Protein AF-0000000087147097 (afdb_homodimer)

Organism: NCBI:txid1816183

Solvent-accessible surface area (backbone atoms only — not comparable to full-atom values): 21836 Å² total; per-residue (Å²): 71,36,41,37,40,19,32,50,41,79,48,87,82,59,69,100,55,90,41,47,27,14,27,18,27,37,39,24,48,35,30,20,38,45,71,52,20,51,30,46,36,72,47,27,11,33,38,43,42,72,55,86,50,83,51,53,46,58,52,28,51,51,34,28,68,72,65,41,53,45,58,62,28,46,46,72,65,47,72,85,14,45,41,25,31,39,35,17,27,28,91,82,42,52,35,72,46,73,21,70,66,41,48,85,31,38,54,73,48,80,48,81,50,33,23,36,40,33,33,58,41,87,41,72,56,17,56,54,32,19,52,47,23,40,72,70,34,61,77,85,46,60,66,69,57,21,43,52,44,8,51,48,34,16,45,69,58,42,49,74,72,46,86,76,41,53,26,11,5,10,24,37,34,52,20,53,63,94,59,85,69,60,52,61,34,38,46,47,25,27,41,28,82,48,17,60,64,50,35,53,50,34,42,57,46,13,44,51,31,44,53,51,47,48,56,69,66,34,66,73,53,70,74,99,71,36,42,37,39,20,32,49,41,79,48,86,81,60,70,102,55,91,39,48,26,13,27,18,28,36,38,25,49,35,29,20,38,46,72,52,21,51,30,47,35,71,45,25,12,33,38,42,42,74,56,88,50,85,51,52,45,57,52,28,49,51,34,27,68,73,64,43,54,45,58,62,28,47,45,71,65,48,71,86,15,47,41,26,31,39,35,17,26,29,93,82,42,52,34,73,45,73,20,70,66,41,48,85,31,38,53,72,50,79,47,81,50,32,22,35,41,33,33,58,40,85,41,71,57,16,56,55,32,19,52,48,24,39,71,68,34,61,75,85,48,60,66,69,57,21,42,52,44,8,51,47,34,15,46,69,58,42,48,74,71,46,87,76,43,54,27,11,5,11,24,38,32,51,20,52,62,96,59,84,70,60,51,61,33,38,43,48,26,28,41,27,82,49,16,59,63,52,36,52,50,33,42,57,45,14,45,52,30,43,55,52,47,48,56,68,66,35,65,73,54,70,73,102

Structure (mmCIF, N/CA/C/O backbone):
data_AF-0000000087147097-model_v1
#
loop_
_entity.id
_entity.type
_entity.pdbx_description
1 polymer 'DUF1028 domain-containing protein'
#
loop_
_atom_site.group_PDB
_atom_site.id
_atom_site.type_symbol
_atom_site.label_atom_id
_atom_site.label_alt_id
_atom_site.label_comp_id
_atom_site.label_asym_id
_atom_site.label_entity_id
_atom_site.label_seq_id
_atom_site.pdbx_PDB_ins_code
_atom_site.Cartn_x
_atom_site.Cartn_y
_atom_site.Cartn_z
_atom_site.occupancy
_atom_site.B_iso_or_equiv
_atom_site.auth_seq_id
_atom_site.auth_comp_id
_atom_site.auth_asym_id
_atom_site.auth_atom_id
_atom_site.pdbx_PDB_model_num
ATO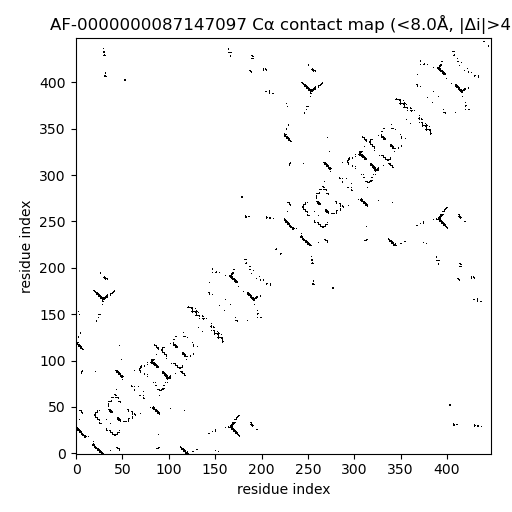M 1 N N . MET A 1 1 ? 8.469 17.984 -0.286 1 86.94 1 MET A N 1
ATOM 2 C CA . MET A 1 1 ? 7.305 18.344 0.524 1 86.94 1 MET A CA 1
ATOM 3 C C . MET A 1 1 ? 6.395 17.141 0.735 1 86.94 1 MET A C 1
ATOM 5 O O . MET A 1 1 ? 6.074 16.422 -0.217 1 86.94 1 MET A O 1
ATOM 9 N N . THR A 1 2 ? 5.953 16.891 1.975 1 93.12 2 THR A N 1
ATOM 10 C CA . THR A 1 2 ? 4.988 15.852 2.346 1 93.12 2 THR A CA 1
ATOM 11 C C . THR A 1 2 ? 3.893 16.422 3.236 1 93.12 2 THR A C 1
ATOM 13 O O . THR A 1 2 ? 4.18 17.156 4.191 1 93.12 2 THR A O 1
ATOM 16 N N . TYR A 1 3 ? 2.676 16.203 2.832 1 96.5 3 TYR A N 1
ATOM 17 C CA . TYR A 1 3 ? 1.58 16.625 3.699 1 96.5 3 TYR A CA 1
ATOM 18 C C . TYR A 1 3 ? 0.51 15.547 3.783 1 96.5 3 TYR A C 1
ATOM 20 O O . TYR A 1 3 ? 0.323 14.773 2.84 1 96.5 3 TYR A O 1
ATOM 28 N N . SER A 1 4 ? -0.209 15.484 4.965 1 98.31 4 SER A N 1
ATOM 29 C CA . SER A 1 4 ? -1.146 14.398 5.238 1 98.31 4 SER A CA 1
ATOM 30 C C . SER A 1 4 ? -2.223 14.828 6.227 1 98.31 4 SER A C 1
ATOM 32 O O . SER A 1 4 ? -2.047 15.805 6.953 1 98.31 4 SER A O 1
ATOM 34 N N . ILE A 1 5 ? -3.332 14.078 6.207 1 98.88 5 ILE A N 1
ATOM 35 C CA . ILE A 1 5 ? -4.449 14.312 7.113 1 98.88 5 ILE A CA 1
ATOM 36 C C . ILE A 1 5 ? -5.004 12.977 7.609 1 98.88 5 ILE A C 1
ATOM 38 O O . ILE A 1 5 ? -5.117 12.023 6.836 1 98.88 5 ILE A O 1
ATOM 42 N N . CYS A 1 6 ? -5.254 12.859 8.898 1 98.88 6 CYS A N 1
ATOM 43 C CA . CYS A 1 6 ? -5.941 11.742 9.539 1 98.88 6 CYS A CA 1
ATOM 44 C C . CYS A 1 6 ? -7.297 12.172 10.078 1 98.88 6 CYS A C 1
ATOM 46 O O . CYS A 1 6 ? -7.414 13.242 10.68 1 98.88 6 CYS A O 1
ATOM 48 N N . VAL A 1 7 ? -8.258 11.281 9.898 1 98.5 7 VAL A N 1
ATOM 49 C CA . VAL A 1 7 ? -9.594 11.68 10.328 1 98.5 7 VAL A CA 1
ATOM 50 C C . VAL A 1 7 ? -10.32 10.484 10.945 1 98.5 7 VAL A C 1
ATOM 52 O O . VAL A 1 7 ? -10.039 9.336 10.609 1 98.5 7 VAL A O 1
ATOM 55 N N . ARG A 1 8 ? -11.234 10.75 11.828 1 97.25 8 ARG A N 1
ATOM 56 C CA . ARG A 1 8 ? -12.219 9.812 12.352 1 97.25 8 ARG A CA 1
ATOM 57 C C . ARG A 1 8 ? -13.641 10.289 12.062 1 97.25 8 ARG A C 1
ATOM 59 O O . ARG A 1 8 ? -13.93 11.484 12.164 1 97.25 8 ARG A O 1
ATOM 66 N N . GLU A 1 9 ? -14.469 9.383 11.688 1 93.88 9 GLU A N 1
ATOM 67 C CA . GLU A 1 9 ? -15.891 9.672 11.5 1 93.88 9 GLU A CA 1
ATOM 68 C C . GLU A 1 9 ? -16.766 8.625 12.18 1 93.88 9 GLU A C 1
ATOM 70 O O . GLU A 1 9 ? -16.484 7.426 12.078 1 93.88 9 GLU A O 1
ATOM 75 N N . ARG A 1 10 ? -17.781 9.141 12.773 1 91.56 10 ARG A N 1
ATOM 76 C CA . ARG A 1 10 ? -18.734 8.227 13.375 1 91.56 10 ARG A CA 1
ATOM 77 C C . ARG A 1 10 ? -19.594 7.547 12.312 1 91.56 10 ARG A C 1
ATOM 79 O O . ARG A 1 10 ? -20.047 8.195 11.367 1 91.56 10 ARG A O 1
ATOM 86 N N . VAL A 1 11 ? -19.703 6.242 12.438 1 86.06 11 VAL A N 1
ATOM 87 C CA . VAL A 1 11 ? -20.547 5.484 11.523 1 86.06 11 VAL A CA 1
ATOM 88 C C . VAL A 1 11 ? -21.906 5.207 12.18 1 86.06 11 VAL A C 1
ATOM 90 O O . VAL A 1 11 ? -21.953 4.879 13.367 1 86.06 11 VAL A O 1
ATOM 93 N N . GLU A 1 12 ? -23.031 5.492 11.398 1 74.25 12 GLU A N 1
ATOM 94 C CA . GLU A 1 12 ? -24.375 5.273 11.906 1 74.25 12 GLU A CA 1
ATOM 95 C C . GLU A 1 12 ? -24.734 3.787 11.914 1 74.25 12 GLU A C 1
ATOM 97 O O . GLU A 1 12 ? -24.203 3.014 11.109 1 74.25 12 GLU A O 1
ATOM 102 N N . GLY A 1 13 ? -25.641 3.258 12.742 1 64.56 13 GLY A N 1
ATOM 103 C CA . GLY A 1 13 ? -26.312 1.963 12.742 1 64.56 13 GLY A CA 1
ATOM 104 C C . GLY A 1 13 ? -25.891 1.075 13.898 1 64.56 13 GLY A C 1
ATOM 105 O O . GLY A 1 13 ? -26.406 -0.035 14.047 1 64.56 13 GLY A O 1
ATOM 106 N N . GLY A 1 14 ? -24.656 1.186 14.156 1 54.94 14 GLY A N 1
ATOM 107 C CA . GLY A 1 14 ? -24.359 0.16 15.148 1 54.94 14 GLY A CA 1
ATOM 108 C C . GLY A 1 14 ? -25.141 0.328 16.438 1 54.94 14 GLY A C 1
ATOM 109 O O . GLY A 1 14 ? -25.703 1.398 16.688 1 54.94 14 GLY A O 1
ATOM 110 N N . ARG A 1 15 ? -25.422 -0.905 17.109 1 56.03 15 ARG A N 1
ATOM 111 C CA . ARG A 1 15 ? -26.078 -0.949 18.406 1 56.03 15 ARG A CA 1
ATOM 112 C C . ARG A 1 15 ? -25.5 0.106 19.344 1 56.03 15 ARG A C 1
ATOM 114 O O . ARG A 1 15 ? -24.656 0.906 18.938 1 56.03 15 ARG A O 1
ATOM 121 N N . ASP A 1 16 ? -25.516 -0.03 20.656 1 64.75 16 ASP A N 1
ATOM 122 C CA . ASP A 1 16 ? -25.328 0.7 21.906 1 64.75 16 ASP A CA 1
ATOM 123 C C . ASP A 1 16 ? -23.938 1.337 21.953 1 64.75 16 ASP A C 1
ATOM 125 O O . ASP A 1 16 ? -23.688 2.246 22.734 1 64.75 16 ASP A O 1
ATOM 129 N N . THR A 1 17 ? -22.984 0.909 20.938 1 73.31 17 THR A N 1
ATOM 130 C CA . THR A 1 17 ? -21.656 1.473 21.078 1 73.31 17 THR A CA 1
ATOM 131 C C . THR A 1 17 ? -21.25 2.211 19.812 1 73.31 17 THR A C 1
ATOM 133 O O . THR A 1 17 ? -21.438 1.7 18.703 1 73.31 17 THR A O 1
ATOM 136 N N . PRO A 1 18 ? -20.797 3.426 19.984 1 81.94 18 PRO A N 1
ATOM 137 C CA . PRO A 1 18 ? -20.344 4.199 18.828 1 81.94 18 PRO A CA 1
ATOM 138 C C . PRO A 1 18 ? -19.281 3.471 18 1 81.94 18 PRO A C 1
ATOM 140 O O . PRO A 1 18 ? -18.391 2.838 18.562 1 81.94 18 PRO A O 1
ATOM 143 N N . ARG A 1 19 ? -19.469 3.473 16.688 1 88.81 19 ARG A N 1
ATOM 144 C CA . ARG A 1 19 ? -18.5 2.928 15.742 1 88.81 19 ARG A CA 1
ATOM 145 C C . ARG A 1 19 ? -17.891 4.031 14.883 1 88.81 19 ARG A C 1
ATOM 147 O O . ARG A 1 19 ? -18.562 5.02 14.57 1 88.81 19 ARG A O 1
ATOM 154 N N . TYR A 1 20 ? -16.594 3.783 14.633 1 93.75 20 TYR A N 1
ATOM 155 C CA . TYR A 1 20 ? -15.898 4.824 13.875 1 93.75 20 TYR A CA 1
ATOM 156 C C . TYR A 1 20 ? -15.219 4.246 12.641 1 93.75 20 TYR A C 1
ATOM 158 O O . TYR A 1 20 ? -14.766 3.102 12.656 1 93.75 20 TYR A O 1
ATOM 166 N N . ARG A 1 21 ? -15.273 5.066 11.617 1 94.69 21 ARG A N 1
ATOM 167 C CA . ARG A 1 21 ? -14.375 4.844 10.484 1 94.69 21 ARG A CA 1
ATOM 168 C C . ARG A 1 21 ? -13.188 5.801 10.523 1 94.69 21 ARG A C 1
ATOM 170 O O . ARG A 1 21 ? -13.297 6.906 11.062 1 94.69 21 ARG A O 1
ATOM 177 N N . PHE A 1 22 ? -12.07 5.348 10.016 1 97.25 22 PHE A N 1
ATOM 178 C CA . PHE A 1 22 ? -10.836 6.133 10.031 1 97.25 22 PHE A CA 1
ATOM 179 C C . PHE A 1 22 ? -10.273 6.281 8.625 1 97.25 22 PHE A C 1
ATOM 181 O O . PHE A 1 22 ? -10.391 5.371 7.801 1 97.25 22 PHE A O 1
ATOM 188 N N . GLY A 1 23 ? -9.711 7.453 8.32 1 98 23 GLY A N 1
ATOM 189 C CA . GLY A 1 23 ? -9.133 7.723 7.02 1 98 23 GLY A CA 1
ATOM 190 C C . GLY A 1 23 ? -7.836 8.508 7.09 1 98 23 GLY A C 1
ATOM 191 O O . GLY A 1 23 ? -7.637 9.297 8.016 1 98 23 GLY A O 1
ATOM 192 N N . VAL A 1 24 ? -6.957 8.266 6.125 1 98.75 24 VAL A N 1
ATOM 193 C CA . VAL A 1 24 ? -5.711 9.016 5.965 1 98.75 24 VAL A CA 1
ATOM 194 C C . VAL A 1 24 ? -5.461 9.289 4.484 1 98.75 24 VAL A C 1
ATOM 196 O O . VAL A 1 24 ? -5.684 8.414 3.639 1 98.75 24 VAL A O 1
ATOM 199 N N . ALA A 1 25 ? -5.086 10.461 4.191 1 98.81 25 ALA A N 1
ATOM 200 C CA . ALA A 1 25 ? -4.598 10.828 2.865 1 98.81 25 ALA A CA 1
ATOM 201 C C . ALA A 1 25 ? -3.254 11.547 2.951 1 98.81 25 ALA A C 1
ATOM 203 O O . ALA A 1 25 ? -2.992 12.273 3.912 1 98.81 25 ALA A O 1
ATOM 204 N N . ALA A 1 26 ? -2.393 11.32 1.951 1 98.44 26 ALA A N 1
ATOM 205 C CA . ALA A 1 26 ? -1.053 11.906 1.947 1 98.44 26 ALA A CA 1
ATOM 206 C C . ALA A 1 26 ? -0.578 12.18 0.523 1 98.44 26 ALA A C 1
ATOM 208 O O . ALA A 1 26 ? -0.944 11.461 -0.409 1 98.44 26 ALA A O 1
ATOM 209 N N . ALA A 1 27 ? 0.192 13.156 0.355 1 96.88 27 ALA A N 1
ATOM 210 C CA . ALA A 1 27 ? 0.89 13.477 -0.888 1 96.88 27 ALA A CA 1
ATOM 211 C C . ALA A 1 27 ? 2.314 13.945 -0.612 1 96.88 27 ALA A C 1
ATOM 213 O O . ALA A 1 27 ? 2.592 14.523 0.444 1 96.88 27 ALA A O 1
ATOM 214 N N . ALA A 1 28 ? 3.211 13.633 -1.562 1 94.31 28 ALA A N 1
ATOM 215 C CA . ALA A 1 28 ? 4.617 14 -1.394 1 94.31 28 ALA A CA 1
ATOM 216 C C . ALA A 1 28 ? 5.281 14.25 -2.744 1 94.31 28 ALA A C 1
ATOM 218 O O . ALA A 1 28 ? 4.863 13.695 -3.764 1 94.31 28 ALA A O 1
ATOM 219 N N . ARG A 1 29 ? 6.324 15.016 -2.721 1 91.44 29 ARG A N 1
ATOM 220 C CA . ARG A 1 29 ? 7.215 15.156 -3.867 1 91.44 29 ARG A CA 1
ATOM 221 C C . ARG A 1 29 ? 8.344 14.141 -3.811 1 91.44 29 ARG A C 1
ATOM 223 O O . ARG A 1 29 ? 9.516 14.492 -3.941 1 91.44 29 ARG A O 1
ATOM 230 N N . LEU A 1 30 ? 8.055 12.961 -3.506 1 92.69 30 LEU A N 1
ATOM 231 C CA . LEU A 1 30 ? 8.812 11.719 -3.531 1 92.69 30 LEU A CA 1
ATOM 232 C C . LEU A 1 30 ? 7.938 10.555 -3.992 1 92.69 30 LEU A C 1
ATOM 234 O O . LEU A 1 30 ? 6.715 10.609 -3.867 1 92.69 30 LEU A O 1
ATOM 238 N N . PRO A 1 31 ? 8.57 9.57 -4.57 1 95.88 31 PRO A N 1
ATOM 239 C CA . PRO A 1 31 ? 7.75 8.43 -4.988 1 95.88 31 PRO A CA 1
ATOM 240 C C . PRO A 1 31 ? 7.238 7.613 -3.805 1 95.88 31 PRO A C 1
ATOM 242 O O . PRO 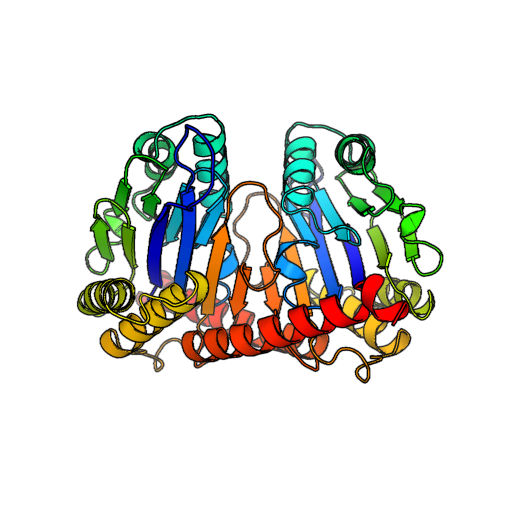A 1 31 ? 7.848 7.621 -2.732 1 95.88 31 PRO A O 1
ATOM 245 N N . ALA A 1 32 ? 6.125 6.988 -3.969 1 97.12 32 ALA A N 1
ATOM 246 C CA . ALA A 1 32 ? 5.609 5.875 -3.178 1 97.12 32 ALA A CA 1
ATOM 247 C C . ALA A 1 32 ? 5.383 6.289 -1.728 1 97.12 32 ALA A C 1
ATOM 249 O O . ALA A 1 32 ? 5.703 5.543 -0.802 1 97.12 32 ALA A O 1
ATOM 250 N N . VAL A 1 33 ? 4.848 7.492 -1.511 1 96.19 33 VAL A N 1
ATOM 251 C CA . VAL A 1 33 ? 4.531 7.945 -0.161 1 96.19 33 VAL A CA 1
ATOM 252 C C . VAL A 1 33 ? 3.516 7 0.476 1 96.19 33 VAL A C 1
ATOM 254 O O . VAL A 1 33 ? 3.494 6.832 1.697 1 96.19 33 VAL A O 1
ATOM 257 N N . GLY A 1 34 ? 2.717 6.344 -0.342 1 97.31 34 GLY A N 1
ATOM 258 C CA . GLY A 1 34 ? 1.674 5.445 0.127 1 97.31 34 GLY A CA 1
ATOM 259 C C . GLY A 1 34 ? 2.215 4.238 0.87 1 97.31 34 GLY A C 1
ATOM 260 O O . GLY A 1 34 ? 1.486 3.586 1.62 1 97.31 34 GLY A O 1
ATOM 261 N N . SER A 1 35 ? 3.457 3.896 0.657 1 95.5 35 SER A N 1
ATOM 262 C CA . SER A 1 35 ? 4.031 2.699 1.267 1 95.5 35 SER A CA 1
ATOM 263 C C . SER A 1 35 ? 4.492 2.975 2.695 1 95.5 35 SER A C 1
ATOM 265 O O . SER A 1 35 ? 4.738 2.041 3.463 1 95.5 35 SER A O 1
ATOM 267 N N . VAL A 1 36 ? 4.531 4.305 3.098 1 94.19 36 VAL A N 1
ATOM 268 C CA . VAL A 1 36 ? 5.195 4.543 4.375 1 94.19 36 VAL A CA 1
ATOM 269 C C . VAL A 1 36 ? 4.367 5.512 5.219 1 94.19 36 VAL A C 1
ATOM 271 O O . VAL A 1 36 ? 4.43 5.484 6.449 1 94.19 36 VAL A O 1
ATOM 274 N N . CYS A 1 37 ? 3.584 6.305 4.652 1 96.44 37 CYS A N 1
ATOM 275 C CA . CYS A 1 37 ? 3.051 7.465 5.355 1 96.44 37 CYS A CA 1
ATOM 276 C C . CYS A 1 37 ? 1.666 7.176 5.922 1 96.44 37 CYS A C 1
ATOM 278 O O . CYS A 1 37 ? 1.442 7.305 7.125 1 96.44 37 CYS A O 1
ATOM 280 N N . PRO A 1 38 ? 0.692 6.809 5.102 1 98.12 38 PRO A N 1
ATOM 281 C CA . PRO A 1 38 ? -0.688 6.695 5.578 1 98.12 38 PRO A CA 1
ATOM 282 C C . PRO A 1 38 ? -1.022 5.297 6.09 1 98.12 38 PRO A C 1
ATOM 284 O O . PRO A 1 38 ? -0.785 4.305 5.391 1 98.12 38 PRO A O 1
ATOM 287 N N . HIS A 1 39 ? -1.619 5.195 7.277 1 96.88 39 HIS A N 1
ATOM 288 C CA . HIS A 1 39 ? -2.049 3.943 7.895 1 96.88 39 HIS A CA 1
ATOM 289 C C . HIS A 1 39 ? -3.406 4.102 8.57 1 96.88 39 HIS A C 1
ATOM 291 O O . HIS A 1 39 ? -3.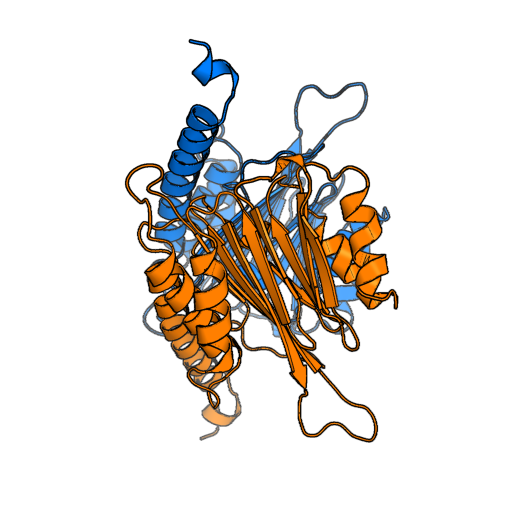6 5.012 9.383 1 96.88 39 HIS A O 1
ATOM 297 N N . ALA A 1 40 ? -4.309 3.217 8.266 1 96.56 40 ALA A N 1
ATOM 298 C CA . ALA A 1 40 ? -5.621 3.219 8.906 1 96.56 40 ALA A CA 1
ATOM 299 C C . ALA A 1 40 ? -6.07 1.799 9.234 1 96.56 40 ALA A C 1
ATOM 301 O O . ALA A 1 40 ? -5.848 0.87 8.461 1 96.56 40 ALA A O 1
ATOM 302 N N . GLY A 1 41 ? -6.605 1.61 10.391 1 93.69 41 GLY A N 1
ATOM 303 C CA . GLY A 1 41 ? -7.211 0.366 10.844 1 93.69 41 GLY A CA 1
ATOM 304 C C . GLY A 1 41 ? -8.508 0.574 11.602 1 93.69 41 GLY A C 1
ATOM 305 O O . GLY A 1 41 ? -9.07 1.671 11.594 1 93.69 41 GLY A O 1
ATOM 306 N N . ASP A 1 42 ? -8.953 -0.434 12.227 1 91.88 42 ASP A N 1
ATOM 307 C CA . ASP A 1 42 ? -10.266 -0.426 12.867 1 91.88 42 ASP A CA 1
ATOM 308 C C . ASP A 1 42 ? -10.266 0.468 14.109 1 91.88 42 ASP A C 1
ATOM 310 O O . ASP A 1 42 ? -11.328 0.867 14.594 1 91.88 42 ASP A O 1
ATOM 314 N N . HIS A 1 43 ? -9.062 0.81 14.555 1 94.88 43 HIS A N 1
ATOM 315 C CA . HIS A 1 43 ? -9.023 1.471 15.859 1 94.88 43 HIS A CA 1
ATOM 316 C C . HIS A 1 43 ? -8.375 2.852 15.75 1 94.88 43 HIS A C 1
ATOM 318 O O . HIS A 1 43 ? -8.156 3.516 16.766 1 94.88 43 HIS A O 1
ATOM 324 N N . GLY A 1 44 ? -8.016 3.219 14.516 1 97.12 44 GLY A N 1
ATOM 325 C CA . GLY A 1 44 ? -7.434 4.543 14.367 1 97.12 44 GLY A CA 1
ATOM 326 C C . GLY A 1 44 ? -6.727 4.734 13.039 1 97.12 44 GLY A C 1
ATOM 327 O O . GLY A 1 44 ? -6.754 3.85 12.18 1 97.12 44 GLY A O 1
ATOM 328 N N . ALA A 1 45 ? -6.207 5.926 12.883 1 98.31 45 ALA A N 1
ATOM 329 C CA . ALA A 1 45 ? -5.422 6.312 11.711 1 98.31 45 ALA A CA 1
ATOM 330 C C . ALA A 1 45 ? -4.156 7.059 12.125 1 98.31 45 ALA A C 1
ATOM 332 O O . ALA A 1 45 ? -4.176 7.852 13.07 1 98.31 45 ALA A O 1
ATOM 333 N N . VAL A 1 46 ? -3.084 6.777 11.414 1 98.19 46 VAL A N 1
ATOM 334 C CA . VAL A 1 46 ? -1.783 7.375 11.703 1 98.19 46 VAL A CA 1
ATOM 335 C C . VAL A 1 46 ? -1.086 7.746 10.398 1 98.19 46 VAL A C 1
ATOM 337 O O . VAL A 1 46 ? -1.13 6.992 9.422 1 98.19 46 VAL A O 1
ATOM 340 N N . ALA A 1 47 ? -0.448 8.898 10.406 1 97.69 47 ALA A N 1
ATOM 341 C CA . ALA A 1 47 ? 0.416 9.312 9.305 1 97.69 47 ALA A CA 1
ATOM 342 C C . ALA A 1 47 ? 1.822 9.633 9.805 1 97.69 47 ALA A C 1
ATOM 344 O O . ALA A 1 47 ? 1.989 10.312 10.82 1 97.69 47 ALA A O 1
ATOM 345 N N . THR A 1 48 ? 2.805 9.117 9.102 1 95.06 48 THR A N 1
ATOM 346 C CA . THR A 1 48 ? 4.195 9.352 9.477 1 95.06 48 THR A CA 1
ATOM 347 C C . THR A 1 48 ? 4.969 9.969 8.312 1 95.06 48 THR A C 1
ATOM 349 O O . THR A 1 48 ? 4.707 9.664 7.152 1 95.06 48 THR A O 1
ATOM 352 N N . ALA A 1 49 ? 5.887 10.891 8.547 1 92.62 49 ALA A N 1
ATOM 353 C CA . ALA A 1 49 ? 6.73 11.555 7.559 1 92.62 49 ALA A CA 1
ATOM 354 C C . ALA A 1 49 ? 8.078 11.945 8.164 1 92.62 49 ALA A C 1
ATOM 356 O O . ALA A 1 49 ? 8.289 11.797 9.367 1 92.62 49 ALA A O 1
ATOM 357 N N . GLY A 1 50 ? 8.977 12.469 7.328 1 87.69 50 GLY A N 1
ATOM 358 C CA . GLY A 1 50 ? 10.336 12.758 7.75 1 87.69 50 GLY A CA 1
ATOM 359 C C . GLY A 1 50 ? 11.273 11.586 7.582 1 87.69 50 GLY A C 1
ATOM 360 O O . GLY A 1 50 ? 11.469 11.094 6.465 1 87.69 50 GLY A O 1
ATOM 361 N N . LEU A 1 51 ? 11.68 11.016 8.742 1 76.81 51 LEU A N 1
ATOM 362 C CA . LEU A 1 51 ? 12.477 9.789 8.695 1 76.81 51 LEU A CA 1
ATOM 363 C C . LEU A 1 51 ? 11.617 8.602 8.273 1 76.81 51 LEU A C 1
ATOM 365 O O . LEU A 1 51 ? 10.594 8.32 8.891 1 76.81 51 LEU A O 1
ATOM 369 N N . THR A 1 52 ? 12.102 8.102 7.125 1 69.94 52 THR A N 1
ATOM 370 C CA . THR A 1 52 ? 11.352 6.961 6.605 1 69.94 52 THR A CA 1
ATOM 371 C C . THR A 1 52 ? 11.68 5.699 7.395 1 69.94 52 THR A C 1
ATOM 373 O O . THR A 1 52 ? 12.852 5.316 7.508 1 69.94 52 THR A O 1
ATOM 376 N N . ASP A 1 53 ? 10.828 5.184 8.164 1 74.62 53 ASP A N 1
ATOM 377 C CA . ASP A 1 53 ? 10.891 3.893 8.836 1 74.62 53 ASP A CA 1
ATOM 378 C C . ASP A 1 53 ? 9.664 3.041 8.508 1 74.62 53 ASP A C 1
ATOM 380 O O . ASP A 1 53 ? 8.586 3.246 9.078 1 74.62 53 ASP A O 1
ATOM 384 N N . PRO A 1 54 ? 10.195 2.051 7.707 1 74.06 54 PRO A N 1
ATOM 385 C CA . PRO A 1 54 ? 9.055 1.212 7.348 1 74.06 54 PRO A CA 1
ATOM 386 C C . PRO A 1 54 ? 8.469 0.462 8.547 1 74.06 54 PRO A C 1
ATOM 388 O O . PRO A 1 54 ? 9.203 0.117 9.477 1 74.06 54 PRO A O 1
ATOM 391 N N . GLY A 1 55 ? 7.418 0.583 8.992 1 81.69 55 GLY A N 1
ATOM 392 C CA . GLY A 1 55 ? 6.766 -0.248 9.992 1 81.69 55 GLY A CA 1
ATOM 393 C C . GLY A 1 55 ? 6.16 0.553 11.125 1 81.69 55 GLY A C 1
ATOM 394 O O . GLY A 1 55 ? 5.348 0.033 11.898 1 81.69 55 GLY A O 1
ATOM 395 N N . VAL A 1 56 ? 6.781 1.801 11.25 1 89.19 56 VAL A N 1
ATOM 396 C CA . VAL A 1 56 ? 6.332 2.611 12.375 1 89.19 56 VAL A CA 1
ATOM 397 C C . VAL A 1 56 ? 4.809 2.738 12.352 1 89.19 56 VAL A C 1
ATOM 399 O O . VAL A 1 56 ? 4.148 2.59 13.383 1 89.19 56 VAL A O 1
ATOM 402 N N . GLY A 1 57 ? 4.25 2.98 11.195 1 92.56 57 GLY A N 1
ATOM 403 C CA . GLY A 1 57 ? 2.807 3.096 11.078 1 92.56 57 GLY A CA 1
ATOM 404 C C . GLY A 1 57 ? 2.068 1.837 11.492 1 92.56 57 GLY A C 1
ATOM 405 O O . GLY A 1 57 ? 1.079 1.904 12.219 1 92.56 57 GLY A O 1
ATOM 406 N N . GLU A 1 58 ? 2.594 0.718 11.086 1 90.44 58 GLU A N 1
ATOM 407 C CA . GLU A 1 58 ? 1.981 -0.565 11.414 1 90.44 58 GLU A CA 1
ATOM 408 C C . GLU A 1 58 ? 2.088 -0.86 12.906 1 90.44 58 GLU A C 1
ATOM 410 O O . GLU A 1 58 ? 1.164 -1.419 13.5 1 90.44 58 GLU A O 1
ATOM 415 N N . ARG A 1 59 ? 3.209 -0.514 13.461 1 91.44 59 ARG A N 1
ATOM 416 C CA . ARG A 1 59 ? 3.383 -0.715 14.898 1 91.44 59 ARG A CA 1
ATOM 417 C C . ARG A 1 59 ? 2.402 0.14 15.688 1 91.44 59 ARG A C 1
ATOM 419 O O . ARG A 1 59 ? 1.854 -0.311 16.703 1 91.44 59 ARG A O 1
ATOM 426 N N . CYS A 1 60 ? 2.195 1.329 15.234 1 95.56 60 CYS A N 1
ATOM 427 C CA . CYS A 1 60 ? 1.24 2.207 15.898 1 95.56 60 CYS A CA 1
ATOM 428 C C . CYS A 1 60 ? -0.172 1.643 15.812 1 95.56 60 CYS A C 1
ATOM 430 O O . CYS A 1 60 ? -0.911 1.649 16.797 1 95.56 60 CYS A O 1
ATOM 432 N N . LEU A 1 61 ? -0.519 1.115 14.656 1 94.81 61 LEU A N 1
ATOM 433 C CA . LEU A 1 61 ? -1.845 0.528 14.5 1 94.81 61 LEU A CA 1
ATOM 434 C C . LEU A 1 61 ? -2.012 -0.687 15.406 1 94.81 61 LEU A C 1
ATOM 436 O O . LEU A 1 61 ? -3.092 -0.91 15.961 1 94.81 61 LEU A O 1
ATOM 440 N N . ALA A 1 62 ? -0.967 -1.441 15.484 1 92.5 62 ALA A N 1
ATOM 441 C CA . ALA A 1 62 ? -1.011 -2.613 16.359 1 92.5 62 ALA A CA 1
ATOM 442 C C . ALA A 1 62 ? -1.216 -2.209 17.812 1 92.5 62 ALA A C 1
ATOM 444 O O . ALA A 1 62 ? -1.968 -2.857 18.547 1 92.5 62 ALA A O 1
ATOM 445 N N . ALA A 1 63 ? -0.536 -1.141 18.25 1 95.69 63 ALA A N 1
ATOM 446 C CA . ALA A 1 63 ? -0.698 -0.631 19.609 1 95.69 63 ALA A CA 1
ATOM 447 C C . ALA A 1 63 ? -2.133 -0.171 19.844 1 95.69 63 ALA A C 1
ATOM 449 O O . ALA A 1 63 ? -2.705 -0.44 20.906 1 95.69 63 ALA A O 1
ATOM 450 N N . LEU A 1 64 ? -2.736 0.458 18.906 1 96.62 64 LEU A N 1
ATOM 451 C CA . LEU A 1 64 ? -4.125 0.89 19 1 96.62 64 LEU A CA 1
ATOM 452 C C . LEU A 1 64 ? -5.062 -0.309 19.125 1 96.62 64 LEU A C 1
ATOM 454 O O . LEU A 1 64 ? -5.996 -0.298 19.922 1 96.62 64 LEU A O 1
ATOM 458 N N . ALA A 1 65 ? -4.793 -1.291 18.312 1 92.56 65 ALA A N 1
ATOM 459 C CA . ALA A 1 65 ? -5.613 -2.5 18.344 1 92.56 65 ALA A CA 1
ATOM 460 C C . ALA A 1 65 ? -5.52 -3.203 19.688 1 92.56 65 ALA A C 1
ATOM 462 O O . ALA A 1 65 ? -6.48 -3.838 20.125 1 92.56 65 ALA A O 1
ATOM 463 N N . ALA A 1 66 ? -4.367 -3.053 20.297 1 94.06 66 ALA A N 1
ATOM 464 C CA . ALA A 1 66 ? -4.145 -3.652 21.609 1 94.06 66 ALA A CA 1
ATOM 465 C C . ALA A 1 66 ? -4.797 -2.824 22.719 1 94.06 66 ALA A C 1
ATOM 467 O O . ALA A 1 66 ? -4.77 -3.205 23.891 1 94.06 66 ALA A O 1
ATOM 468 N N . GLY A 1 67 ? -5.266 -1.673 22.391 1 95.69 67 GLY A N 1
ATOM 469 C CA . GLY A 1 67 ? -6.047 -0.898 23.344 1 95.69 67 GLY A CA 1
ATOM 470 C C . GLY A 1 67 ? -5.336 0.359 23.812 1 95.69 67 GLY A C 1
ATOM 471 O O . GLY A 1 67 ? -5.863 1.104 24.641 1 95.69 67 GLY A O 1
ATOM 472 N N . ASP A 1 68 ? -4.141 0.652 23.328 1 97 68 ASP A N 1
ATOM 473 C CA . ASP A 1 68 ? -3.436 1.876 23.703 1 97 68 ASP A CA 1
ATOM 474 C C . ASP A 1 68 ? -4.121 3.104 23.109 1 97 68 ASP A C 1
ATOM 476 O O . ASP A 1 68 ? -4.586 3.072 21.969 1 97 68 ASP A O 1
ATOM 480 N N . PRO A 1 69 ? -4.18 4.172 23.953 1 97.5 69 PRO A N 1
ATOM 481 C CA . PRO A 1 69 ? -4.621 5.422 23.328 1 97.5 69 PRO A CA 1
ATOM 482 C C . PRO A 1 69 ? -3.609 5.969 22.328 1 97.5 69 PRO A C 1
ATOM 484 O O . PRO A 1 69 ? -2.443 5.566 22.344 1 97.5 69 PRO A O 1
ATOM 487 N N . ILE A 1 70 ? -4.09 6.887 21.469 1 98 70 ILE A N 1
ATOM 488 C CA . ILE A 1 70 ? -3.305 7.34 20.328 1 98 70 ILE A CA 1
ATOM 489 C C . ILE A 1 70 ? -2.02 8.008 20.812 1 98 70 ILE A C 1
ATOM 491 O O . ILE A 1 70 ? -0.962 7.852 20.203 1 98 70 ILE A O 1
ATOM 495 N N . ASP A 1 71 ? -1.988 8.734 21.891 1 96.38 71 ASP A N 1
ATOM 496 C CA . ASP A 1 71 ? -0.785 9.391 22.406 1 96.38 71 ASP A CA 1
ATOM 497 C C . ASP A 1 71 ? 0.26 8.359 22.828 1 96.38 71 ASP A C 1
ATOM 499 O O . ASP A 1 71 ? 1.449 8.516 22.547 1 96.38 71 ASP A O 1
ATOM 503 N N . ALA A 1 72 ? -0.188 7.312 23.438 1 96.12 72 ALA A N 1
ATOM 504 C CA . ALA A 1 72 ? 0.708 6.234 23.844 1 96.12 72 ALA A CA 1
ATOM 505 C C . ALA A 1 72 ? 1.219 5.457 22.641 1 96.12 72 ALA A C 1
ATOM 507 O O . ALA A 1 72 ? 2.385 5.055 22.594 1 96.12 72 ALA A O 1
ATOM 508 N N . ALA A 1 73 ? 0.329 5.23 21.672 1 96.19 73 ALA A N 1
ATOM 509 C CA . ALA A 1 73 ? 0.698 4.488 20.469 1 96.19 73 ALA A CA 1
ATOM 510 C C . ALA A 1 73 ? 1.792 5.211 19.688 1 96.19 73 ALA A C 1
ATOM 512 O O . ALA A 1 73 ? 2.643 4.574 19.062 1 96.19 73 ALA A O 1
ATOM 513 N N . LEU A 1 74 ? 1.815 6.543 19.766 1 95.12 74 LEU A N 1
ATOM 514 C CA . LEU A 1 74 ? 2.789 7.328 19.016 1 95.12 74 LEU A CA 1
ATOM 515 C C . LEU A 1 74 ? 4.078 7.496 19.812 1 95.12 74 LEU A C 1
ATOM 517 O O . LEU A 1 74 ? 5.113 7.875 19.25 1 95.12 74 LEU A O 1
ATOM 521 N N . ALA A 1 75 ? 4.07 7.254 21.094 1 89.06 75 ALA A N 1
ATOM 522 C CA . ALA A 1 75 ? 5.188 7.562 21.984 1 89.06 75 ALA A CA 1
ATOM 523 C C . ALA A 1 75 ? 6.434 6.773 21.578 1 89.06 75 ALA A C 1
ATOM 525 O O . ALA A 1 75 ? 7.535 7.328 21.531 1 89.06 75 ALA A O 1
ATOM 526 N N . ASP A 1 76 ? 6.188 5.516 21.328 1 79.12 76 ASP A N 1
ATOM 527 C CA . ASP A 1 76 ? 7.336 4.695 20.953 1 79.12 76 ASP A CA 1
ATOM 528 C C . ASP A 1 76 ? 7.949 5.168 19.641 1 79.12 76 ASP A C 1
ATOM 530 O O . ASP A 1 76 ? 9.156 5.047 19.438 1 79.12 76 ASP A O 1
ATOM 534 N N . ALA A 1 77 ? 7.164 5.645 18.797 1 77.69 77 ALA A N 1
ATOM 535 C CA . ALA A 1 77 ? 7.633 6.082 17.484 1 77.69 77 ALA A CA 1
ATOM 536 C C . ALA A 1 77 ? 8.398 7.398 17.578 1 77.69 77 ALA A C 1
ATOM 538 O O . ALA A 1 77 ? 9.141 7.766 16.672 1 77.69 77 ALA A O 1
ATOM 539 N N . THR A 1 78 ? 8.32 8.07 18.656 1 75.38 78 THR A N 1
ATOM 540 C CA . THR A 1 78 ? 8.922 9.391 18.828 1 75.38 78 THR A CA 1
ATOM 541 C C . THR A 1 78 ? 10.273 9.289 19.531 1 75.38 78 THR A C 1
ATOM 543 O O . THR A 1 78 ? 11.062 10.234 19.516 1 75.38 78 THR A O 1
ATOM 546 N N . ALA A 1 79 ? 10.562 8.234 20.172 1 66.56 79 ALA A N 1
ATOM 547 C CA . ALA A 1 79 ? 11.758 8.125 21.016 1 66.56 79 ALA A CA 1
ATOM 548 C C . ALA A 1 79 ? 13.023 8.328 20.188 1 66.56 79 ALA A C 1
ATOM 550 O O . ALA A 1 79 ? 13.961 9 20.641 1 66.56 79 ALA A O 1
ATOM 551 N N . ASP A 1 80 ? 13.125 7.77 19.172 1 61.06 80 ASP A N 1
ATOM 552 C CA . ASP A 1 80 ? 14.281 7.988 18.312 1 61.06 80 ASP A CA 1
ATOM 553 C C . ASP A 1 80 ? 13.977 9.039 17.25 1 61.06 80 ASP A C 1
ATOM 555 O O . ASP A 1 80 ? 14.633 9.086 16.203 1 61.06 80 ASP A O 1
ATOM 559 N N . GLY A 1 81 ? 13.125 10.016 17.5 1 62.5 81 GLY A N 1
ATOM 560 C CA . GLY A 1 81 ? 12.203 10.625 16.547 1 62.5 81 GLY A CA 1
ATOM 561 C C . GLY A 1 81 ? 12.539 12.062 16.234 1 62.5 81 GLY A C 1
ATOM 562 O O . GLY A 1 81 ? 11.727 12.789 15.648 1 62.5 81 GLY A O 1
ATOM 563 N N . ALA A 1 82 ? 13.797 12.461 16.453 1 78.5 82 ALA A N 1
ATOM 564 C CA . ALA A 1 82 ? 14.016 13.867 16.125 1 78.5 82 ALA A CA 1
ATOM 565 C C . ALA A 1 82 ? 13.742 14.148 14.656 1 78.5 82 ALA A C 1
ATOM 567 O O . ALA A 1 82 ? 13.344 15.258 14.289 1 78.5 82 ALA A O 1
ATOM 568 N N . GLY A 1 83 ? 13.828 13.211 13.898 1 86.88 83 GLY A N 1
ATOM 569 C CA . GLY A 1 83 ? 13.641 13.414 12.469 1 86.88 83 GLY A CA 1
ATOM 570 C C . GLY A 1 83 ? 12.297 12.922 11.961 1 86.88 83 GLY A C 1
ATOM 571 O O . GLY A 1 83 ? 12.086 12.812 10.75 1 86.88 83 GLY A O 1
ATOM 572 N N . ARG A 1 84 ? 11.367 12.719 12.961 1 91.44 84 ARG A N 1
ATOM 573 C CA . ARG A 1 84 ? 10.109 12.109 12.562 1 91.44 84 ARG A CA 1
ATOM 574 C C . ARG A 1 84 ? 8.938 13.047 12.844 1 91.44 84 ARG A C 1
ATOM 576 O O . ARG A 1 84 ? 8.906 13.711 13.875 1 91.44 84 ARG A O 1
ATOM 583 N N . GLN A 1 85 ? 8.125 13.172 11.93 1 94.62 85 GLN A N 1
ATOM 584 C CA . GLN A 1 85 ? 6.777 13.672 12.18 1 94.62 85 GLN A CA 1
ATOM 585 C C . GLN A 1 85 ? 5.754 12.539 12.164 1 94.62 85 GLN A C 1
ATOM 587 O O . GLN A 1 85 ? 5.812 11.656 11.297 1 94.62 85 GLN A O 1
ATOM 592 N N . ILE A 1 86 ? 4.871 12.484 13.195 1 96.38 86 ILE A N 1
ATOM 593 C CA . ILE A 1 86 ? 3.814 11.484 13.25 1 96.38 86 ILE A CA 1
ATOM 594 C C . ILE A 1 86 ? 2.57 12.078 13.898 1 96.38 86 ILE A C 1
ATOM 596 O O . ILE A 1 86 ? 2.676 12.867 14.852 1 96.38 86 ILE A O 1
ATOM 600 N N . HIS A 1 87 ? 1.464 11.789 13.367 1 97.75 87 HIS A N 1
ATOM 601 C CA . HIS A 1 87 ? 0.2 12.273 13.906 1 97.75 87 HIS A CA 1
ATOM 602 C C . HIS A 1 87 ? -0.934 11.297 13.617 1 97.75 87 HIS A C 1
ATOM 604 O O . HIS A 1 87 ? -0.825 10.461 12.719 1 97.75 87 HIS A O 1
ATOM 610 N N . GLY A 1 88 ? -2.043 11.375 14.461 1 98.5 88 GLY A N 1
ATOM 611 C CA . GLY A 1 88 ? -3.119 10.422 14.234 1 98.5 88 GLY A CA 1
ATOM 612 C C . GLY A 1 88 ? -4.305 10.625 15.156 1 98.5 88 GLY A C 1
ATOM 613 O O . GLY A 1 88 ? -4.34 11.586 15.93 1 98.5 88 GLY A O 1
ATOM 614 N N . VAL A 1 89 ? -5.293 9.812 14.93 1 98.75 89 VAL A N 1
ATOM 615 C CA . VAL A 1 89 ? -6.555 9.828 15.656 1 98.75 89 VAL A CA 1
ATOM 616 C C . VAL A 1 89 ? -6.922 8.406 16.094 1 98.75 89 VAL A C 1
ATOM 618 O O . VAL A 1 89 ? -6.598 7.438 15.391 1 98.75 89 VAL A O 1
ATOM 621 N N . ASP A 1 90 ? -7.488 8.242 17.25 1 98.06 90 ASP A N 1
ATOM 622 C CA . ASP A 1 90 ? -8.227 7.035 17.625 1 98.06 90 ASP A CA 1
ATOM 623 C C . ASP A 1 90 ? -9.703 7.344 17.859 1 98.06 90 ASP A C 1
ATOM 625 O O . ASP A 1 90 ? -10.219 8.344 17.359 1 98.06 90 ASP A O 1
ATOM 629 N N . ALA A 1 91 ? -10.375 6.453 18.5 1 96.06 91 ALA A N 1
ATOM 630 C CA . ALA A 1 91 ? -11.82 6.625 18.656 1 96.06 91 ALA A CA 1
ATOM 631 C C . ALA A 1 91 ? -12.125 7.781 19.609 1 96.06 91 ALA A C 1
ATOM 633 O O . ALA A 1 91 ? -13.219 8.359 19.562 1 96.06 91 ALA A O 1
ATOM 634 N N . ALA A 1 92 ? -11.133 8.188 20.375 1 96.44 92 ALA A N 1
ATOM 635 C CA . ALA A 1 92 ? -11.453 9.102 21.469 1 96.44 92 ALA A CA 1
ATOM 636 C C . ALA A 1 92 ? -10.617 10.375 21.391 1 96.44 92 ALA A C 1
ATOM 638 O O . ALA A 1 92 ? -11.031 11.43 21.875 1 96.44 92 ALA A O 1
ATOM 639 N N . SER A 1 93 ? -9.43 10.273 20.859 1 97.75 93 SER A N 1
ATOM 640 C CA . SER A 1 93 ? -8.5 11.398 20.969 1 97.75 93 SER A CA 1
ATOM 641 C C . SER A 1 93 ? -7.598 11.508 19.75 1 97.75 93 SER A C 1
ATOM 643 O O . SER A 1 93 ? -7.688 10.688 18.828 1 97.75 93 SER A O 1
ATOM 645 N N . THR A 1 94 ? -6.828 12.602 19.703 1 98.5 94 THR A N 1
ATOM 646 C CA . THR A 1 94 ? -5.844 12.883 18.672 1 98.5 94 THR A CA 1
ATOM 647 C C . THR A 1 94 ? -4.469 13.133 19.281 1 98.5 94 THR A C 1
ATOM 649 O O . THR A 1 94 ? -4.367 13.461 20.469 1 98.5 94 THR A O 1
ATOM 652 N N . ALA A 1 95 ? -3.441 12.938 18.5 1 98.06 95 ALA A N 1
ATOM 653 C CA . ALA A 1 95 ? -2.072 13.227 18.922 1 98.06 95 ALA A CA 1
ATOM 654 C C . ALA A 1 95 ? -1.187 13.547 17.734 1 98.06 95 ALA A C 1
ATOM 656 O O . ALA A 1 95 ? -1.437 13.07 16.625 1 98.06 95 ALA A O 1
ATOM 657 N N . ALA A 1 96 ? -0.193 14.367 17.984 1 96.88 96 ALA A N 1
ATOM 658 C CA . ALA A 1 96 ? 0.762 14.711 16.938 1 96.88 96 ALA A CA 1
ATOM 659 C C . ALA A 1 96 ? 2.139 15.016 17.516 1 96.88 96 ALA A C 1
ATOM 661 O O . ALA A 1 96 ? 2.246 15.484 18.656 1 96.88 96 ALA A O 1
ATOM 662 N N . HIS A 1 97 ? 3.111 14.688 16.734 1 95.25 97 HIS A N 1
ATOM 663 C CA . HIS A 1 97 ? 4.504 14.992 17.047 1 95.25 97 HIS A CA 1
ATOM 664 C C . HIS A 1 97 ? 5.266 15.398 15.789 1 95.25 97 HIS A C 1
ATOM 666 O O . HIS A 1 97 ? 5.184 14.727 14.758 1 95.25 97 HIS A O 1
ATOM 672 N N . THR A 1 98 ? 5.945 16.516 15.891 1 93.88 98 THR A N 1
ATOM 673 C CA . THR A 1 98 ? 6.891 16.938 14.867 1 93.88 98 THR A CA 1
ATOM 674 C C . THR A 1 98 ? 8.289 17.109 15.461 1 93.88 98 THR A C 1
ATOM 676 O O . THR A 1 98 ? 8.523 18.031 16.25 1 93.88 98 THR A O 1
ATOM 679 N N . GLY A 1 99 ? 9.141 16.266 15.008 1 91.44 99 GLY A N 1
ATOM 680 C CA . GLY A 1 99 ? 10.5 16.297 15.531 1 91.44 99 GLY A CA 1
ATOM 681 C C . GLY A 1 99 ? 11.227 17.594 15.242 1 91.44 99 GLY A C 1
ATOM 682 O O . GLY A 1 99 ? 10.977 18.234 14.219 1 91.44 99 GLY A O 1
ATOM 683 N N . ALA A 1 100 ? 12.266 17.875 16.031 1 88.25 100 ALA A N 1
ATOM 684 C CA . ALA A 1 100 ? 12.984 19.141 15.938 1 88.25 100 ALA A CA 1
ATOM 685 C C . ALA A 1 100 ? 13.773 19.234 14.633 1 88.25 100 ALA A C 1
ATOM 687 O O . ALA A 1 100 ? 13.938 20.312 14.07 1 88.25 100 ALA A O 1
ATOM 688 N N . ASP A 1 101 ? 14.156 18.109 14.109 1 87.38 101 ASP A N 1
ATOM 689 C CA . ASP A 1 101 ? 14.961 18.094 12.898 1 87.38 101 ASP A CA 1
ATOM 690 C C . ASP A 1 101 ? 14.102 18.328 11.656 1 87.38 101 ASP A C 1
ATOM 692 O O . ASP A 1 101 ? 14.617 18.609 10.578 1 87.38 101 ASP A O 1
ATOM 696 N N . CYS A 1 102 ? 12.898 18.172 11.812 1 84.5 102 CYS A N 1
ATOM 697 C CA . CYS A 1 102 ? 11.984 18.438 10.703 1 84.5 102 CYS A CA 1
ATOM 698 C C . CYS A 1 102 ? 11.711 19.938 10.562 1 84.5 102 CYS A C 1
ATOM 700 O O . CYS A 1 102 ? 11.266 20.391 9.508 1 84.5 102 CYS A O 1
ATOM 702 N N . ARG A 1 103 ? 12.07 20.625 11.586 1 74.75 103 ARG A N 1
ATOM 703 C CA . ARG A 1 103 ? 11.781 22.047 11.625 1 74.75 103 ARG A CA 1
ATOM 704 C C . ARG A 1 103 ? 12.914 22.859 10.992 1 74.75 103 ARG A C 1
ATOM 706 O O . ARG A 1 103 ? 14.055 22.391 10.945 1 74.75 103 ARG A O 1
ATOM 713 N N . PRO A 1 104 ? 12.547 24.031 10.375 1 74.88 104 PRO A N 1
ATOM 714 C CA . PRO A 1 104 ? 11.32 24.828 10.547 1 74.88 104 PRO A CA 1
ATOM 715 C C . PRO A 1 104 ? 10.297 24.562 9.445 1 74.88 104 PRO A C 1
ATOM 717 O O . PRO A 1 104 ? 9.188 25.109 9.484 1 74.88 104 PRO A O 1
ATOM 720 N N . VAL A 1 105 ? 10.602 23.734 8.586 1 79.94 105 VAL A N 1
ATOM 721 C CA . VAL A 1 105 ? 9.75 23.625 7.41 1 79.94 105 VAL A CA 1
ATOM 722 C C . VAL A 1 105 ? 8.711 22.516 7.625 1 79.94 105 VAL A C 1
ATOM 724 O O . VAL A 1 105 ? 8.336 21.828 6.684 1 79.94 105 VAL A O 1
ATOM 727 N N . ALA A 1 106 ? 8.367 22.328 8.938 1 91.38 106 ALA A N 1
ATOM 728 C CA . ALA A 1 106 ? 7.391 21.297 9.289 1 91.38 106 ALA A CA 1
ATOM 729 C C . ALA A 1 106 ? 6.391 21.812 10.32 1 91.38 106 ALA A C 1
ATOM 731 O O . ALA A 1 106 ? 6.746 22.625 11.18 1 91.38 106 ALA A O 1
ATOM 732 N N . ALA A 1 107 ? 5.215 21.391 10.234 1 95.56 107 ALA A N 1
ATOM 733 C CA . ALA A 1 107 ? 4.164 21.766 11.18 1 95.56 107 ALA A CA 1
ATOM 734 C C . ALA A 1 107 ? 3.066 20.719 11.227 1 95.56 107 ALA A C 1
ATOM 736 O O . ALA A 1 107 ? 2.961 19.875 10.32 1 95.56 107 ALA A O 1
ATOM 737 N N . HIS A 1 108 ? 2.297 20.719 12.352 1 97.38 108 HIS A N 1
ATOM 738 C CA . HIS A 1 108 ? 1.102 19.891 12.438 1 97.38 108 HIS A CA 1
ATOM 739 C C . HIS A 1 108 ? -0.062 20.656 13.055 1 97.38 108 HIS A C 1
ATOM 741 O O . HIS A 1 108 ? 0.137 21.719 13.648 1 97.38 108 HIS A O 1
ATOM 747 N N . ARG A 1 109 ? -1.243 20.203 12.789 1 97.69 109 ARG A N 1
ATOM 748 C CA . ARG A 1 109 ? -2.49 20.672 13.375 1 97.69 109 ARG A CA 1
ATOM 749 C C . ARG A 1 109 ? -3.283 19.516 13.984 1 97.69 109 ARG A C 1
ATOM 751 O O . ARG A 1 109 ? -3.326 18.422 13.422 1 97.69 109 ARG A O 1
ATOM 758 N N . THR A 1 110 ? -3.871 19.812 15.156 1 97.88 110 THR A N 1
ATOM 759 C CA . THR A 1 110 ? -4.746 18.828 15.781 1 97.88 110 THR A CA 1
ATOM 760 C C . THR A 1 110 ? -6.121 19.422 16.062 1 97.88 110 THR A C 1
ATOM 762 O O . THR A 1 110 ? -6.23 20.609 16.406 1 97.88 110 THR A O 1
ATOM 765 N N . ALA A 1 111 ? -7.09 18.688 15.891 1 97.81 111 ALA A N 1
ATOM 766 C CA . ALA A 1 111 ? -8.469 18.969 16.281 1 97.81 111 ALA A CA 1
ATOM 767 C C . ALA A 1 111 ? -9.117 17.734 16.922 1 97.81 111 ALA A C 1
ATOM 769 O O . ALA A 1 111 ? -8.43 16.734 17.188 1 97.81 111 ALA A O 1
ATOM 770 N N . ASP A 1 112 ? -10.398 17.797 17.188 1 96.06 112 ASP A N 1
ATOM 771 C CA . ASP A 1 112 ? -11.078 16.719 17.891 1 96.06 112 ASP A CA 1
ATOM 772 C C . ASP A 1 112 ? -11.148 15.461 17.031 1 96.06 112 ASP A C 1
ATOM 774 O O . ASP A 1 112 ? -10.992 14.352 17.531 1 96.06 112 ASP A O 1
ATOM 778 N N . ALA A 1 113 ? -11.352 15.672 15.727 1 96.94 113 ALA A N 1
ATOM 779 C CA . ALA A 1 113 ? -11.656 14.5 14.914 1 96.94 113 ALA A CA 1
ATOM 780 C C . ALA A 1 113 ? -10.648 14.344 13.773 1 96.94 113 ALA A C 1
ATOM 782 O O . ALA A 1 113 ? -10.828 13.5 12.891 1 96.94 113 ALA A O 1
ATOM 783 N N . TYR A 1 114 ? -9.641 15.227 13.773 1 98.44 114 TYR A N 1
ATOM 784 C CA . TYR A 1 114 ? -8.664 15.094 12.703 1 98.44 114 TYR A CA 1
ATOM 785 C C . TYR A 1 114 ? -7.312 15.656 13.117 1 98.44 114 TYR A C 1
ATOM 787 O O . TYR A 1 114 ? -7.227 16.438 14.07 1 98.44 114 TYR A O 1
ATOM 795 N N . THR A 1 115 ? -6.277 15.219 12.508 1 98.81 115 THR A N 1
ATOM 796 C CA . THR A 1 115 ? -4.934 15.781 12.562 1 98.81 115 THR A CA 1
ATOM 797 C C . THR A 1 115 ? -4.379 16 11.156 1 98.81 115 THR A C 1
ATOM 799 O O . THR A 1 115 ? -4.793 15.328 10.211 1 98.81 115 THR A O 1
ATOM 802 N N . ALA A 1 116 ? -3.535 16.984 11.008 1 98.56 116 ALA A N 1
ATOM 803 C CA . ALA A 1 116 ? -2.828 17.266 9.758 1 98.56 116 ALA A CA 1
ATOM 804 C C . ALA A 1 116 ? -1.341 17.5 10.008 1 98.56 116 ALA A C 1
ATOM 806 O O . ALA A 1 116 ? -0.961 18.078 11.031 1 98.56 116 ALA A O 1
ATOM 807 N N . GLY A 1 117 ? -0.524 16.984 9.141 1 97.44 117 GLY A N 1
ATOM 808 C CA . GLY A 1 117 ? 0.914 17.172 9.242 1 97.44 117 GLY A CA 1
ATOM 809 C C . GLY A 1 117 ? 1.568 17.469 7.902 1 97.44 117 GLY A C 1
ATOM 810 O O . GLY A 1 117 ? 1.021 17.141 6.852 1 97.44 117 GLY A O 1
ATOM 811 N N . GLY A 1 118 ? 2.738 18.125 7.984 1 95.69 118 GLY A N 1
ATOM 812 C CA . GLY A 1 118 ? 3.545 18.422 6.809 1 95.69 118 GLY A CA 1
ATOM 813 C C . GLY A 1 118 ? 5.02 18.594 7.125 1 95.69 118 GLY A C 1
ATOM 814 O O . GLY A 1 118 ? 5.375 19.125 8.18 1 95.69 118 GLY A O 1
ATOM 815 N N . THR A 1 119 ? 5.805 18.078 6.223 1 92.62 119 THR A N 1
ATOM 816 C CA . THR A 1 119 ? 7.246 18.281 6.27 1 92.62 119 THR A CA 1
ATOM 817 C C . THR A 1 119 ? 7.746 18.875 4.957 1 92.62 119 THR A C 1
ATOM 819 O O . THR A 1 119 ? 7.129 18.688 3.906 1 92.62 119 THR A O 1
ATOM 822 N N . SER A 1 120 ? 8.852 19.672 5.066 1 89 120 SER A N 1
ATOM 823 C CA . SER A 1 120 ? 9.422 20.359 3.918 1 89 120 SER A CA 1
ATOM 824 C C . SER A 1 120 ? 8.391 21.234 3.225 1 89 120 SER A C 1
ATOM 826 O O . SER A 1 120 ? 8.297 21.25 1.995 1 89 120 SER A O 1
ATOM 828 N N . LEU A 1 121 ? 7.633 21.875 4.074 1 87.56 121 LEU A N 1
ATOM 829 C CA . LEU A 1 121 ? 6.574 22.75 3.57 1 87.56 121 LEU A CA 1
ATOM 830 C C . LEU A 1 121 ? 7.141 24.062 3.059 1 87.56 121 LEU A C 1
ATOM 832 O O . LEU A 1 121 ? 8.055 24.625 3.668 1 87.56 121 LEU A O 1
ATOM 836 N N . THR A 1 122 ? 6.625 24.516 1.968 1 80.25 122 THR A N 1
ATOM 837 C CA . THR A 1 122 ? 6.965 25.875 1.537 1 80.25 122 THR A CA 1
ATOM 838 C C . THR A 1 122 ? 6.246 26.906 2.398 1 80.25 122 THR A C 1
ATOM 840 O O . THR A 1 122 ? 6.781 28 2.65 1 80.25 122 THR A O 1
ATOM 843 N N . ASP A 1 123 ? 5.148 26.484 2.752 1 86.62 123 ASP A N 1
ATOM 844 C CA . ASP A 1 123 ? 4.262 27.344 3.535 1 86.62 123 ASP A CA 1
ATOM 845 C C . ASP A 1 123 ? 3.252 26.516 4.324 1 86.62 123 ASP A C 1
ATOM 847 O O . ASP A 1 123 ? 2.754 25.5 3.832 1 86.62 123 ASP A O 1
ATOM 851 N N . GLU A 1 124 ? 2.92 27.016 5.469 1 91.56 124 GLU A N 1
ATOM 852 C CA . GLU A 1 124 ? 1.946 26.297 6.293 1 91.56 124 GLU A CA 1
ATOM 853 C C . GLU A 1 124 ? 0.538 26.438 5.723 1 91.56 124 GLU A C 1
ATOM 855 O O . GLU A 1 124 ? -0.374 25.703 6.133 1 91.56 124 GLU A O 1
ATOM 860 N N . ALA A 1 125 ? 0.426 27.344 4.852 1 92.88 125 ALA A N 1
ATOM 861 C CA . ALA A 1 125 ? -0.863 27.531 4.191 1 92.88 125 ALA A CA 1
ATOM 862 C C . ALA A 1 125 ? -1.336 26.234 3.529 1 92.88 125 ALA A C 1
ATOM 864 O O . ALA A 1 125 ? -2.539 26.016 3.395 1 92.88 125 ALA A O 1
ATOM 865 N N . THR A 1 126 ? -0.403 25.359 3.188 1 94.06 126 THR A N 1
ATOM 866 C CA . THR A 1 126 ? -0.738 24.062 2.617 1 94.06 126 THR A CA 1
ATOM 867 C C . THR A 1 126 ? -1.61 23.25 3.578 1 94.06 126 THR A C 1
ATOM 869 O O . THR A 1 126 ? -2.635 22.703 3.176 1 94.06 126 THR A O 1
ATOM 872 N N . LEU A 1 127 ? -1.307 23.266 4.82 1 96.25 127 LEU A N 1
ATOM 873 C CA . LEU A 1 127 ? -2.043 22.5 5.816 1 96.25 127 LEU A CA 1
ATOM 874 C C . LEU A 1 127 ? -3.418 23.109 6.066 1 96.25 127 LEU A C 1
ATOM 876 O O . LEU A 1 127 ? -4.41 22.391 6.188 1 96.25 127 LEU A O 1
ATOM 880 N N . GLU A 1 128 ? -3.379 24.422 6.16 1 96.25 128 GLU A N 1
ATOM 881 C CA . GLU A 1 128 ? -4.645 25.109 6.398 1 96.25 128 GLU A CA 1
ATOM 882 C C . GLU A 1 128 ? -5.633 24.844 5.266 1 96.25 128 GLU A C 1
ATOM 884 O O . GLU A 1 128 ? -6.812 24.594 5.512 1 96.25 128 GLU A O 1
ATOM 889 N N . ALA A 1 129 ? -5.133 24.906 4.074 1 96.69 129 ALA A N 1
ATOM 890 C CA . ALA A 1 129 ? -5.973 24.672 2.906 1 96.69 129 ALA A CA 1
ATOM 891 C C . ALA A 1 129 ? -6.469 23.219 2.869 1 96.69 129 ALA A C 1
ATOM 893 O O . ALA A 1 129 ? -7.625 22.969 2.529 1 96.69 129 ALA A O 1
ATOM 894 N N . MET A 1 130 ? -5.648 22.312 3.203 1 97 130 MET A N 1
ATOM 895 C CA . MET A 1 130 ? -6.016 20.891 3.23 1 97 130 MET A CA 1
ATOM 896 C C . MET A 1 130 ? -7.125 20.641 4.246 1 97 130 MET A C 1
ATOM 898 O O . MET A 1 130 ? -8.141 20.016 3.918 1 97 130 MET A O 1
ATOM 902 N N . VAL A 1 131 ? -6.941 21.219 5.398 1 97.31 131 VAL A N 1
ATOM 903 C CA . VAL A 1 131 ? -7.93 21.047 6.461 1 97.31 131 VAL A CA 1
ATOM 904 C C . VAL A 1 131 ? -9.25 21.688 6.047 1 97.31 131 VAL A C 1
ATOM 906 O O . VAL A 1 131 ? -10.32 21.109 6.23 1 97.31 131 VAL A O 1
ATOM 909 N N . ARG A 1 132 ? -9.156 22.844 5.508 1 96.5 132 ARG A N 1
ATOM 910 C CA . ARG A 1 132 ? -10.359 23.516 5.039 1 96.5 132 ARG A CA 1
ATOM 911 C C . ARG A 1 132 ? -11.055 22.719 3.951 1 96.5 132 ARG A C 1
ATOM 913 O O . ARG A 1 132 ? -12.281 22.609 3.945 1 96.5 132 ARG A O 1
ATOM 920 N N . GLY A 1 133 ? -10.305 22.188 3.057 1 95.94 133 GLY A N 1
ATOM 921 C CA . GLY A 1 133 ? -10.859 21.344 2.01 1 95.94 133 GLY A CA 1
ATOM 922 C C . GLY A 1 133 ? -11.602 20.141 2.547 1 95.94 133 GLY A C 1
ATOM 923 O O . GLY A 1 133 ? -12.68 19.797 2.049 1 95.94 133 GLY A O 1
ATOM 924 N N . TYR A 1 134 ? -11.125 19.594 3.561 1 96.25 134 TYR A N 1
ATOM 925 C CA . TYR A 1 134 ? -11.773 18.453 4.191 1 96.25 134 TYR A CA 1
ATOM 926 C C . TYR A 1 134 ? -13.07 18.875 4.879 1 96.25 134 TYR A C 1
ATOM 928 O O . TYR A 1 134 ? -14.102 18.219 4.723 1 96.25 134 TYR A O 1
ATOM 936 N N . ARG A 1 135 ? -13.031 19.891 5.574 1 94.19 135 ARG A N 1
ATOM 937 C CA . ARG A 1 135 ? -14.133 20.312 6.438 1 94.19 135 ARG A CA 1
ATOM 938 C C . ARG A 1 135 ? -15.281 20.891 5.621 1 94.19 135 ARG A C 1
ATOM 940 O O . ARG A 1 135 ? -16.453 20.719 5.961 1 94.19 135 ARG A O 1
ATOM 947 N N . GLU A 1 136 ? -14.93 21.5 4.586 1 89.81 136 GLU A N 1
ATOM 948 C CA . GLU A 1 136 ? -15.922 22.375 3.973 1 89.81 136 GLU A CA 1
ATOM 949 C C . GLU A 1 136 ? -16.391 21.828 2.625 1 89.81 136 GLU A C 1
ATOM 951 O O . GLU A 1 136 ? -17.438 22.219 2.115 1 89.81 136 GLU A O 1
ATOM 956 N N . ASN A 1 137 ? -15.633 20.953 2.145 1 81.44 137 ASN A N 1
ATOM 957 C CA . ASN A 1 137 ? -15.961 20.516 0.79 1 81.44 137 ASN A CA 1
ATOM 958 C C . ASN A 1 137 ? -16.594 19.125 0.78 1 81.44 137 ASN A C 1
ATOM 960 O O . ASN A 1 137 ? -16.188 18.25 1.557 1 81.44 137 ASN A O 1
ATOM 964 N N . GLU A 1 138 ? -17.609 19 -0.137 1 78.12 138 GLU A N 1
ATOM 965 C CA . GLU A 1 138 ? -18.234 17.719 -0.456 1 78.12 138 GLU A CA 1
ATOM 966 C C . GLU A 1 138 ? -18.719 17.016 0.807 1 78.12 138 GLU A C 1
ATOM 968 O O . GLU A 1 138 ? -18.469 15.812 0.985 1 78.12 138 GLU A O 1
ATOM 973 N N . ARG A 1 139 ? -19.375 17.656 1.738 1 76.69 139 ARG A N 1
ATOM 974 C CA . ARG A 1 139 ? -19.672 17.172 3.082 1 76.69 139 ARG A CA 1
ATOM 975 C C . ARG A 1 139 ? -20.516 15.906 3.027 1 76.69 139 ARG A C 1
ATOM 977 O O . ARG A 1 139 ? -20.406 15.039 3.893 1 76.69 139 ARG A O 1
ATOM 984 N N . ASP A 1 140 ? -21.156 15.711 1.936 1 87 140 ASP A N 1
ATOM 985 C CA . ASP A 1 140 ? -22.062 14.562 1.845 1 87 140 ASP A CA 1
ATOM 986 C C . ASP A 1 140 ? -21.422 13.43 1.037 1 87 140 ASP A C 1
ATOM 988 O O . ASP A 1 140 ? -22.016 12.359 0.9 1 87 140 ASP A O 1
ATOM 992 N N . ALA A 1 141 ? -20.25 13.68 0.602 1 92.06 141 ALA A N 1
ATOM 993 C CA . ALA A 1 141 ? -19.562 12.664 -0.186 1 92.06 141 ALA A CA 1
ATOM 994 C C . ALA A 1 141 ? -18.953 11.594 0.714 1 92.06 141 ALA A C 1
ATOM 996 O O . ALA A 1 141 ? -18.734 11.828 1.906 1 92.06 141 ALA A O 1
ATOM 997 N N . PRO A 1 142 ? -18.734 10.398 0.137 1 92.81 142 PRO A N 1
ATOM 998 C CA . PRO A 1 142 ? -17.984 9.391 0.9 1 92.81 142 PRO A CA 1
ATOM 999 C C . PRO A 1 142 ? -16.641 9.906 1.396 1 92.81 142 PRO A C 1
ATOM 1001 O O . PRO A 1 142 ? -16.016 10.75 0.743 1 92.81 142 PRO A O 1
ATOM 1004 N N . LEU A 1 143 ? -16.188 9.422 2.502 1 94.94 143 LEU A N 1
ATOM 1005 C CA . LEU A 1 143 ? -14.992 9.898 3.172 1 94.94 143 LEU A CA 1
ATOM 1006 C C . LEU A 1 143 ? -13.805 9.906 2.217 1 94.94 143 LEU A C 1
ATOM 1008 O O . LEU A 1 143 ? -13.023 10.859 2.191 1 94.94 143 LEU A O 1
ATOM 1012 N N . VAL A 1 144 ? -13.68 8.875 1.426 1 96.19 144 VAL A N 1
ATOM 1013 C CA . VAL A 1 144 ? -12.547 8.766 0.515 1 96.19 144 VAL A CA 1
ATOM 1014 C C . VAL A 1 144 ? -12.508 9.984 -0.406 1 96.19 144 VAL A C 1
ATOM 1016 O O . VAL A 1 144 ? -11.453 10.57 -0.628 1 96.19 144 VAL A O 1
ATOM 1019 N N . ARG A 1 145 ? -13.609 10.391 -0.922 1 95.94 145 ARG A N 1
ATOM 1020 C CA . ARG A 1 145 ? -13.688 11.539 -1.822 1 95.94 145 ARG A CA 1
ATOM 1021 C C . ARG A 1 145 ? -13.344 12.828 -1.092 1 95.94 145 ARG A C 1
ATOM 1023 O O . ARG A 1 145 ? -12.672 13.703 -1.646 1 95.94 145 ARG A O 1
ATOM 1030 N N . ARG A 1 146 ? -13.773 12.93 0.075 1 97.38 146 ARG A N 1
ATOM 1031 C CA . ARG A 1 146 ? -13.477 14.125 0.863 1 97.38 146 ARG A CA 1
ATOM 1032 C C . ARG A 1 146 ? -11.984 14.227 1.161 1 97.38 146 ARG A C 1
ATOM 1034 O O . ARG A 1 146 ? -11.43 15.32 1.182 1 97.38 146 ARG A O 1
ATOM 1041 N N . LEU A 1 147 ? -11.367 13.164 1.383 1 98.38 147 LEU A N 1
ATOM 1042 C CA . LEU A 1 147 ? -9.93 13.148 1.626 1 98.38 147 LEU A CA 1
ATOM 1043 C C . LEU A 1 147 ? -9.164 13.539 0.366 1 98.38 147 LEU A C 1
ATOM 1045 O O . LEU A 1 147 ? -8.156 14.242 0.44 1 98.38 147 LEU A O 1
ATOM 1049 N N . LEU A 1 148 ? -9.656 13.086 -0.78 1 98.12 148 LEU A N 1
ATOM 1050 C CA . LEU A 1 148 ? -9.039 13.469 -2.043 1 98.12 148 LEU A CA 1
ATOM 1051 C C . LEU A 1 148 ? -9.188 14.969 -2.281 1 98.12 148 LEU A C 1
ATOM 1053 O O . LEU A 1 148 ? -8.25 15.625 -2.756 1 98.12 148 LEU A O 1
ATOM 1057 N N . THR A 1 149 ? -10.305 15.469 -1.946 1 97.44 149 THR A N 1
ATOM 1058 C CA . THR A 1 149 ? -10.555 16.906 -2.057 1 97.44 149 THR A CA 1
ATOM 1059 C C . THR A 1 149 ? -9.617 17.688 -1.134 1 97.44 149 THR A C 1
ATOM 1061 O O . THR A 1 149 ? -9.117 18.75 -1.505 1 97.44 149 THR A O 1
ATOM 1064 N N . ALA A 1 150 ? -9.414 17.203 0.021 1 97.88 150 ALA A N 1
ATOM 1065 C CA . ALA A 1 150 ? -8.492 17.812 0.973 1 97.88 150 ALA A CA 1
ATOM 1066 C C . ALA A 1 150 ? -7.086 17.906 0.391 1 97.88 150 ALA A C 1
ATOM 1068 O O . ALA A 1 150 ? -6.457 18.969 0.44 1 97.88 150 ALA A O 1
ATOM 1069 N N . LEU A 1 151 ? -6.613 16.812 -0.17 1 97.69 151 LEU A N 1
ATOM 1070 C CA . LEU A 1 151 ? -5.281 16.812 -0.765 1 97.69 151 LEU A CA 1
ATOM 1071 C C . LEU A 1 151 ? -5.184 17.844 -1.883 1 97.69 151 LEU A C 1
ATOM 1073 O O . LEU A 1 151 ? -4.18 18.547 -1.999 1 97.69 151 LEU A O 1
ATOM 1077 N N . ALA A 1 152 ? -6.211 17.891 -2.691 1 96.75 152 ALA A N 1
ATOM 1078 C CA . ALA A 1 152 ? -6.219 18.812 -3.82 1 96.75 152 ALA A CA 1
ATOM 1079 C C . ALA A 1 152 ? -6.148 20.266 -3.342 1 96.75 152 ALA A C 1
ATOM 1081 O O . ALA A 1 152 ? -5.457 21.094 -3.943 1 96.75 152 ALA A O 1
ATOM 1082 N N . ALA A 1 153 ? -6.855 20.547 -2.285 1 96.38 153 ALA A N 1
ATOM 1083 C CA . ALA A 1 153 ? -6.824 21.891 -1.714 1 96.38 153 ALA A CA 1
ATOM 1084 C C . ALA A 1 153 ? -5.426 22.25 -1.213 1 96.38 153 ALA A C 1
ATOM 1086 O O . ALA A 1 153 ? -4.941 23.359 -1.436 1 96.38 153 ALA A O 1
ATOM 1087 N N . GLY A 1 154 ? -4.785 21.312 -0.535 1 94.94 154 GLY A N 1
ATOM 1088 C CA . GLY A 1 154 ? -3.414 21.516 -0.095 1 94.94 154 GLY A CA 1
ATOM 1089 C C . GLY A 1 154 ? -2.447 21.75 -1.242 1 94.94 154 GLY A C 1
ATOM 1090 O O . GLY A 1 154 ? -1.583 22.625 -1.174 1 94.94 154 GLY A O 1
ATOM 1091 N N . GLU A 1 155 ? -2.58 20.938 -2.25 1 92.69 155 GLU A N 1
ATOM 1092 C CA . GLU A 1 155 ? -1.727 21.062 -3.428 1 92.69 155 GLU A CA 1
ATOM 1093 C C . GLU A 1 155 ? -1.834 22.453 -4.047 1 92.69 155 GLU A C 1
ATOM 1095 O O . GLU A 1 155 ? -0.821 23.062 -4.402 1 92.69 155 GLU A O 1
ATOM 1100 N N . ARG A 1 156 ? -2.977 22.922 -4.207 1 91.19 156 ARG A N 1
ATOM 1101 C CA . ARG A 1 156 ? -3.223 24.219 -4.809 1 91.19 156 ARG A CA 1
ATOM 1102 C C . ARG A 1 156 ? -2.566 25.344 -3.998 1 91.19 156 ARG A C 1
ATOM 1104 O O . ARG A 1 156 ? -2.025 26.297 -4.562 1 91.19 156 ARG A O 1
ATOM 1111 N N . ALA A 1 157 ? -2.602 25.203 -2.701 1 89.12 157 ALA A N 1
ATOM 1112 C CA . ALA A 1 157 ? -2.045 26.219 -1.815 1 89.12 157 ALA A CA 1
ATOM 1113 C C . ALA A 1 157 ? -0.521 26.156 -1.793 1 89.12 157 ALA A C 1
ATOM 1115 O O . ALA A 1 157 ? 0.149 27.188 -1.697 1 89.12 157 ALA A O 1
ATOM 1116 N N . GLY A 1 158 ? 0.012 24.953 -1.547 1 78.44 158 GLY A N 1
ATOM 1117 C CA . GLY A 1 158 ? 1.442 24.766 -1.361 1 78.44 158 GLY A CA 1
ATOM 1118 C C . GLY A 1 158 ? 2.24 24.969 -2.635 1 78.44 158 GLY A C 1
ATOM 1119 O O . GLY A 1 158 ? 3.457 25.172 -2.584 1 78.44 158 GLY A O 1
ATOM 1120 N N . GLY A 1 159 ? 1.657 25.078 -3.654 1 62.19 159 GLY A N 1
ATOM 1121 C CA . GLY A 1 159 ? 2.387 25.188 -4.906 1 62.19 159 GLY A CA 1
ATOM 1122 C C . GLY A 1 159 ? 3.135 23.922 -5.281 1 62.19 159 GLY A C 1
ATOM 1123 O O . GLY A 1 159 ? 3.215 22.984 -4.484 1 62.19 159 GLY A O 1
ATOM 1124 N N . ASP A 1 160 ? 3.014 23.391 -6.352 1 55.56 160 ASP A N 1
ATOM 1125 C CA . ASP A 1 160 ? 3.748 22.203 -6.785 1 55.56 160 ASP A CA 1
ATOM 1126 C C . ASP A 1 160 ? 5.152 22.578 -7.254 1 55.56 160 ASP A C 1
ATOM 1128 O O . ASP A 1 160 ? 5.316 23.281 -8.25 1 55.56 160 ASP A O 1
ATOM 1132 N N . ARG A 1 161 ? 6.078 22.891 -6.191 1 57.25 161 ARG A N 1
ATOM 1133 C CA . ARG A 1 161 ? 7.402 23.25 -6.688 1 57.25 161 ARG A CA 1
ATOM 1134 C C . ARG A 1 161 ? 8.008 22.109 -7.512 1 57.25 161 ARG A C 1
ATOM 1136 O O . ARG A 1 161 ? 9.055 21.562 -7.156 1 57.25 161 ARG A O 1
ATOM 1143 N N . ARG A 1 162 ? 7.27 21.75 -8.633 1 54.53 162 ARG A N 1
ATOM 1144 C CA . ARG A 1 162 ? 7.59 20.672 -9.57 1 54.53 162 ARG A CA 1
ATOM 1145 C C . ARG A 1 162 ? 9.016 20.812 -10.094 1 54.53 162 ARG A C 1
ATOM 1147 O O . ARG A 1 162 ? 9.641 19.828 -10.484 1 54.53 162 ARG A O 1
ATOM 1154 N N . GLU A 1 163 ? 9.391 22 -10 1 55.94 163 GLU A N 1
ATOM 1155 C CA . GLU A 1 163 ? 10.664 22.234 -10.672 1 55.94 163 GLU A CA 1
ATOM 1156 C C . GLU A 1 163 ? 11.797 21.484 -9.977 1 55.94 163 GLU A C 1
ATOM 1158 O O . GLU A 1 163 ? 12.797 21.141 -10.617 1 55.94 163 GLU A O 1
ATOM 1163 N N . GLU A 1 164 ? 11.586 21.094 -8.805 1 61 164 GLU A N 1
ATOM 1164 C CA . GLU A 1 164 ? 12.773 20.547 -8.156 1 61 164 GLU A CA 1
ATOM 1165 C C . GLU A 1 164 ? 12.695 19.016 -8.078 1 61 164 GLU A C 1
ATOM 1167 O O . GLU A 1 164 ? 13.68 18.328 -8.367 1 61 164 GLU A O 1
ATOM 1172 N N . LEU A 1 165 ? 11.617 18.5 -7.832 1 65.62 165 LEU A N 1
ATOM 1173 C CA . LEU A 1 165 ? 11.414 17.062 -7.812 1 65.62 165 LEU A CA 1
ATOM 1174 C C . LEU A 1 165 ? 10.148 16.672 -8.57 1 65.62 165 LEU A C 1
ATOM 1176 O O . LEU A 1 165 ? 9.055 16.703 -8.008 1 65.62 165 LEU A O 1
ATOM 1180 N N . PRO A 1 166 ? 10.477 16.25 -9.727 1 80.31 166 PRO A N 1
ATOM 1181 C CA . PRO A 1 166 ? 9.336 16.109 -10.633 1 80.31 166 PRO A CA 1
ATOM 1182 C C . PRO A 1 166 ? 8.453 14.914 -10.305 1 80.31 166 PRO A C 1
ATOM 1184 O O . PRO A 1 166 ? 7.293 14.859 -10.719 1 80.31 166 PRO A O 1
ATOM 1187 N N . VAL A 1 167 ? 9.047 13.992 -9.602 1 92.62 167 VAL A N 1
ATOM 1188 C CA . VAL A 1 167 ? 8.227 12.812 -9.352 1 92.62 167 VAL A CA 1
ATOM 1189 C C . VAL A 1 167 ? 7.559 12.93 -7.98 1 92.62 167 VAL A C 1
ATOM 1191 O O . VAL A 1 167 ? 8.227 13.164 -6.973 1 92.62 167 VAL A O 1
ATOM 1194 N N . GLY A 1 168 ? 6.262 12.859 -7.977 1 95.5 168 GLY A N 1
ATOM 1195 C CA . GLY A 1 168 ? 5.477 12.867 -6.75 1 95.5 168 GLY A CA 1
ATOM 1196 C C . GLY A 1 168 ? 4.602 11.633 -6.602 1 95.5 168 GLY A C 1
ATOM 1197 O O . GLY A 1 168 ? 4.578 10.773 -7.48 1 95.5 168 GLY A O 1
ATOM 1198 N N . SER A 1 169 ? 3.977 11.516 -5.457 1 97.5 169 SER A N 1
ATOM 1199 C CA . SER A 1 169 ? 3.078 10.414 -5.137 1 97.5 169 SER A CA 1
ATOM 1200 C C . SER A 1 169 ? 1.942 10.875 -4.227 1 97.5 169 SER A C 1
ATOM 1202 O O . SER A 1 169 ? 1.996 11.969 -3.662 1 97.5 169 SER A O 1
ATOM 1204 N N . ALA A 1 170 ? 0.938 10.109 -4.145 1 98.5 170 ALA A N 1
ATOM 1205 C CA . ALA A 1 170 ? -0.215 10.359 -3.285 1 98.5 170 ALA A CA 1
ATOM 1206 C C . ALA A 1 170 ? -0.938 9.062 -2.947 1 98.5 170 ALA A C 1
ATOM 1208 O O . ALA A 1 170 ? -0.823 8.07 -3.678 1 98.5 170 ALA A O 1
ATOM 1209 N N . ALA A 1 171 ? -1.648 9.086 -1.82 1 98.81 171 ALA A N 1
ATOM 1210 C CA . ALA A 1 171 ? -2.352 7.883 -1.375 1 98.81 171 ALA A CA 1
ATOM 1211 C C . ALA A 1 171 ? -3.518 8.234 -0.455 1 98.81 171 ALA A C 1
ATOM 1213 O O . ALA A 1 171 ? -3.531 9.312 0.151 1 98.81 171 ALA A O 1
ATOM 1214 N N . VAL A 1 172 ? -4.461 7.316 -0.421 1 98.75 172 VAL A N 1
ATOM 1215 C CA . VAL A 1 172 ? -5.598 7.426 0.489 1 98.75 172 VAL A CA 1
ATOM 1216 C C . VAL A 1 172 ? -5.969 6.043 1.019 1 98.75 172 VAL A C 1
ATOM 1218 O O . VAL A 1 172 ? -5.922 5.055 0.281 1 98.75 172 VAL A O 1
ATOM 1221 N N . VAL A 1 173 ? -6.266 5.945 2.318 1 97.69 173 VAL A N 1
ATOM 1222 C CA . VAL A 1 173 ? -6.734 4.715 2.945 1 97.69 173 VAL A CA 1
ATOM 1223 C C . VAL A 1 173 ? -7.887 5.027 3.896 1 97.69 173 VAL A C 1
ATOM 1225 O O . VAL A 1 173 ? -7.793 5.945 4.715 1 97.69 173 VAL A O 1
ATOM 1228 N N . VAL A 1 174 ? -8.945 4.285 3.746 1 96.62 174 VAL A N 1
ATOM 1229 C CA . VAL A 1 174 ? -10.086 4.379 4.652 1 96.62 174 VAL A CA 1
ATOM 1230 C C . VAL A 1 174 ? -10.406 3 5.223 1 96.62 174 VAL A C 1
ATOM 1232 O O . VAL A 1 174 ? -10.477 2.016 4.48 1 96.62 174 VAL A O 1
ATOM 1235 N N . SER A 1 175 ? -10.523 2.916 6.527 1 94.5 175 SER A N 1
ATOM 1236 C CA . SER A 1 175 ? -10.922 1.689 7.211 1 94.5 175 SER A CA 1
ATOM 1237 C C . SER A 1 175 ? -12.273 1.852 7.895 1 94.5 175 SER A C 1
ATOM 1239 O O . SER A 1 175 ? -12.461 2.756 8.711 1 94.5 175 SER A O 1
ATOM 1241 N N . THR A 1 176 ? -13.125 1.008 7.488 1 87.94 176 THR A N 1
ATOM 1242 C CA . THR A 1 176 ? -14.445 0.987 8.109 1 87.94 176 THR A CA 1
ATOM 1243 C C . THR A 1 176 ? -14.609 -0.246 8.992 1 87.94 176 THR A C 1
ATOM 1245 O O . THR A 1 176 ? -14.062 -1.311 8.688 1 87.94 176 THR A O 1
ATOM 1248 N N . PRO A 1 177 ? -15.336 -0.016 10.102 1 77.06 177 PRO A N 1
ATOM 1249 C CA . PRO A 1 177 ? -15.516 -1.158 11 1 77.06 177 PRO A CA 1
ATOM 1250 C C . PRO A 1 177 ? -16.203 -2.34 10.32 1 77.06 177 PRO A C 1
ATOM 1252 O O . PRO A 1 177 ? -17.078 -2.143 9.477 1 77.06 177 PRO A O 1
ATOM 1255 N N . ASP A 1 178 ? -15.938 -3.68 10.812 1 66.25 178 ASP A N 1
ATOM 1256 C CA . ASP A 1 178 ? -16.516 -4.973 10.461 1 66.25 178 ASP A CA 1
ATOM 1257 C C . ASP A 1 178 ? -16.078 -5.398 9.062 1 66.25 178 ASP A C 1
ATOM 1259 O O . ASP A 1 178 ? -16.531 -6.426 8.547 1 66.25 178 ASP A O 1
ATOM 1263 N N . GLY A 1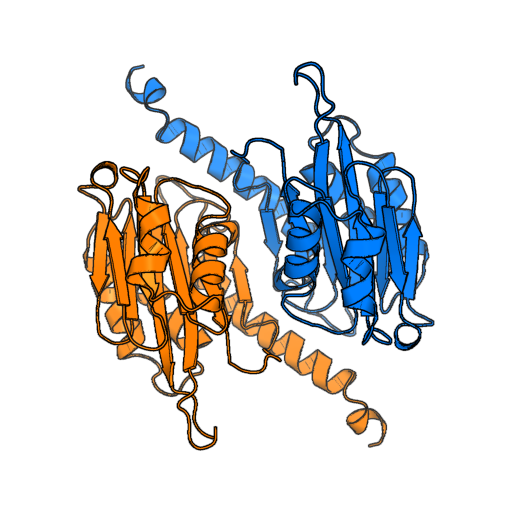 179 ? -15.156 -4.703 8.531 1 63.31 179 GLY A N 1
ATOM 1264 C CA . GLY A 1 179 ? -14.531 -5.188 7.312 1 63.31 179 GLY A CA 1
ATOM 1265 C C . GLY A 1 179 ? -15.422 -5.055 6.094 1 63.31 179 GLY A C 1
ATOM 1266 O O . GLY A 1 179 ? -16.438 -4.363 6.137 1 63.31 179 GLY A O 1
ATOM 1267 N N . GLY A 1 180 ? -14.883 -5.352 4.887 1 64.5 180 GLY A N 1
ATOM 1268 C CA . GLY A 1 180 ? -15.672 -5.414 3.666 1 64.5 180 GLY A CA 1
ATOM 1269 C C . GLY A 1 180 ? -15.586 -4.148 2.834 1 64.5 180 GLY A C 1
ATOM 1270 O O . GLY A 1 180 ? -16.547 -3.771 2.164 1 64.5 180 GLY A O 1
ATOM 1271 N N . GLU A 1 181 ? -14.477 -3.52 3.02 1 73.12 181 GLU A N 1
ATOM 1272 C CA . GLU A 1 181 ? -14.352 -2.273 2.268 1 73.12 181 GLU A CA 1
ATOM 1273 C C . GLU A 1 181 ? -14.086 -2.547 0.791 1 73.12 181 GLU A C 1
ATOM 1275 O O . GLU A 1 181 ? -13.406 -3.52 0.448 1 73.12 181 GLU A O 1
ATOM 1280 N N . PRO A 1 182 ? -14.758 -1.618 0.106 1 87.62 182 PRO A N 1
ATOM 1281 C CA . PRO A 1 182 ? -14.398 -1.713 -1.312 1 87.62 182 PRO A CA 1
ATOM 1282 C C . PRO A 1 182 ? -12.906 -1.507 -1.559 1 87.62 182 PRO A C 1
ATOM 1284 O O . PRO A 1 182 ? -12.25 -0.771 -0.817 1 87.62 182 PRO A O 1
ATOM 1287 N N . LEU A 1 183 ? -12.422 -2.148 -2.521 1 90.06 183 LEU A N 1
ATOM 1288 C CA . LEU A 1 183 ? -11 -2.104 -2.838 1 90.06 183 LEU A CA 1
ATOM 1289 C C . LEU A 1 183 ? -10.555 -0.673 -3.123 1 90.06 183 LEU A C 1
ATOM 1291 O O . LEU A 1 183 ? -9.383 -0.336 -2.938 1 90.06 183 LEU A O 1
ATOM 1295 N N . TYR A 1 184 ? -11.531 0.169 -3.529 1 94.88 184 TYR A N 1
ATOM 1296 C CA . TYR A 1 184 ? -11.156 1.527 -3.91 1 94.88 184 TYR A CA 1
ATOM 1297 C C . TYR A 1 184 ? -11.102 2.439 -2.689 1 94.88 184 TYR A C 1
ATOM 1299 O O . TYR A 1 184 ? -11.039 3.664 -2.824 1 94.88 184 TYR A O 1
ATOM 1307 N N . HIS A 1 185 ? -11.039 1.885 -1.482 1 95.62 185 HIS A N 1
ATOM 1308 C CA . HIS A 1 185 ? -10.828 2.637 -0.251 1 95.62 185 HIS A CA 1
ATOM 1309 C C . HIS A 1 185 ? -9.359 2.613 0.163 1 95.62 185 HIS A C 1
ATOM 1311 O O . HIS A 1 185 ? -8.992 3.178 1.197 1 95.62 185 HIS A O 1
ATOM 1317 N N . ASP A 1 186 ? -8.547 2.008 -0.55 1 97 186 ASP A N 1
ATOM 1318 C CA . ASP A 1 186 ? -7.094 1.998 -0.395 1 97 186 ASP A CA 1
ATOM 1319 C C . ASP A 1 186 ? -6.395 2.121 -1.748 1 97 186 ASP A C 1
ATOM 1321 O O . ASP A 1 186 ? -6.242 1.132 -2.467 1 97 186 ASP A O 1
ATOM 1325 N N . LEU A 1 187 ? -5.965 3.357 -2.023 1 98.69 187 LEU A N 1
ATOM 1326 C CA . LEU A 1 187 ? -5.449 3.65 -3.355 1 98.69 187 LEU A CA 1
ATOM 1327 C C . LEU A 1 187 ? -4.129 4.406 -3.273 1 98.69 187 LEU A C 1
ATOM 1329 O O . LEU A 1 187 ? -3.928 5.219 -2.365 1 98.69 187 LEU A O 1
ATOM 1333 N N . ARG A 1 188 ? -3.303 4.129 -4.285 1 98.88 188 ARG A N 1
ATOM 1334 C CA . ARG A 1 188 ? -2.01 4.797 -4.395 1 98.88 188 ARG A CA 1
ATOM 1335 C C . ARG A 1 188 ? -1.749 5.262 -5.824 1 98.88 188 ARG A C 1
ATOM 1337 O O . ARG A 1 188 ? -2.229 4.648 -6.777 1 98.88 188 ARG A O 1
ATOM 1344 N N . VAL A 1 189 ? -1.097 6.316 -5.941 1 98.81 189 VAL A N 1
ATOM 1345 C CA . VAL A 1 189 ? -0.282 6.727 -7.078 1 98.81 189 VAL A CA 1
ATOM 1346 C C . VAL A 1 189 ? 1.172 6.891 -6.641 1 98.81 189 VAL A C 1
ATOM 1348 O O . VAL A 1 189 ? 1.498 7.809 -5.887 1 98.81 189 VAL A O 1
ATOM 1351 N N . ASP A 1 190 ? 2.027 6.047 -7.246 1 98.75 190 ASP A N 1
ATOM 1352 C CA . ASP A 1 190 ? 3.336 5.918 -6.609 1 98.75 190 ASP A CA 1
ATOM 1353 C C . ASP A 1 190 ? 4.395 6.715 -7.367 1 98.75 190 ASP A C 1
ATOM 1355 O O . ASP A 1 190 ? 5.488 6.953 -6.852 1 98.75 190 ASP A O 1
ATOM 1359 N N . ALA A 1 191 ? 4.152 7.145 -8.562 1 98.5 191 ALA A N 1
ATOM 1360 C CA . ALA A 1 191 ? 5.047 8.016 -9.32 1 98.5 191 ALA A CA 1
ATOM 1361 C C . ALA A 1 191 ? 4.285 8.797 -10.383 1 98.5 191 ALA A C 1
ATOM 1363 O O . ALA A 1 191 ? 3.742 8.211 -11.328 1 98.5 191 ALA A O 1
ATOM 1364 N N . SER A 1 192 ? 4.273 10.07 -10.227 1 97.25 192 SER A N 1
ATOM 1365 C CA . SER A 1 192 ? 3.51 10.914 -11.141 1 97.25 192 SER A CA 1
ATOM 1366 C C . SER A 1 192 ? 3.98 12.359 -11.078 1 97.25 192 SER A C 1
ATOM 1368 O O . SER A 1 192 ? 4.477 12.82 -10.047 1 97.25 192 SER A O 1
ATOM 1370 N N . ASP A 1 193 ? 3.783 13.078 -12.18 1 94.5 193 ASP A N 1
ATOM 1371 C CA . ASP A 1 193 ? 4.02 14.523 -12.203 1 94.5 193 ASP A CA 1
ATOM 1372 C C . ASP A 1 193 ? 2.84 15.281 -11.594 1 94.5 193 ASP A C 1
ATOM 1374 O O . ASP A 1 193 ? 2.975 16.438 -11.219 1 94.5 193 ASP A O 1
ATOM 1378 N N . SER A 1 194 ? 1.751 14.641 -11.5 1 95 194 SER A N 1
ATOM 1379 C CA . SER A 1 194 ? 0.53 15.211 -10.938 1 95 194 SER A CA 1
ATOM 1380 C C . SER A 1 194 ? -0.171 14.227 -10.008 1 95 194 SER A C 1
ATOM 1382 O O . SER A 1 194 ? -1.312 13.836 -10.266 1 95 194 SER A O 1
ATOM 1384 N N . PRO A 1 195 ? 0.413 13.906 -8.883 1 96.75 195 PRO A N 1
ATOM 1385 C CA . PRO A 1 195 ? -0.006 12.742 -8.094 1 96.75 195 PRO A CA 1
ATOM 1386 C C . PRO A 1 195 ? -1.418 12.891 -7.531 1 96.75 195 PRO A C 1
ATOM 1388 O O . PRO A 1 195 ? -2.176 11.922 -7.492 1 96.75 195 PRO A O 1
ATOM 1391 N N . VAL A 1 196 ? -1.808 14.07 -7.129 1 97.38 196 VAL A N 1
ATOM 1392 C CA . VAL A 1 196 ? -3.119 14.242 -6.512 1 97.38 196 VAL A CA 1
ATOM 1393 C C . VAL A 1 196 ? -4.211 14.109 -7.578 1 97.38 196 VAL A C 1
ATOM 1395 O O . VAL A 1 196 ? -5.215 13.43 -7.367 1 97.38 196 VAL A O 1
ATOM 1398 N N . ALA A 1 197 ? -3.996 14.727 -8.727 1 97.69 197 ALA A N 1
ATOM 1399 C CA . ALA A 1 197 ? -4.945 14.594 -9.828 1 97.69 197 ALA A CA 1
ATOM 1400 C C . ALA A 1 197 ? -5.043 13.141 -10.289 1 97.69 197 ALA A C 1
ATOM 1402 O O . ALA A 1 197 ? -6.141 12.633 -10.539 1 97.69 197 ALA A O 1
ATOM 1403 N N . ASP A 1 198 ? -3.918 12.523 -10.375 1 98.44 198 ASP A N 1
ATOM 1404 C CA . ASP A 1 198 ? -3.883 11.141 -10.828 1 98.44 198 ASP A CA 1
ATOM 1405 C C . ASP A 1 198 ? -4.535 10.211 -9.805 1 98.44 198 ASP A C 1
ATOM 1407 O O . ASP A 1 198 ? -5.152 9.211 -10.172 1 98.44 198 ASP A O 1
ATOM 1411 N N . LEU A 1 199 ? -4.414 10.555 -8.531 1 98.75 199 LEU A N 1
ATOM 1412 C CA . LEU A 1 199 ? -5.078 9.766 -7.504 1 98.75 199 LEU A CA 1
ATOM 1413 C C . LEU A 1 199 ? -6.594 9.898 -7.605 1 98.75 199 LEU A C 1
ATOM 1415 O O . LEU A 1 199 ? -7.32 8.914 -7.434 1 98.75 199 LEU A O 1
ATOM 1419 N N . ARG A 1 200 ? -7.043 11.055 -7.918 1 98.31 200 ARG A N 1
ATOM 1420 C CA . ARG A 1 200 ? -8.477 11.258 -8.125 1 98.31 200 ARG A CA 1
ATOM 1421 C C . ARG A 1 200 ? -8.977 10.453 -9.312 1 98.31 200 ARG A C 1
ATOM 1423 O O . ARG A 1 200 ? -10.047 9.852 -9.258 1 98.31 200 ARG A O 1
ATOM 1430 N N . GLU A 1 201 ? -8.227 10.461 -10.336 1 98.5 201 GLU A N 1
ATOM 1431 C CA . GLU A 1 201 ? -8.586 9.656 -11.5 1 98.5 201 GLU A CA 1
ATOM 1432 C C . GLU A 1 201 ? -8.555 8.164 -11.172 1 98.5 201 GLU A C 1
ATOM 1434 O O . GLU A 1 201 ? -9.422 7.41 -11.617 1 98.5 201 GLU A O 1
ATOM 1439 N N . THR A 1 202 ? -7.551 7.773 -10.469 1 98.81 202 THR A N 1
ATOM 1440 C CA . THR A 1 202 ? -7.457 6.383 -10.031 1 98.81 202 THR A CA 1
ATOM 1441 C C . THR A 1 202 ? -8.695 5.98 -9.234 1 98.81 202 THR A C 1
ATOM 1443 O O . THR A 1 202 ? -9.227 4.883 -9.422 1 98.81 202 THR A O 1
ATOM 1446 N N . TYR A 1 203 ? -9.164 6.852 -8.422 1 98.56 203 TYR A N 1
ATOM 1447 C CA . TYR A 1 203 ? -10.375 6.594 -7.641 1 98.56 203 TYR A CA 1
ATOM 1448 C C . TYR A 1 203 ? -11.578 6.375 -8.555 1 98.56 203 TYR A C 1
ATOM 1450 O O . TYR A 1 203 ? -12.336 5.418 -8.367 1 98.56 203 TYR A O 1
ATOM 1458 N N . ARG A 1 204 ? -11.75 7.246 -9.477 1 97.94 204 ARG A N 1
ATOM 1459 C CA . ARG A 1 204 ? -12.875 7.133 -10.398 1 97.94 204 ARG A CA 1
ATOM 1460 C C . ARG A 1 204 ? -12.836 5.809 -11.156 1 97.94 204 ARG A C 1
ATOM 1462 O O . ARG A 1 204 ? -13.836 5.098 -11.234 1 97.94 204 ARG A O 1
ATOM 1469 N N . ARG A 1 205 ? -11.711 5.422 -11.602 1 97.69 205 ARG A N 1
ATOM 1470 C CA . ARG A 1 205 ? -11.539 4.199 -12.383 1 97.69 205 ARG A CA 1
ATOM 1471 C C . ARG A 1 205 ? -11.711 2.963 -11.5 1 97.69 205 ARG A C 1
ATOM 1473 O O . ARG A 1 205 ? -12.352 1.992 -11.906 1 97.69 205 ARG A O 1
ATOM 1480 N N . ALA A 1 206 ? -11.117 3.043 -10.352 1 97.69 206 ALA A N 1
ATOM 1481 C CA . ALA A 1 206 ? -11.188 1.906 -9.438 1 97.69 206 ALA A CA 1
ATOM 1482 C C . ALA A 1 206 ? -12.625 1.645 -9 1 97.69 206 ALA A C 1
ATOM 1484 O O . ALA A 1 206 ? -13.062 0.493 -8.93 1 97.69 206 ALA A O 1
ATOM 1485 N N . ARG A 1 207 ? -13.266 2.705 -8.68 1 96.12 207 ARG A N 1
ATOM 1486 C CA . ARG A 1 207 ? -14.664 2.564 -8.281 1 96.12 207 ARG A CA 1
ATOM 1487 C C . ARG A 1 207 ? -15.492 1.938 -9.398 1 96.12 207 ARG A C 1
ATOM 1489 O O . ARG A 1 207 ? -16.25 0.988 -9.164 1 96.12 207 ARG A O 1
ATOM 1496 N N . ARG A 1 208 ? -15.328 2.461 -10.562 1 94.25 208 ARG A N 1
ATOM 1497 C CA . ARG A 1 208 ? -16.062 1.933 -11.719 1 94.25 208 ARG A CA 1
ATOM 1498 C C . ARG A 1 208 ? -15.719 0.463 -11.945 1 94.25 208 ARG A C 1
ATOM 1500 O O . ARG A 1 208 ? -16.609 -0.353 -12.18 1 94.25 208 ARG A O 1
ATOM 1507 N N . GLY A 1 209 ? -14.477 0.146 -11.938 1 92.88 209 GLY A N 1
ATOM 1508 C CA . GLY A 1 209 ? -14.047 -1.228 -12.148 1 92.88 209 GLY A CA 1
ATOM 1509 C C . GLY A 1 209 ? -14.547 -2.18 -11.078 1 92.88 209 GLY A C 1
ATOM 1510 O O . GLY A 1 209 ? -14.961 -3.301 -11.383 1 92.88 209 GLY A O 1
ATOM 1511 N N . TYR A 1 210 ? -14.508 -1.736 -9.891 1 92.62 210 TYR A N 1
ATOM 1512 C CA . TYR A 1 210 ? -14.969 -2.564 -8.781 1 92.62 210 TYR A CA 1
ATOM 1513 C C . TYR A 1 210 ? -16.469 -2.828 -8.875 1 92.62 210 TYR A C 1
ATOM 1515 O O . TYR A 1 210 ? -16.906 -3.967 -8.719 1 92.62 210 TYR A O 1
ATOM 1523 N N . GLU A 1 211 ? -17.203 -1.836 -9.094 1 91.19 211 GLU A N 1
ATOM 1524 C CA . GLU A 1 211 ? -18.656 -1.969 -9.203 1 91.19 211 GLU A CA 1
ATOM 1525 C C . GLU A 1 211 ? -19.031 -2.846 -10.391 1 91.19 211 GLU A C 1
ATOM 1527 O O . GLU A 1 211 ? -19.984 -3.635 -10.312 1 91.19 211 GLU A O 1
ATOM 1532 N N . ALA A 1 212 ? -18.344 -2.752 -11.477 1 89.25 212 ALA A N 1
ATOM 1533 C CA . ALA A 1 212 ? -18.578 -3.607 -12.641 1 89.25 212 ALA A CA 1
ATOM 1534 C C . ALA A 1 212 ? -18.297 -5.07 -12.305 1 89.25 212 ALA A C 1
ATOM 1536 O O . ALA A 1 212 ? -19.016 -5.965 -12.75 1 89.25 212 ALA A O 1
ATOM 1537 N N . ALA A 1 213 ? -17.281 -5.289 -11.578 1 86.12 213 ALA A N 1
ATOM 1538 C CA . ALA A 1 213 ? -16.938 -6.648 -11.172 1 86.12 213 ALA A CA 1
ATOM 1539 C C . ALA A 1 213 ? -18 -7.25 -10.273 1 86.12 213 ALA A C 1
ATOM 1541 O O . ALA A 1 213 ? -18.344 -8.43 -10.398 1 86.12 213 ALA A O 1
ATOM 1542 N N . LEU A 1 214 ? -18.516 -6.457 -9.328 1 84.81 214 LEU A N 1
ATOM 1543 C CA . LEU A 1 214 ? -19.578 -6.93 -8.445 1 84.81 214 LEU A CA 1
ATOM 1544 C C . LEU A 1 214 ? -20.812 -7.316 -9.242 1 84.81 214 LEU A C 1
ATOM 1546 O O . LEU A 1 214 ? -21.484 -8.297 -8.914 1 84.81 214 LEU A O 1
ATOM 1550 N N . GLU A 1 215 ? -21.094 -6.531 -10.172 1 82.5 215 GLU A N 1
ATOM 1551 C CA . GLU A 1 215 ? -22.25 -6.812 -11.008 1 82.5 215 GLU A CA 1
ATOM 1552 C C . GLU A 1 215 ? -22.062 -8.102 -11.797 1 82.5 215 GLU A C 1
ATOM 1554 O O . GLU A 1 215 ? -23.016 -8.859 -11.992 1 82.5 215 GLU A O 1
ATOM 1559 N N . ARG A 1 216 ? -20.906 -8.375 -12.188 1 77.56 216 ARG A N 1
ATOM 1560 C CA . ARG A 1 216 ? -20.609 -9.555 -13.008 1 77.56 216 ARG A CA 1
ATOM 1561 C C . ARG A 1 216 ? -20.562 -10.812 -12.148 1 77.56 216 ARG A C 1
ATOM 1563 O O . ARG A 1 216 ? -21.016 -11.875 -12.57 1 77.56 216 ARG A O 1
ATOM 1570 N N . TYR A 1 217 ? -19.984 -10.68 -10.984 1 68.56 217 TYR A N 1
ATOM 1571 C CA . TYR A 1 217 ? -19.766 -11.867 -10.172 1 68.56 217 TYR A CA 1
ATOM 1572 C C . TYR A 1 217 ? -20.891 -12.047 -9.156 1 68.56 217 TYR A C 1
ATOM 1574 O O . TYR A 1 217 ? -20.906 -13.023 -8.398 1 68.56 217 TYR A O 1
ATOM 1582 N N . ASP A 1 218 ? -21.703 -11.055 -9 1 58.81 218 ASP A N 1
ATOM 1583 C CA . ASP A 1 218 ? -22.891 -11.219 -8.164 1 58.81 218 ASP A CA 1
ATOM 1584 C C . ASP A 1 218 ? -23.766 -12.352 -8.68 1 58.81 218 ASP A C 1
ATOM 1586 O O . ASP A 1 218 ? -24.266 -12.289 -9.805 1 58.81 218 ASP A O 1
ATOM 1590 N N . PRO A 1 219 ? -23.719 -13.523 -8.039 1 51.94 219 PRO A N 1
ATOM 1591 C CA . PRO A 1 219 ? -24.578 -14.625 -8.477 1 51.94 219 PRO A CA 1
ATOM 1592 C C . PRO A 1 219 ? -26 -14.18 -8.789 1 51.94 219 PRO A C 1
ATOM 1594 O O . PRO A 1 219 ? -26.703 -14.852 -9.555 1 51.94 219 PRO A O 1
ATOM 1597 N N . GLN A 1 220 ? -26.547 -13.336 -8 1 42.88 220 GLN A N 1
ATOM 1598 C CA . GLN A 1 220 ? -27.938 -12.977 -8.289 1 42.88 220 GLN A CA 1
ATOM 1599 C C . GLN A 1 220 ? -28.062 -12.406 -9.695 1 42.88 220 GLN A C 1
ATOM 1601 O O . GLN A 1 220 ? -29.188 -12.266 -10.211 1 42.88 220 GLN A O 1
ATOM 1606 N N . THR A 1 221 ? -27.109 -11.797 -10.227 1 37.94 221 THR A N 1
ATOM 1607 C CA . THR A 1 221 ? -27.266 -11.289 -11.586 1 37.94 221 THR A CA 1
ATOM 1608 C C . THR A 1 221 ? -27.266 -12.43 -12.594 1 37.94 221 THR A C 1
ATOM 1610 O O . THR A 1 221 ? -27.688 -12.25 -13.742 1 37.94 221 THR A O 1
ATOM 1613 N N . GLU A 1 222 ? -26.625 -13.516 -12.406 1 34.22 222 GLU A N 1
ATOM 1614 C CA . GLU A 1 222 ? -26.781 -14.633 -13.336 1 34.22 222 GLU A CA 1
ATOM 1615 C C . GLU A 1 222 ? -28.219 -15.141 -13.344 1 34.22 222 GLU A C 1
ATOM 1617 O O . GLU A 1 222 ? -28.641 -15.805 -14.289 1 34.22 222 GLU A O 1
ATOM 1622 N N . ASN A 1 223 ? -28.875 -15.164 -12.266 1 31.14 223 ASN A N 1
ATOM 1623 C CA . ASN A 1 223 ? -30.234 -15.703 -12.352 1 31.14 223 ASN A CA 1
ATOM 1624 C C . ASN A 1 223 ? -31.188 -14.711 -13 1 31.14 223 ASN A C 1
ATOM 1626 O O . ASN A 1 223 ? -32.406 -14.945 -13.062 1 31.14 223 ASN A O 1
ATOM 1630 N N . SER A 1 224 ? -30.797 -13.43 -13.242 1 26.34 224 SER A N 1
ATOM 1631 C CA . SER A 1 224 ? -31.891 -12.805 -13.977 1 26.34 224 SER A CA 1
ATOM 1632 C C . SER A 1 224 ? -31.688 -12.953 -15.484 1 26.34 224 SER A C 1
ATOM 1634 O O . SER A 1 224 ? -30.562 -12.859 -15.984 1 26.34 224 SER A O 1
ATOM 1636 N N . MET B 1 1 ? -9.258 -12.281 -13.227 1 87.31 1 MET B N 1
ATOM 1637 C CA . MET B 1 1 ? -8.031 -13.078 -13.117 1 87.31 1 MET B CA 1
ATOM 1638 C C . MET B 1 1 ? -7.039 -12.414 -12.172 1 87.31 1 MET B C 1
ATOM 1640 O O . MET B 1 1 ? -6.785 -11.219 -12.266 1 87.31 1 MET B O 1
ATOM 1644 N N . THR B 1 2 ? -6.445 -13.18 -11.227 1 93.19 2 THR B N 1
ATOM 1645 C CA . THR B 1 2 ? -5.395 -12.75 -10.312 1 93.19 2 THR B CA 1
ATOM 1646 C C . THR B 1 2 ? -4.238 -13.742 -10.312 1 93.19 2 THR B C 1
ATOM 1648 O O . THR B 1 2 ? -4.453 -14.953 -10.227 1 93.19 2 THR B O 1
ATOM 1651 N N . TYR B 1 3 ? -3.062 -13.234 -10.539 1 96.5 3 TYR B N 1
ATOM 1652 C CA . TYR B 1 3 ? -1.901 -14.109 -10.43 1 96.5 3 TYR B CA 1
ATOM 1653 C C . TYR B 1 3 ? -0.771 -13.422 -9.672 1 96.5 3 TYR B C 1
ATOM 1655 O O . TYR B 1 3 ? -0.649 -12.195 -9.703 1 96.5 3 TYR B O 1
ATOM 1663 N N . SER B 1 4 ? 0.074 -14.25 -8.953 1 98.31 4 SER B N 1
ATOM 1664 C CA . SER B 1 4 ? 1.092 -13.711 -8.055 1 98.31 4 SER B CA 1
ATOM 1665 C C . SER B 1 4 ? 2.248 -14.688 -7.883 1 98.31 4 SER B C 1
ATOM 1667 O O . SER B 1 4 ? 2.104 -15.883 -8.148 1 98.31 4 SER B O 1
ATOM 1669 N N . ILE B 1 5 ? 3.387 -14.125 -7.441 1 98.88 5 ILE B N 1
ATOM 1670 C CA . ILE B 1 5 ? 4.586 -14.914 -7.172 1 98.88 5 ILE B CA 1
ATOM 1671 C C . ILE B 1 5 ? 5.262 -14.406 -5.898 1 98.88 5 ILE B C 1
ATOM 1673 O O . ILE B 1 5 ? 5.34 -13.195 -5.672 1 98.88 5 ILE B O 1
ATOM 1677 N N . CYS B 1 6 ? 5.656 -15.305 -5.016 1 98.88 6 CYS B N 1
ATOM 1678 C CA . CYS B 1 6 ? 6.469 -15.039 -3.832 1 98.88 6 CYS B CA 1
ATOM 1679 C C . CYS B 1 6 ? 7.852 -15.664 -3.969 1 98.88 6 CYS B C 1
ATOM 1681 O O . CYS B 1 6 ? 7.98 -16.812 -4.414 1 98.88 6 CYS B O 1
ATOM 1683 N N . VAL B 1 7 ? 8.836 -14.891 -3.518 1 98.5 7 VAL B N 1
ATOM 1684 C CA . VAL B 1 7 ? 10.188 -15.414 -3.701 1 98.5 7 VAL B CA 1
ATOM 1685 C C . VAL B 1 7 ? 11.039 -15.078 -2.477 1 98.5 7 VAL B C 1
ATOM 1687 O O . VAL B 1 7 ? 10.781 -14.094 -1.784 1 98.5 7 VAL B O 1
ATOM 1690 N N . ARG B 1 8 ? 12.031 -15.875 -2.223 1 97.25 8 ARG B N 1
ATOM 1691 C CA . ARG B 1 8 ? 13.117 -15.617 -1.285 1 97.25 8 ARG B CA 1
ATOM 1692 C C . ARG B 1 8 ? 14.469 -15.625 -1.996 1 97.25 8 ARG B C 1
ATOM 1694 O O . ARG B 1 8 ? 14.703 -16.453 -2.883 1 97.25 8 ARG B O 1
ATOM 1701 N N . GLU B 1 9 ? 15.297 -14.711 -1.633 1 93.81 9 GLU B N 1
ATOM 1702 C CA . GLU B 1 9 ? 16.672 -14.672 -2.135 1 93.81 9 GLU B CA 1
ATOM 1703 C C . GLU B 1 9 ? 17.672 -14.469 -0.997 1 93.81 9 GLU B C 1
ATOM 1705 O O . GLU B 1 9 ? 17.453 -13.641 -0.112 1 93.81 9 GLU B O 1
ATOM 1710 N N . ARG B 1 10 ? 18.703 -15.203 -1.132 1 91.44 10 ARG B N 1
ATOM 1711 C CA . ARG B 1 10 ? 19.766 -15.023 -0.156 1 91.44 10 ARG B CA 1
ATOM 1712 C C . ARG B 1 10 ? 20.547 -13.734 -0.412 1 91.44 10 ARG B C 1
ATOM 1714 O O . ARG B 1 10 ? 20.859 -13.406 -1.56 1 91.44 10 ARG B O 1
ATOM 1721 N N . VAL B 1 11 ? 20.734 -12.977 0.651 1 85.75 11 VAL B N 1
ATOM 1722 C CA . VAL B 1 11 ? 21.516 -11.75 0.552 1 85.75 11 VAL B CA 1
ATOM 1723 C C . VAL B 1 11 ? 22.953 -12 1.021 1 85.75 11 VAL B C 1
ATOM 1725 O O . VAL B 1 11 ? 23.172 -12.703 2.014 1 85.75 11 VAL B O 1
ATOM 1728 N N . GLU B 1 12 ? 23.953 -11.523 0.17 1 74.12 12 GLU B N 1
ATOM 1729 C CA . GLU B 1 12 ? 25.359 -11.703 0.5 1 74.12 12 GLU B CA 1
ATOM 1730 C C . GLU B 1 12 ? 25.797 -10.734 1.598 1 74.12 12 GLU B C 1
ATOM 1732 O O . GLU B 1 12 ? 25.234 -9.648 1.736 1 74.12 12 GLU B O 1
ATOM 1737 N N . GLY B 1 13 ? 26.812 -10.984 2.418 1 64.44 13 GLY B N 1
ATOM 1738 C CA . GLY B 1 13 ? 27.547 -10.117 3.33 1 64.44 13 GLY B CA 1
ATOM 1739 C C . GLY B 1 13 ? 27.297 -10.445 4.789 1 64.44 13 GLY B C 1
ATOM 1740 O O . GLY B 1 13 ? 27.891 -9.828 5.68 1 64.44 13 GLY B O 1
ATOM 1741 N N . GLY B 1 14 ? 26.078 -10.812 5.012 1 55.16 14 GLY B N 1
ATOM 1742 C CA . GLY B 1 14 ? 25.953 -10.953 6.453 1 55.16 14 GLY B CA 1
ATOM 1743 C C . GLY B 1 14 ? 26.859 -12.008 7.039 1 55.16 14 GLY B C 1
ATOM 1744 O O . GLY B 1 14 ? 27.391 -12.859 6.312 1 55.16 14 GLY B O 1
ATOM 1745 N N . ARG B 1 15 ? 27.359 -11.719 8.328 1 56.12 15 ARG B N 1
ATOM 1746 C CA . ARG B 1 15 ? 28.172 -12.664 9.086 1 56.12 15 ARG B CA 1
ATOM 1747 C C . ARG B 1 15 ? 27.625 -14.086 8.969 1 56.12 15 ARG B C 1
ATOM 1749 O O . ARG B 1 15 ? 26.672 -14.328 8.203 1 56.12 15 ARG B O 1
ATOM 1756 N N . ASP B 1 16 ? 27.766 -14.977 9.984 1 64.5 16 ASP B N 1
ATOM 1757 C CA . ASP B 1 16 ? 27.656 -16.406 10.266 1 64.5 16 ASP B CA 1
ATOM 1758 C C . ASP B 1 16 ? 26.25 -16.922 9.961 1 64.5 16 ASP B C 1
ATOM 1760 O O . ASP B 1 16 ? 26.047 -18.141 9.828 1 64.5 16 ASP B O 1
ATOM 1764 N N . THR B 1 17 ? 25.234 -15.906 9.742 1 73.25 17 THR B N 1
ATOM 1765 C CA . THR B 1 17 ? 23.891 -16.438 9.547 1 73.25 17 THR B CA 1
ATOM 1766 C C . THR B 1 17 ? 23.297 -15.961 8.219 1 73.25 17 THR B C 1
ATOM 1768 O O . THR B 1 17 ? 23.391 -14.781 7.887 1 73.25 17 THR B O 1
ATOM 1771 N N . PRO B 1 18 ? 22.812 -16.906 7.457 1 81.56 18 PRO B N 1
ATOM 1772 C CA . PRO B 1 18 ? 22.188 -16.531 6.184 1 81.56 18 PRO B CA 1
ATOM 1773 C C . PRO B 1 18 ? 21.094 -15.492 6.344 1 81.56 18 PRO B C 1
ATOM 1775 O O . PRO B 1 18 ? 20.297 -15.57 7.285 1 81.56 18 PRO B O 1
ATOM 1778 N N . ARG B 1 19 ? 21.125 -14.484 5.492 1 88.81 19 ARG B N 1
ATOM 1779 C CA . ARG B 1 19 ? 20.078 -13.461 5.422 1 88.81 19 ARG B CA 1
ATOM 1780 C C . ARG B 1 19 ? 19.328 -13.531 4.102 1 88.81 19 ARG B C 1
ATOM 1782 O O . ARG B 1 19 ? 19.891 -13.891 3.07 1 88.81 19 ARG B O 1
ATOM 1789 N N . TYR B 1 20 ? 18.031 -13.25 4.281 1 93.75 20 TYR B N 1
ATOM 1790 C CA . TYR B 1 20 ? 17.203 -13.375 3.082 1 93.75 20 TYR B CA 1
ATOM 1791 C C . TYR B 1 20 ? 16.422 -12.094 2.814 1 93.75 20 TYR B C 1
ATOM 1793 O O . TYR B 1 20 ? 16.031 -11.391 3.75 1 93.75 20 TYR B O 1
ATOM 1801 N N . ARG B 1 21 ? 16.312 -11.844 1.531 1 94.62 21 ARG B N 1
ATOM 1802 C CA . ARG B 1 21 ? 15.312 -10.883 1.083 1 94.62 21 ARG B CA 1
ATOM 1803 C C . ARG B 1 21 ? 14.086 -11.594 0.512 1 94.62 21 ARG B C 1
ATOM 1805 O O . ARG B 1 21 ? 14.195 -12.703 -0.009 1 94.62 21 ARG B O 1
ATOM 1812 N N . PHE B 1 22 ? 12.938 -10.961 0.668 1 97.25 22 PHE B N 1
ATOM 1813 C CA . PHE B 1 22 ? 11.68 -11.547 0.217 1 97.25 22 PHE B CA 1
ATOM 1814 C C . PHE B 1 22 ? 10.953 -10.594 -0.728 1 97.25 22 PHE B C 1
ATOM 1816 O O . PHE B 1 22 ? 11.023 -9.375 -0.566 1 97.25 22 PHE B O 1
ATOM 1823 N N . GLY B 1 23 ? 10.305 -11.156 -1.749 1 98 23 GLY B N 1
ATOM 1824 C CA . GLY B 1 23 ? 9.57 -10.359 -2.717 1 98 23 GLY B CA 1
ATOM 1825 C C . GLY B 1 23 ? 8.25 -10.992 -3.129 1 98 23 GLY B C 1
ATOM 1826 O O . GLY B 1 23 ? 8.117 -12.219 -3.129 1 98 23 GLY B O 1
ATOM 1827 N N . VAL B 1 24 ? 7.281 -10.141 -3.453 1 98.75 24 VAL B N 1
ATOM 1828 C CA . VAL B 1 24 ? 5.988 -10.562 -3.984 1 98.75 24 VAL B CA 1
ATOM 1829 C C . VAL B 1 24 ? 5.555 -9.617 -5.105 1 98.75 24 VAL B C 1
ATOM 1831 O O . VAL B 1 24 ? 5.727 -8.398 -5 1 98.75 24 VAL B O 1
ATOM 1834 N N . ALA B 1 25 ? 5.09 -10.172 -6.148 1 98.81 25 ALA B N 1
ATOM 1835 C CA . ALA B 1 25 ? 4.438 -9.414 -7.211 1 98.81 25 ALA B CA 1
ATOM 1836 C C . ALA B 1 25 ? 3.078 -10.016 -7.559 1 98.81 25 ALA B C 1
ATOM 1838 O O . ALA B 1 25 ? 2.891 -11.234 -7.473 1 98.81 25 ALA B O 1
ATOM 1839 N N . ALA B 1 26 ? 2.125 -9.156 -7.926 1 98.44 26 ALA B N 1
ATOM 1840 C CA . ALA B 1 26 ? 0.766 -9.594 -8.227 1 98.44 26 ALA B CA 1
ATOM 1841 C C . ALA B 1 26 ? 0.121 -8.711 -9.281 1 98.44 26 ALA B C 1
ATOM 1843 O O . ALA B 1 26 ? 0.414 -7.516 -9.359 1 98.44 26 ALA B O 1
ATOM 1844 N N . ALA B 1 27 ? -0.712 -9.25 -10.055 1 96.88 27 ALA B N 1
ATOM 1845 C CA . ALA B 1 27 ? -1.561 -8.539 -11.008 1 96.88 27 ALA B CA 1
ATOM 1846 C C . ALA B 1 27 ? -2.969 -9.133 -11.031 1 96.88 27 ALA B C 1
ATOM 1848 O O . ALA B 1 27 ? -3.156 -10.32 -10.773 1 96.88 27 ALA B O 1
ATOM 1849 N N . ALA B 1 28 ? -3.955 -8.242 -11.297 1 94.38 28 ALA B N 1
ATOM 1850 C CA . ALA B 1 28 ? -5.348 -8.672 -11.305 1 94.38 28 ALA B CA 1
ATOM 1851 C C . ALA B 1 28 ? -6.176 -7.84 -12.281 1 94.38 28 ALA B C 1
ATOM 1853 O O . ALA B 1 28 ? -5.84 -6.688 -12.562 1 94.38 28 ALA B O 1
ATOM 1854 N N . ARG B 1 29 ? -7.242 -8.406 -12.742 1 91.5 29 ARG B N 1
ATOM 1855 C CA . ARG B 1 29 ? -8.258 -7.668 -13.477 1 91.5 29 ARG B CA 1
ATOM 1856 C C . ARG B 1 29 ? -9.328 -7.117 -12.531 1 91.5 29 ARG B C 1
ATOM 1858 O O . ARG B 1 29 ? -10.523 -7.312 -12.758 1 91.5 29 ARG B O 1
ATOM 1865 N N . LEU B 1 30 ? -8.945 -6.578 -11.477 1 92.81 30 LEU B N 1
ATOM 1866 C CA . LEU B 1 30 ? -9.633 -5.801 -10.453 1 92.81 30 LEU B CA 1
ATOM 1867 C C . LEU B 1 30 ? -8.758 -4.656 -9.961 1 92.81 30 LEU B C 1
ATOM 1869 O O . LEU B 1 30 ? -7.531 -4.715 -10.07 1 92.81 30 LEU B O 1
ATOM 1873 N N . PRO B 1 31 ? -9.398 -3.615 -9.492 1 95.88 31 PRO B N 1
ATOM 1874 C CA . PRO B 1 31 ? -8.57 -2.521 -8.977 1 95.88 31 PRO B CA 1
ATOM 1875 C C . PRO B 1 31 ? -7.883 -2.873 -7.66 1 95.88 31 PRO B C 1
ATOM 1877 O O . PRO B 1 31 ? -8.367 -3.732 -6.918 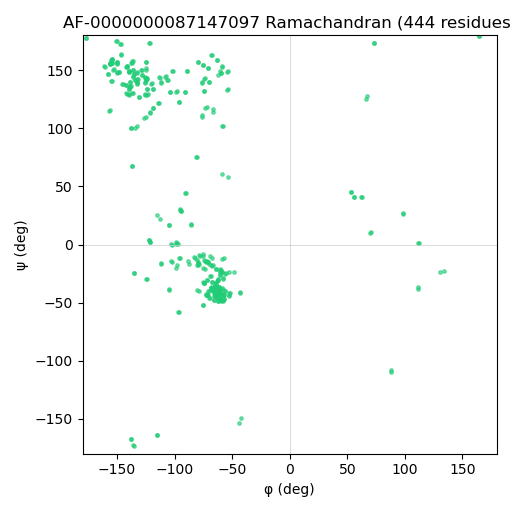1 95.88 31 PRO B O 1
ATOM 1880 N N . ALA B 1 32 ? -6.766 -2.285 -7.414 1 97.12 32 ALA B N 1
ATOM 1881 C CA . ALA B 1 32 ? -6.105 -2.146 -6.121 1 97.12 32 ALA B CA 1
ATOM 1882 C C . ALA B 1 32 ? -5.742 -3.512 -5.539 1 97.12 32 ALA B C 1
ATOM 1884 O O . ALA B 1 32 ? -5.918 -3.752 -4.344 1 97.12 32 ALA B O 1
ATOM 1885 N N . VAL B 1 33 ? -5.254 -4.422 -6.383 1 96.19 33 VAL B N 1
ATOM 1886 C CA . VAL B 1 33 ? -4.816 -5.73 -5.906 1 96.19 33 VAL B CA 1
ATOM 1887 C C . VAL B 1 33 ? -3.686 -5.555 -4.895 1 96.19 33 VAL B C 1
ATOM 1889 O O . VAL B 1 33 ? -3.518 -6.383 -3.996 1 96.19 33 VAL B O 1
ATOM 1892 N N . GLY B 1 34 ? -2.951 -4.465 -5.008 1 97.31 34 GLY B N 1
ATOM 1893 C CA . GLY B 1 34 ? -1.814 -4.195 -4.141 1 97.31 34 GLY B CA 1
ATOM 1894 C C . GLY B 1 34 ? -2.201 -4.016 -2.686 1 97.31 34 GLY B C 1
ATOM 1895 O O . GLY B 1 34 ? -1.357 -4.133 -1.794 1 97.31 34 GLY B O 1
ATOM 1896 N N . SER B 1 35 ? -3.434 -3.701 -2.418 1 95.5 35 SER B N 1
ATOM 1897 C CA . SER B 1 35 ? -3.865 -3.428 -1.052 1 95.5 35 SER B CA 1
ATOM 1898 C C . SER B 1 35 ? -4.184 -4.719 -0.304 1 95.5 35 SER B C 1
ATOM 1900 O O . SER B 1 35 ? -4.297 -4.719 0.924 1 95.5 35 SER B O 1
ATOM 1902 N N . VAL B 1 36 ? -4.25 -5.887 -1.058 1 94.19 36 VAL B N 1
ATOM 1903 C CA . VAL B 1 36 ? -4.781 -7.047 -0.355 1 94.19 36 VAL B CA 1
ATOM 1904 C C . VAL B 1 36 ? -3.916 -8.273 -0.653 1 94.19 36 VAL B C 1
ATOM 1906 O O . VAL B 1 36 ? -3.84 -9.195 0.158 1 94.19 36 VAL B O 1
ATOM 1909 N N . CYS B 1 37 ? -3.25 -8.305 -1.706 1 96.44 37 CYS B N 1
ATOM 1910 C CA . CYS B 1 37 ? -2.707 -9.562 -2.205 1 96.44 37 CYS B CA 1
ATOM 1911 C C . CYS B 1 37 ? -1.254 -9.742 -1.78 1 96.44 37 CYS B C 1
ATOM 1913 O O . CYS B 1 37 ? -0.904 -10.734 -1.145 1 96.44 37 CYS B O 1
ATOM 1915 N N . PRO B 1 38 ? -0.361 -8.82 -2.133 1 98.12 38 PRO B N 1
ATOM 1916 C CA . PRO B 1 38 ? 1.068 -9.039 -1.901 1 98.12 38 PRO B CA 1
ATOM 1917 C C . PRO B 1 38 ? 1.533 -8.516 -0.545 1 98.12 38 PRO B C 1
ATOM 1919 O O . PRO B 1 38 ? 1.278 -7.355 -0.208 1 98.12 38 PRO B O 1
ATOM 1922 N N . HIS B 1 39 ? 2.27 -9.328 0.225 1 96.81 39 HIS B N 1
ATOM 1923 C CA . HIS B 1 39 ? 2.832 -8.977 1.523 1 96.81 39 HIS B CA 1
ATOM 1924 C C . HIS B 1 39 ? 4.246 -9.523 1.681 1 96.81 39 HIS B C 1
ATOM 1926 O O . HIS B 1 39 ? 4.48 -10.719 1.474 1 96.81 39 HIS B O 1
ATOM 1932 N N . ALA B 1 40 ? 5.156 -8.672 2.053 1 96.56 40 ALA B N 1
ATOM 1933 C CA . ALA B 1 40 ? 6.531 -9.094 2.312 1 96.56 40 ALA B CA 1
ATOM 1934 C C . ALA B 1 40 ? 7.09 -8.414 3.559 1 96.56 40 ALA B C 1
ATOM 1936 O O . ALA B 1 40 ? 6.828 -7.23 3.797 1 96.56 40 ALA B O 1
ATOM 1937 N N . GLY B 1 41 ? 7.762 -9.148 4.379 1 93.69 41 GLY B N 1
ATOM 1938 C CA . GLY B 1 41 ? 8.477 -8.656 5.547 1 93.69 41 GLY B CA 1
ATOM 1939 C C . GLY B 1 41 ? 9.836 -9.305 5.727 1 93.69 41 GLY B C 1
ATOM 1940 O O . GLY B 1 41 ? 10.336 -9.977 4.824 1 93.69 41 GLY B O 1
ATOM 1941 N N . ASP B 1 42 ? 10.398 -9.117 6.84 1 91.88 42 ASP B N 1
ATOM 1942 C CA . ASP B 1 42 ? 11.773 -9.547 7.094 1 91.88 42 ASP B CA 1
ATOM 1943 C C . ASP B 1 42 ? 11.867 -11.062 7.195 1 91.88 42 ASP B C 1
ATOM 1945 O O . ASP B 1 42 ? 12.953 -11.633 7.078 1 91.88 42 ASP B O 1
ATOM 1949 N N . HIS B 1 43 ? 10.695 -11.688 7.355 1 94.88 43 HIS B N 1
ATOM 1950 C CA . HIS B 1 43 ? 10.773 -13.109 7.68 1 94.88 43 HIS B CA 1
ATOM 1951 C C . HIS B 1 43 ? 10.047 -13.953 6.629 1 94.88 43 HIS B C 1
ATOM 1953 O O . HIS B 1 43 ? 9.914 -15.164 6.793 1 94.88 43 HIS B O 1
ATOM 1959 N N . GLY B 1 44 ? 9.539 -13.258 5.609 1 97.12 44 GLY B N 1
ATOM 1960 C CA . GLY B 1 44 ? 8.875 -14.023 4.566 1 97.12 44 GLY B CA 1
ATOM 1961 C C . GLY B 1 44 ? 8.008 -13.172 3.656 1 97.12 44 GLY B C 1
ATOM 1962 O O . GLY B 1 44 ? 7.988 -11.945 3.785 1 97.12 44 GLY B O 1
ATOM 1963 N N . ALA B 1 45 ? 7.414 -13.844 2.701 1 98.31 45 ALA B N 1
ATOM 1964 C CA . ALA B 1 45 ? 6.484 -13.242 1.752 1 98.31 45 ALA B CA 1
ATOM 1965 C C . ALA B 1 45 ? 5.234 -14.102 1.584 1 98.31 45 ALA B C 1
ATOM 1967 O O . ALA B 1 45 ? 5.32 -15.336 1.576 1 98.31 45 ALA B O 1
ATOM 1968 N N . VAL B 1 46 ? 4.113 -13.43 1.47 1 98.19 46 VAL B N 1
ATOM 1969 C CA . VAL B 1 46 ? 2.822 -14.102 1.343 1 98.19 46 VAL B CA 1
ATOM 1970 C C . VAL B 1 46 ? 1.963 -13.383 0.308 1 98.19 46 VAL B C 1
ATOM 1972 O O . VAL B 1 46 ? 1.934 -12.148 0.266 1 98.19 46 VAL B O 1
ATOM 1975 N N . ALA B 1 47 ? 1.27 -14.164 -0.489 1 97.69 47 ALA B N 1
ATOM 1976 C CA . ALA B 1 47 ? 0.267 -13.633 -1.409 1 97.69 47 ALA B CA 1
ATOM 1977 C C . ALA B 1 47 ? -1.091 -14.297 -1.18 1 97.69 47 ALA B C 1
ATOM 1979 O O . ALA B 1 47 ? -1.178 -15.516 -1.035 1 97.69 47 ALA B O 1
ATOM 1980 N N . THR B 1 48 ? -2.117 -13.477 -1.127 1 95.06 48 THR B N 1
ATOM 1981 C CA . THR B 1 48 ? -3.467 -13.984 -0.912 1 95.06 48 THR B CA 1
ATOM 1982 C C . THR B 1 48 ? -4.398 -13.531 -2.033 1 95.06 48 THR B C 1
ATOM 1984 O O . THR B 1 48 ? -4.25 -12.43 -2.562 1 95.06 48 THR B O 1
ATOM 1987 N N . ALA B 1 49 ? -5.332 -14.344 -2.475 1 92.62 49 ALA B N 1
ATOM 1988 C CA . ALA B 1 49 ? -6.316 -14.055 -3.514 1 92.62 49 ALA B CA 1
ATOM 1989 C C . ALA B 1 49 ? -7.605 -14.844 -3.281 1 92.62 49 ALA B C 1
ATOM 1991 O O . ALA B 1 49 ? -7.672 -15.688 -2.387 1 92.62 49 ALA B O 1
ATOM 1992 N N . GLY B 1 50 ? -8.609 -14.586 -4.113 1 87.5 50 GLY B N 1
ATOM 1993 C CA . GLY B 1 50 ? -9.93 -15.172 -3.926 1 87.5 50 GLY B CA 1
ATOM 1994 C C . GLY B 1 50 ? -10.828 -14.344 -3.023 1 87.5 50 GLY B C 1
ATOM 1995 O O . GLY B 1 50 ? -11.156 -13.195 -3.346 1 87.5 50 GLY B O 1
ATOM 1996 N N . LEU B 1 51 ? -11.047 -14.883 -1.791 1 76.75 51 LEU B N 1
ATOM 1997 C CA . LEU B 1 51 ? -11.773 -14.109 -0.794 1 76.75 51 LEU B CA 1
ATOM 1998 C C . LEU B 1 51 ? -10.906 -12.977 -0.242 1 76.75 51 LEU B C 1
ATOM 2000 O O . LEU B 1 51 ? -9.812 -13.227 0.262 1 76.75 51 LEU B O 1
ATOM 2004 N N . THR B 1 52 ? -11.484 -11.805 -0.547 1 69.69 52 THR B N 1
ATOM 2005 C CA . THR B 1 52 ? -10.734 -10.641 -0.083 1 69.69 52 THR B CA 1
ATOM 2006 C C . THR B 1 52 ? -10.914 -10.453 1.42 1 69.69 52 THR B C 1
ATOM 2008 O O . THR B 1 52 ? -12.039 -10.359 1.912 1 69.69 52 THR B O 1
ATOM 2011 N N . ASP B 1 53 ? -9.953 -10.641 2.207 1 74.81 53 ASP B N 1
ATOM 2012 C CA . ASP B 1 53 ? -9.875 -10.328 3.629 1 74.81 53 ASP B CA 1
ATOM 2013 C C . ASP B 1 53 ? -8.648 -9.477 3.936 1 74.81 53 ASP B C 1
ATOM 2015 O O . ASP B 1 53 ? -7.531 -9.992 4.031 1 74.81 53 ASP B O 1
ATOM 2019 N N . PRO B 1 54 ? -9.219 -8.242 4.23 1 74 54 PRO B N 1
ATOM 2020 C CA . PRO B 1 54 ? -8.07 -7.375 4.512 1 74 54 PRO B CA 1
ATOM 2021 C C . PRO B 1 54 ? -7.328 -7.773 5.785 1 74 54 PRO B C 1
ATOM 2023 O O . PRO B 1 54 ? -7.938 -8.289 6.723 1 74 54 PRO B O 1
ATOM 2026 N N . GLY B 1 55 ? -6.262 -8.18 5.863 1 81.62 55 GLY B N 1
ATOM 2027 C CA . GLY B 1 55 ? -5.461 -8.375 7.059 1 81.62 55 GLY B CA 1
ATOM 2028 C C . GLY B 1 55 ? -4.777 -9.727 7.098 1 81.62 55 GLY B C 1
ATOM 2029 O O . GLY B 1 55 ? -3.859 -9.945 7.895 1 81.62 55 GLY B O 1
ATOM 2030 N N . VAL B 1 56 ? -5.441 -10.648 6.285 1 89.25 56 VAL B N 1
ATOM 2031 C CA . VAL B 1 56 ? -4.91 -12.008 6.328 1 89.25 56 VAL B CA 1
ATOM 2032 C C . VAL B 1 56 ? -3.412 -11.984 6.043 1 89.25 56 VAL B C 1
ATOM 2034 O O . VAL B 1 56 ? -2.633 -12.641 6.738 1 89.25 56 VAL B O 1
ATOM 2037 N N . GLY B 1 57 ? -3.008 -11.227 5.062 1 92.56 57 GLY B N 1
ATOM 2038 C CA . GLY B 1 57 ? -1.594 -11.125 4.734 1 92.56 57 GLY B CA 1
ATOM 2039 C C . GLY B 1 57 ? -0.751 -10.594 5.875 1 92.56 57 GLY B C 1
ATOM 2040 O O . GLY B 1 57 ? 0.314 -11.133 6.176 1 92.56 57 GLY B O 1
ATOM 2041 N N . GLU B 1 58 ? -1.257 -9.594 6.527 1 90.38 58 GLU B N 1
ATOM 2042 C CA . GLU B 1 58 ? -0.548 -8.984 7.652 1 90.38 58 GLU B CA 1
ATOM 2043 C C . GLU B 1 58 ? -0.468 -9.945 8.836 1 90.38 58 GLU B C 1
ATOM 2045 O O . GLU B 1 58 ? 0.547 -9.992 9.531 1 90.38 58 GLU B O 1
ATOM 2050 N N . ARG B 1 59 ? -1.531 -10.656 9.055 1 91.44 59 ARG B N 1
ATOM 2051 C CA . ARG B 1 59 ? -1.529 -11.633 10.141 1 91.44 59 ARG B CA 1
ATOM 2052 C C . ARG B 1 59 ? -0.508 -12.734 9.883 1 91.44 59 ARG B C 1
ATOM 2054 O O . ARG B 1 59 ? 0.174 -13.188 10.805 1 91.44 59 ARG B O 1
ATOM 2061 N N . CYS B 1 60 ? -0.42 -13.141 8.656 1 95.56 60 CYS B N 1
ATOM 2062 C CA . CYS B 1 60 ? 0.558 -14.156 8.305 1 95.56 60 CYS B CA 1
ATOM 2063 C C . CYS B 1 60 ? 1.979 -13.656 8.516 1 95.56 60 CYS B C 1
ATOM 2065 O O . CYS B 1 60 ? 2.822 -14.375 9.055 1 95.56 60 CYS B O 1
ATOM 2067 N N . LEU B 1 61 ? 2.219 -12.406 8.141 1 94.75 61 LEU B N 1
ATOM 2068 C CA . LEU B 1 61 ? 3.547 -11.836 8.344 1 94.75 61 LEU B CA 1
ATOM 2069 C C . LEU B 1 61 ? 3.879 -11.742 9.828 1 94.75 61 LEU B C 1
ATOM 2071 O O . LEU B 1 61 ? 5.023 -11.961 10.227 1 94.75 61 LEU B O 1
ATOM 2075 N N . ALA B 1 62 ? 2.887 -11.375 10.578 1 92.5 62 ALA B N 1
ATOM 2076 C CA . ALA B 1 62 ? 3.088 -11.289 12.023 1 92.5 62 ALA B CA 1
ATOM 2077 C C . ALA B 1 62 ? 3.436 -12.648 12.617 1 92.5 62 ALA B C 1
ATOM 2079 O O . ALA B 1 62 ? 4.297 -12.75 13.492 1 92.5 62 ALA B O 1
ATOM 2080 N N . ALA B 1 63 ? 2.762 -13.703 12.156 1 95.75 63 ALA B N 1
ATOM 2081 C CA . ALA B 1 63 ? 3.051 -15.062 12.609 1 95.75 63 ALA B CA 1
ATOM 2082 C C . ALA B 1 63 ? 4.477 -15.469 12.25 1 95.75 63 ALA B C 1
ATOM 2084 O O . ALA B 1 63 ? 5.18 -16.078 13.062 1 95.75 63 ALA B O 1
ATOM 2085 N N . LEU B 1 64 ? 4.938 -15.117 11.094 1 96.69 64 LEU B N 1
ATOM 2086 C CA . LEU B 1 64 ? 6.305 -15.398 10.672 1 96.69 64 LEU B CA 1
ATOM 2087 C C . LEU B 1 64 ? 7.305 -14.664 11.555 1 96.69 64 LEU B C 1
ATOM 2089 O O . LEU B 1 64 ? 8.328 -15.234 11.953 1 96.69 64 LEU B O 1
ATOM 2093 N N . ALA B 1 65 ? 7.004 -13.438 11.828 1 92.56 65 ALA B N 1
ATOM 2094 C CA . ALA B 1 65 ? 7.883 -12.625 12.672 1 92.56 65 ALA B CA 1
ATOM 2095 C C . ALA B 1 65 ? 7.98 -13.219 14.078 1 92.56 65 ALA B C 1
ATOM 2097 O O . ALA B 1 65 ? 9.016 -13.094 14.734 1 92.56 65 ALA B O 1
ATOM 2098 N N . ALA B 1 66 ? 6.898 -13.844 14.484 1 94.12 66 ALA B N 1
ATOM 2099 C CA . ALA B 1 66 ? 6.859 -14.477 15.805 1 94.12 66 ALA B CA 1
ATOM 2100 C C . ALA B 1 66 ? 7.59 -15.812 15.797 1 94.12 66 ALA B C 1
ATOM 2102 O O . ALA B 1 66 ? 7.723 -16.469 16.828 1 94.12 66 ALA B O 1
ATOM 2103 N N . GLY B 1 67 ? 7.949 -16.281 14.648 1 95.75 67 GLY B N 1
ATOM 2104 C CA . GLY B 1 67 ? 8.797 -17.453 14.57 1 95.75 67 GLY B CA 1
ATOM 2105 C C . GLY B 1 67 ? 8.086 -18.672 13.984 1 95.75 67 GLY B C 1
ATOM 2106 O O . GLY B 1 67 ? 8.672 -19.75 13.875 1 95.75 67 GLY B O 1
ATOM 2107 N N . ASP B 1 68 ? 6.832 -18.547 13.594 1 97.06 68 ASP B N 1
ATOM 2108 C CA . ASP B 1 68 ? 6.117 -19.656 12.977 1 97.06 68 ASP B CA 1
ATOM 2109 C C . ASP B 1 68 ? 6.664 -19.953 11.578 1 97.06 68 ASP B C 1
ATOM 2111 O O . ASP B 1 68 ? 7 -19.047 10.828 1 97.06 68 ASP B O 1
ATOM 2115 N N . PRO B 1 69 ? 6.754 -21.297 11.297 1 97.56 69 PRO B N 1
ATOM 2116 C CA . PRO B 1 69 ? 7.051 -21.594 9.891 1 97.56 69 PRO B CA 1
ATOM 2117 C C . PRO B 1 69 ? 5.902 -21.234 8.953 1 97.56 69 PRO B C 1
ATOM 2119 O O . PRO B 1 69 ? 4.77 -21.031 9.406 1 97.56 69 PRO B O 1
ATOM 2122 N N . ILE B 1 70 ? 6.23 -21.141 7.66 1 98.06 70 ILE B N 1
ATOM 2123 C CA . ILE B 1 70 ? 5.301 -20.594 6.676 1 98.06 70 ILE B CA 1
ATOM 2124 C C . ILE B 1 70 ? 4.043 -21.469 6.625 1 98.06 70 ILE B C 1
ATOM 2126 O O . ILE B 1 70 ? 2.934 -20.953 6.473 1 98.06 70 ILE B O 1
ATOM 2130 N N . ASP B 1 71 ? 4.086 -22.766 6.754 1 96.5 71 ASP B N 1
ATOM 2131 C CA . ASP B 1 71 ? 2.912 -23.625 6.711 1 96.5 71 ASP B CA 1
ATOM 2132 C C . ASP B 1 71 ? 1.983 -23.344 7.891 1 96.5 71 ASP B C 1
ATOM 2134 O O . ASP B 1 71 ? 0.763 -23.297 7.727 1 96.5 71 ASP B O 1
ATOM 2138 N N . ALA B 1 72 ? 2.551 -23.125 9.023 1 96.25 72 ALA B N 1
ATOM 2139 C CA . ALA B 1 72 ? 1.77 -22.781 10.211 1 96.25 72 ALA B CA 1
ATOM 2140 C C . ALA B 1 72 ? 1.171 -21.391 10.094 1 96.25 72 ALA B C 1
ATOM 2142 O O . ALA B 1 72 ? 0.033 -21.156 10.508 1 96.25 72 ALA B O 1
ATOM 2143 N N . ALA B 1 73 ? 1.963 -20.453 9.547 1 96.31 73 ALA B N 1
ATOM 2144 C CA . ALA B 1 73 ? 1.504 -19.078 9.398 1 96.31 73 ALA B CA 1
ATOM 2145 C C . ALA B 1 73 ? 0.29 -19 8.477 1 96.31 73 ALA B C 1
ATOM 2147 O O . ALA B 1 73 ? -0.587 -18.156 8.664 1 96.31 73 ALA B O 1
ATOM 2148 N N . LEU B 1 74 ? 0.189 -19.906 7.52 1 95.19 74 LEU B N 1
ATOM 2149 C CA . LEU B 1 74 ? -0.905 -19.891 6.555 1 95.19 74 LEU B CA 1
ATOM 2150 C C . LEU B 1 74 ? -2.105 -20.672 7.074 1 95.19 74 LEU B C 1
ATOM 2152 O O . LEU B 1 74 ? -3.211 -20.562 6.543 1 95.19 74 LEU B O 1
ATOM 2156 N N . ALA B 1 75 ? -1.957 -21.469 8.102 1 89.25 75 ALA B N 1
ATOM 2157 C CA . ALA B 1 75 ? -2.975 -22.406 8.555 1 89.25 75 ALA B CA 1
ATOM 2158 C C . ALA B 1 75 ? -4.234 -21.672 9.008 1 89.25 75 ALA B C 1
ATOM 2160 O O . ALA B 1 75 ? -5.352 -22.062 8.648 1 89.25 75 ALA B O 1
ATOM 2161 N N . ASP B 1 76 ? -3.971 -20.641 9.766 1 79.31 76 ASP B N 1
ATOM 2162 C CA . ASP B 1 76 ? -5.133 -19.906 10.25 1 79.31 76 ASP B CA 1
ATOM 2163 C C . ASP B 1 76 ? -5.906 -19.281 9.094 1 79.31 76 ASP B C 1
ATOM 2165 O O . ASP B 1 76 ? -7.129 -19.125 9.164 1 79.31 76 ASP B O 1
ATOM 2169 N N . ALA B 1 77 ? -5.227 -18.875 8.117 1 78.06 77 ALA B N 1
ATOM 2170 C CA . ALA B 1 77 ? -5.855 -18.219 6.977 1 78.06 77 ALA B CA 1
ATOM 2171 C C . ALA B 1 77 ? -6.645 -19.219 6.137 1 78.06 77 ALA B C 1
ATOM 2173 O O . ALA B 1 77 ? -7.508 -18.828 5.348 1 78.06 77 ALA B O 1
ATOM 2174 N N . THR B 1 78 ? -6.477 -20.469 6.312 1 75.75 78 THR B N 1
ATOM 2175 C CA . THR B 1 78 ? -7.098 -21.5 5.496 1 75.75 78 THR B CA 1
ATOM 2176 C C . THR B 1 78 ? -8.344 -22.062 6.184 1 75.75 78 THR B C 1
ATOM 2178 O O . THR B 1 78 ? -9.172 -22.703 5.543 1 75.75 78 THR B O 1
ATOM 2181 N N . ALA B 1 79 ? -8.484 -21.906 7.426 1 67.06 79 ALA B N 1
ATOM 2182 C CA . ALA B 1 79 ? -9.555 -22.547 8.18 1 67.06 79 ALA B CA 1
ATOM 2183 C C . ALA B 1 79 ? -10.93 -22.125 7.668 1 67.06 79 ALA B C 1
ATOM 2185 O O . ALA B 1 79 ? -11.836 -22.938 7.535 1 67.06 79 ALA B O 1
ATOM 2186 N N . ASP B 1 80 ? -11.133 -20.984 7.496 1 60.78 80 ASP B N 1
ATOM 2187 C CA . ASP B 1 80 ? -12.406 -20.516 6.949 1 60.78 80 ASP B CA 1
ATOM 2188 C C . ASP B 1 80 ? -12.312 -20.312 5.441 1 60.78 80 ASP B C 1
ATOM 2190 O O . ASP B 1 80 ? -13.117 -19.578 4.859 1 60.78 80 ASP B O 1
ATOM 2194 N N . GLY B 1 81 ? -11.477 -21.047 4.711 1 62.88 81 GLY B N 1
ATOM 2195 C CA . GLY B 1 81 ? -10.758 -20.578 3.537 1 62.88 81 GLY B CA 1
ATOM 2196 C C . GLY B 1 81 ? -11.164 -21.281 2.262 1 62.88 81 GLY B C 1
ATOM 2197 O O . GLY B 1 81 ? -10.445 -21.234 1.26 1 62.88 81 GLY B O 1
ATOM 2198 N N . ALA B 1 82 ? -12.398 -21.797 2.227 1 78.25 82 ALA B N 1
ATOM 2199 C CA . ALA B 1 82 ? -12.719 -22.484 0.974 1 78.25 82 ALA B CA 1
ATOM 2200 C C . ALA B 1 82 ? -12.625 -21.516 -0.209 1 78.25 82 ALA B C 1
ATOM 2202 O O . ALA B 1 82 ? -12.328 -21.938 -1.331 1 78.25 82 ALA B O 1
ATOM 2203 N N . GLY B 1 83 ? -12.742 -20.344 0.027 1 86.81 83 GLY B N 1
ATOM 2204 C CA . GLY B 1 83 ? -12.734 -19.375 -1.06 1 86.81 83 GLY B CA 1
ATOM 2205 C C . GLY B 1 83 ? -11.43 -18.609 -1.156 1 86.81 83 GLY B C 1
ATOM 2206 O O . GLY B 1 83 ? -11.352 -17.609 -1.866 1 86.81 83 GLY B O 1
ATOM 2207 N N . ARG B 1 84 ? -10.383 -19.188 -0.478 1 91.44 84 ARG B N 1
ATOM 2208 C CA . ARG B 1 84 ? -9.141 -18.422 -0.409 1 91.44 84 ARG B CA 1
ATOM 2209 C C . ARG B 1 84 ? -7.996 -19.188 -1.073 1 91.44 84 ARG B C 1
ATOM 2211 O O . ARG B 1 84 ? -7.883 -20.406 -0.927 1 91.44 84 ARG B O 1
ATOM 2218 N N . GLN B 1 85 ? -7.289 -18.531 -1.835 1 94.62 85 GLN B N 1
ATOM 2219 C CA . GLN B 1 85 ? -5.949 -18.969 -2.207 1 94.62 85 GLN B CA 1
ATOM 2220 C C . GLN B 1 85 ? -4.879 -18.172 -1.469 1 94.62 85 GLN B C 1
ATOM 2222 O O . GLN B 1 85 ? -4.988 -16.953 -1.343 1 94.62 85 GLN B O 1
ATOM 2227 N N . ILE B 1 86 ? -3.893 -18.875 -0.863 1 96.38 86 ILE B N 1
ATOM 2228 C CA . ILE B 1 86 ? -2.783 -18.219 -0.183 1 96.38 86 ILE B CA 1
ATOM 2229 C C . ILE B 1 86 ? -1.507 -19.031 -0.363 1 96.38 86 ILE B C 1
ATOM 2231 O O . ILE B 1 86 ? -1.545 -20.266 -0.347 1 96.38 86 ILE B O 1
ATOM 2235 N N . HIS B 1 87 ? -0.449 -18.391 -0.612 1 97.75 87 HIS B N 1
ATOM 2236 C CA . HIS B 1 87 ? 0.84 -19.047 -0.778 1 97.75 87 HIS B CA 1
ATOM 2237 C C . HIS B 1 87 ? 1.985 -18.141 -0.343 1 97.75 87 HIS B C 1
ATOM 2239 O O . HIS B 1 87 ? 1.82 -16.922 -0.262 1 97.75 87 HIS B O 1
ATOM 2245 N N . GLY B 1 88 ? 3.172 -18.766 0.014 1 98.5 88 GLY B N 1
ATOM 2246 C CA . GLY B 1 88 ? 4.266 -17.922 0.471 1 98.5 88 GLY B CA 1
ATOM 2247 C C . GLY B 1 88 ? 5.535 -18.703 0.77 1 98.5 88 GLY B C 1
ATOM 2248 O O . GLY B 1 88 ? 5.602 -19.906 0.527 1 98.5 88 GLY B O 1
ATOM 2249 N N . VAL B 1 89 ? 6.535 -17.953 1.136 1 98.75 89 VAL B N 1
ATOM 2250 C CA . VAL B 1 89 ? 7.871 -18.453 1.446 1 98.75 89 VAL B CA 1
ATOM 2251 C C . VAL B 1 89 ? 8.359 -17.844 2.762 1 98.75 89 VAL B C 1
ATOM 2253 O O . VAL B 1 89 ? 8.008 -16.719 3.098 1 98.75 89 VAL B O 1
ATOM 2256 N N . ASP B 1 90 ? 9.062 -18.609 3.566 1 98.06 90 ASP B N 1
ATOM 2257 C CA . ASP B 1 90 ? 9.898 -18.078 4.637 1 98.06 90 ASP B CA 1
ATOM 2258 C C . ASP B 1 90 ? 11.367 -18.375 4.383 1 98.06 90 ASP B C 1
ATOM 2260 O O . ASP B 1 90 ? 11.773 -18.609 3.242 1 98.06 90 ASP B O 1
ATOM 2264 N N . ALA B 1 91 ? 12.164 -18.25 5.383 1 96.06 91 ALA B N 1
ATOM 2265 C CA . ALA B 1 91 ? 13.602 -18.422 5.188 1 96.06 91 ALA B CA 1
ATOM 2266 C C . ALA B 1 91 ? 13.953 -19.875 4.871 1 96.06 91 ALA B C 1
ATOM 2268 O O . ALA B 1 91 ? 14.992 -20.141 4.266 1 96.06 91 ALA B O 1
ATOM 2269 N N . ALA B 1 92 ? 13.023 -20.766 5.172 1 96.38 92 ALA B N 1
ATOM 2270 C CA . ALA B 1 92 ? 13.414 -22.172 5.129 1 96.38 92 ALA B CA 1
ATOM 2271 C C . ALA B 1 92 ? 12.508 -22.969 4.195 1 96.38 92 ALA B C 1
ATOM 2273 O O . ALA B 1 92 ? 12.914 -24 3.66 1 96.38 92 ALA B O 1
ATOM 2274 N N . SER B 1 93 ? 11.281 -22.562 4.062 1 97.75 93 SER B N 1
ATOM 2275 C CA . SER B 1 93 ? 10.312 -23.422 3.395 1 97.75 93 SER B CA 1
ATOM 2276 C C . SER B 1 93 ? 9.273 -22.609 2.635 1 97.75 93 SER B C 1
ATOM 2278 O O . SER B 1 93 ? 9.297 -21.375 2.67 1 97.75 93 SER B O 1
ATOM 2280 N N . THR B 1 94 ? 8.445 -23.328 1.866 1 98.5 94 THR B N 1
ATOM 2281 C CA . THR B 1 94 ? 7.336 -22.766 1.107 1 98.5 94 THR B CA 1
ATOM 2282 C C . THR B 1 94 ? 6.027 -23.469 1.456 1 98.5 94 THR B C 1
ATOM 2284 O O . THR B 1 94 ? 6.043 -24.594 1.965 1 98.5 94 THR B O 1
ATOM 2287 N N . ALA B 1 95 ? 4.934 -22.781 1.225 1 98.06 95 ALA B N 1
ATOM 2288 C CA . ALA B 1 95 ? 3.607 -23.359 1.424 1 98.06 95 ALA B CA 1
ATOM 2289 C C . ALA B 1 95 ? 2.576 -22.703 0.514 1 98.06 95 ALA B C 1
ATOM 2291 O O . ALA B 1 95 ? 2.725 -21.531 0.144 1 98.06 95 ALA B O 1
ATOM 2292 N N . ALA B 1 96 ? 1.575 -23.484 0.167 1 96.88 96 ALA B N 1
ATOM 2293 C CA . ALA B 1 96 ? 0.49 -22.953 -0.653 1 96.88 96 ALA B CA 1
ATOM 2294 C C . ALA B 1 96 ? -0.825 -23.672 -0.354 1 96.88 96 ALA B C 1
ATOM 2296 O O . ALA B 1 96 ? -0.829 -24.844 0.017 1 96.88 96 ALA B O 1
ATOM 2297 N N . HIS B 1 97 ? -1.862 -22.906 -0.495 1 95.25 97 HIS B N 1
ATOM 2298 C CA . HIS B 1 97 ? -3.225 -23.422 -0.38 1 95.25 97 HIS B CA 1
ATOM 2299 C C . HIS B 1 97 ? -4.145 -22.75 -1.403 1 95.25 97 HIS B C 1
ATOM 2301 O O . HIS B 1 97 ? -4.145 -21.531 -1.548 1 95.25 97 HIS B O 1
ATOM 2307 N N . THR B 1 98 ? -4.867 -23.578 -2.107 1 93.88 98 THR B N 1
ATOM 2308 C CA . THR B 1 98 ? -5.945 -23.141 -2.98 1 93.88 98 THR B CA 1
ATOM 2309 C C . THR B 1 98 ? -7.27 -23.766 -2.578 1 93.88 98 THR B C 1
ATOM 2311 O O . THR B 1 98 ? -7.465 -24.969 -2.756 1 93.88 98 THR B O 1
ATOM 2314 N N . GLY B 1 99 ? -8.125 -22.906 -2.119 1 91.44 99 GLY B N 1
ATOM 2315 C CA . GLY B 1 99 ? -9.414 -23.406 -1.651 1 91.44 99 GLY B CA 1
ATOM 2316 C C . GLY B 1 99 ? -10.234 -24.047 -2.748 1 91.44 99 GLY B C 1
ATOM 2317 O O . GLY B 1 99 ? -10.141 -23.672 -3.914 1 91.44 99 GLY B O 1
ATOM 2318 N N . ALA B 1 100 ? -11.188 -24.906 -2.348 1 88.12 100 ALA B N 1
ATOM 2319 C CA . ALA B 1 100 ? -11.984 -25.688 -3.295 1 88.12 100 ALA B CA 1
ATOM 2320 C C . ALA B 1 100 ? -12.922 -24.797 -4.098 1 88.12 100 ALA B C 1
ATOM 2322 O O . ALA B 1 100 ? -13.203 -25.062 -5.266 1 88.12 100 ALA B O 1
ATOM 2323 N N . ASP B 1 101 ? -13.289 -23.688 -3.523 1 87.25 101 ASP B N 1
ATOM 2324 C CA . ASP B 1 101 ? -14.234 -22.797 -4.191 1 87.25 101 ASP B CA 1
ATOM 2325 C C . ASP B 1 101 ? -13.531 -21.953 -5.258 1 87.25 101 ASP B C 1
ATOM 2327 O O . ASP B 1 101 ? -14.188 -21.328 -6.098 1 87.25 101 ASP B O 1
ATOM 2331 N N . CYS B 1 102 ? -12.305 -21.906 -5.188 1 84.38 102 CYS B N 1
ATOM 2332 C CA . CYS B 1 102 ? -11.547 -21.172 -6.195 1 84.38 102 CYS B CA 1
ATOM 2333 C C . CYS B 1 102 ? -11.367 -22 -7.457 1 84.38 102 CYS B C 1
ATOM 2335 O O . CYS B 1 102 ? -11.062 -21.469 -8.523 1 84.38 102 CYS B O 1
ATOM 2337 N N . ARG B 1 103 ? -11.664 -23.234 -7.309 1 73.5 103 ARG B N 1
ATOM 2338 C CA . ARG B 1 103 ? -11.453 -24.172 -8.414 1 73.5 103 ARG B CA 1
ATOM 2339 C C . ARG B 1 103 ? -12.688 -24.25 -9.297 1 73.5 103 ARG B C 1
ATOM 2341 O O . ARG B 1 103 ? -13.805 -23.984 -8.852 1 73.5 103 ARG B O 1
ATOM 2348 N N . PRO B 1 104 ? -12.438 -24.531 -10.648 1 73.62 104 PRO B N 1
ATOM 2349 C CA . PRO B 1 104 ? -11.242 -25.094 -11.266 1 73.62 104 PRO B CA 1
ATOM 2350 C C . PRO B 1 104 ? -10.328 -24.031 -11.875 1 73.62 104 PRO B C 1
ATOM 2352 O O . PRO B 1 104 ? -9.25 -24.359 -12.383 1 73.62 104 PRO B O 1
ATOM 2355 N N . VAL B 1 105 ? -10.688 -22.859 -11.742 1 79.38 105 VAL B N 1
ATOM 2356 C CA . VAL B 1 105 ? -9.969 -21.844 -12.492 1 79.38 105 VAL B CA 1
ATOM 2357 C C . VAL B 1 105 ? -8.859 -21.25 -11.633 1 79.38 105 VAL B C 1
ATOM 2359 O O . VAL B 1 105 ? -8.547 -20.062 -11.742 1 79.38 105 VAL B O 1
ATOM 2362 N N . ALA B 1 106 ? -8.359 -22.109 -10.688 1 91.25 106 ALA B N 1
ATOM 2363 C CA . ALA B 1 106 ? -7.297 -21.672 -9.781 1 91.25 106 ALA B CA 1
ATOM 2364 C C . ALA B 1 106 ? -6.219 -22.734 -9.641 1 91.25 106 ALA B C 1
ATOM 2366 O O . ALA B 1 106 ? -6.512 -23.938 -9.664 1 91.25 106 ALA B O 1
ATOM 2367 N N . ALA B 1 107 ? -5.031 -22.344 -9.523 1 95.5 107 ALA B N 1
ATOM 2368 C CA . ALA B 1 107 ? -3.9 -23.25 -9.336 1 95.5 107 ALA B CA 1
ATOM 2369 C C . ALA B 1 107 ? -2.752 -22.547 -8.617 1 95.5 107 ALA B C 1
ATOM 2371 O O . ALA B 1 107 ? -2.705 -21.328 -8.555 1 95.5 107 ALA B O 1
ATOM 2372 N N . HIS B 1 108 ? -1.861 -23.391 -7.988 1 97.38 108 HIS B N 1
ATOM 2373 C CA . HIS B 1 108 ? -0.622 -22.859 -7.434 1 97.38 108 HIS B CA 1
ATOM 2374 C C . HIS B 1 108 ? 0.562 -23.766 -7.758 1 97.38 108 HIS B C 1
ATOM 2376 O O . HIS B 1 108 ? 0.376 -24.906 -8.164 1 97.38 108 HIS B O 1
ATOM 2382 N N . ARG B 1 109 ? 1.734 -23.203 -7.719 1 97.62 109 ARG B N 1
ATOM 2383 C CA . ARG B 1 109 ? 3.014 -23.891 -7.848 1 97.62 109 ARG B CA 1
ATOM 2384 C C . ARG B 1 109 ? 3.928 -23.578 -6.668 1 97.62 109 ARG B C 1
ATOM 2386 O O . ARG B 1 109 ? 3.971 -22.438 -6.195 1 97.62 109 ARG B O 1
ATOM 2393 N N . THR B 1 110 ? 4.621 -24.625 -6.207 1 97.88 110 THR B N 1
ATOM 2394 C CA . THR B 1 110 ? 5.609 -24.422 -5.152 1 97.88 110 THR B CA 1
ATOM 2395 C C . THR B 1 110 ? 6.973 -24.953 -5.59 1 97.88 110 THR B C 1
ATOM 2397 O O . THR B 1 110 ? 7.059 -25.969 -6.289 1 97.88 110 THR B O 1
ATOM 2400 N N . ALA B 1 111 ? 7.961 -24.297 -5.266 1 97.81 111 ALA B N 1
ATOM 2401 C CA . ALA B 1 111 ? 9.359 -24.703 -5.375 1 97.81 111 ALA B CA 1
ATOM 2402 C C . ALA B 1 111 ? 10.133 -24.359 -4.105 1 97.81 111 ALA B C 1
ATOM 2404 O O . ALA B 1 111 ? 9.539 -23.953 -3.1 1 97.81 111 ALA B O 1
ATOM 2405 N N . ASP B 1 112 ? 11.422 -24.547 -4.109 1 96 112 ASP B N 1
ATOM 2406 C CA . ASP B 1 112 ? 12.227 -24.359 -2.91 1 96 112 ASP B CA 1
ATOM 2407 C C . ASP B 1 112 ? 12.273 -22.891 -2.512 1 96 112 ASP B C 1
ATOM 2409 O O . ASP B 1 112 ? 12.227 -22.562 -1.323 1 96 112 ASP B O 1
ATOM 2413 N N . ALA B 1 113 ? 12.32 -22 -3.523 1 97 113 ALA B N 1
ATOM 2414 C CA . ALA B 1 113 ? 12.594 -20.609 -3.182 1 97 113 ALA B CA 1
ATOM 2415 C C . ALA B 1 113 ? 11.477 -19.688 -3.67 1 97 113 ALA B C 1
ATOM 2417 O O . ALA B 1 113 ? 11.602 -18.469 -3.613 1 97 113 ALA B O 1
ATOM 2418 N N . TYR B 1 114 ? 10.43 -20.328 -4.227 1 98.44 114 TYR B N 1
ATOM 2419 C CA . TYR B 1 114 ? 9.352 -19.469 -4.699 1 98.44 114 TYR B CA 1
ATOM 2420 C C . TYR B 1 114 ? 8.023 -20.219 -4.715 1 98.44 114 TYR B C 1
ATOM 2422 O O . TYR B 1 114 ? 8.008 -21.453 -4.699 1 98.44 114 TYR B O 1
ATOM 2430 N N . THR B 1 115 ? 6.957 -19.531 -4.648 1 98.81 115 THR B N 1
ATOM 2431 C CA . THR B 1 115 ? 5.598 -20 -4.891 1 98.81 115 THR B CA 1
ATOM 2432 C C . THR B 1 115 ? 4.883 -19.094 -5.887 1 98.81 115 THR B C 1
ATOM 2434 O O . THR B 1 115 ? 5.223 -17.906 -6.02 1 98.81 115 THR B O 1
ATOM 2437 N N . ALA B 1 116 ? 3.975 -19.656 -6.641 1 98.56 116 ALA B N 1
ATOM 2438 C CA . ALA B 1 116 ? 3.119 -18.922 -7.566 1 98.56 116 ALA B CA 1
ATOM 2439 C C . ALA B 1 116 ? 1.659 -19.344 -7.418 1 98.56 116 ALA B C 1
ATOM 2441 O O . ALA B 1 116 ? 1.365 -20.516 -7.172 1 98.56 116 ALA B O 1
ATOM 2442 N N . GLY B 1 117 ? 0.782 -18.391 -7.488 1 97.38 117 GLY B N 1
ATOM 2443 C CA . GLY B 1 117 ? -0.645 -18.656 -7.41 1 97.38 117 GLY B CA 1
ATOM 2444 C C . GLY B 1 117 ? -1.46 -17.859 -8.414 1 97.38 117 GLY B C 1
ATOM 2445 O O . GLY B 1 117 ? -1.018 -16.812 -8.883 1 97.38 117 GLY B O 1
ATOM 2446 N N . GLY B 1 118 ? -2.646 -18.406 -8.727 1 95.62 118 GLY B N 1
ATOM 2447 C CA . GLY B 1 118 ? -3.594 -17.75 -9.609 1 95.62 118 GLY B CA 1
ATOM 2448 C C . GLY B 1 118 ? -5.031 -18.172 -9.375 1 95.62 118 GLY B C 1
ATOM 2449 O O . GLY B 1 118 ? -5.293 -19.344 -9.078 1 95.62 118 GLY B O 1
ATOM 2450 N N . THR B 1 119 ? -5.879 -17.172 -9.461 1 92.56 119 THR B N 1
ATOM 2451 C CA . THR B 1 119 ? -7.316 -17.438 -9.438 1 92.56 119 THR B CA 1
ATOM 2452 C C . THR B 1 119 ? -7.992 -16.828 -10.664 1 92.56 119 THR B C 1
ATOM 2454 O O . THR B 1 119 ? -7.484 -15.883 -11.266 1 92.56 119 THR B O 1
ATOM 2457 N N . SER B 1 120 ? -9.117 -17.484 -11.062 1 89.06 120 SER B N 1
ATOM 2458 C CA . SER B 1 120 ? -9.859 -17.078 -12.258 1 89.06 120 SER B CA 1
ATOM 2459 C C . SER B 1 120 ? -8.953 -17.062 -13.484 1 89.06 120 SER B C 1
ATOM 2461 O O . SER B 1 120 ? -9 -16.109 -14.281 1 89.06 120 SER B O 1
ATOM 2463 N N . LEU B 1 121 ? -8.141 -18.078 -13.508 1 87.5 121 LEU B N 1
ATOM 2464 C CA . LEU B 1 121 ? -7.188 -18.188 -14.609 1 87.5 121 LEU B CA 1
ATOM 2465 C C . LEU B 1 121 ? -7.883 -18.672 -15.883 1 87.5 121 LEU B C 1
ATOM 2467 O O . LEU B 1 121 ? -8.75 -19.547 -15.82 1 87.5 121 LEU B O 1
ATOM 2471 N N . THR B 1 122 ? -7.516 -18.109 -16.984 1 80.06 122 THR B N 1
ATOM 2472 C CA . THR B 1 122 ? -7.973 -18.672 -18.25 1 80.06 122 THR B CA 1
ATOM 2473 C C . THR B 1 122 ? -7.219 -19.953 -18.578 1 80.06 122 THR B C 1
ATOM 2475 O O . THR B 1 122 ? -7.777 -20.859 -19.188 1 80.06 122 THR B O 1
ATOM 2478 N N . ASP B 1 123 ? -6.078 -19.891 -18.156 1 86.69 123 ASP B N 1
ATOM 2479 C CA . ASP B 1 123 ? -5.156 -21 -18.422 1 86.69 123 ASP B CA 1
ATOM 2480 C C . ASP B 1 123 ? -4.023 -21.016 -17.406 1 86.69 123 ASP B C 1
ATOM 2482 O O . ASP B 1 123 ? -3.527 -19.969 -16.984 1 86.69 123 ASP B O 1
ATOM 2486 N N . GLU B 1 124 ? -3.588 -22.188 -17.094 1 91.5 124 GLU B N 1
ATOM 2487 C CA . GLU B 1 124 ? -2.494 -22.312 -16.141 1 91.5 124 GLU B CA 1
ATOM 2488 C C . GLU B 1 124 ? -1.165 -21.891 -16.75 1 91.5 124 GLU B C 1
ATOM 2490 O O . GLU B 1 124 ? -0.177 -21.703 -16.047 1 91.5 124 GLU B O 1
ATOM 2495 N N . ALA B 1 125 ? -1.195 -21.812 -18.016 1 92.81 125 ALA B N 1
ATOM 2496 C CA . ALA B 1 125 ? 0.001 -21.359 -18.719 1 92.81 125 ALA B CA 1
ATOM 2497 C C . ALA B 1 125 ? 0.465 -20 -18.203 1 92.81 125 ALA B C 1
ATOM 2499 O O . ALA B 1 125 ? 1.657 -19.688 -18.25 1 92.81 125 ALA B O 1
ATOM 2500 N N . THR B 1 126 ? -0.451 -19.219 -17.641 1 94.06 126 THR B N 1
ATOM 2501 C CA . THR B 1 126 ? -0.112 -17.922 -17.047 1 94.06 126 THR B CA 1
ATOM 2502 C C . THR B 1 126 ? 0.904 -18.094 -15.93 1 94.06 126 THR B C 1
ATOM 2504 O O . THR B 1 126 ? 1.904 -17.375 -15.875 1 94.06 126 THR B O 1
ATOM 2507 N N . LEU B 1 127 ? 0.739 -19.078 -15.117 1 96.25 127 LEU B N 1
ATOM 2508 C CA . LEU B 1 127 ? 1.621 -19.297 -13.984 1 96.25 127 LEU B CA 1
ATOM 2509 C C . LEU B 1 127 ? 2.982 -19.812 -14.445 1 96.25 127 LEU B C 1
ATOM 2511 O O . LEU B 1 127 ? 4.016 -19.391 -13.922 1 96.25 127 LEU B O 1
ATOM 2515 N N . GLU B 1 128 ? 2.896 -20.734 -15.383 1 96.25 128 GLU B N 1
ATOM 2516 C CA . GLU B 1 128 ? 4.141 -21.281 -15.898 1 96.25 128 GLU B CA 1
ATOM 2517 C C . GLU B 1 128 ? 5.008 -20.203 -16.531 1 96.25 128 GLU B C 1
ATOM 2519 O O . GLU B 1 128 ? 6.223 -20.156 -16.312 1 96.25 128 GLU B O 1
ATOM 2524 N N . ALA B 1 129 ? 4.371 -19.359 -17.281 1 96.69 129 ALA B N 1
ATOM 2525 C CA . ALA B 1 129 ? 5.09 -18.266 -17.938 1 96.69 129 ALA B CA 1
ATOM 2526 C C . ALA B 1 129 ? 5.652 -17.297 -16.906 1 96.69 129 ALA B C 1
ATOM 2528 O O . ALA B 1 129 ? 6.773 -16.797 -17.062 1 96.69 129 ALA B O 1
ATOM 2529 N N . MET B 1 130 ? 4.918 -17 -15.906 1 97 130 MET B N 1
ATOM 2530 C CA . MET B 1 130 ? 5.359 -16.094 -14.844 1 97 130 MET B CA 1
ATOM 2531 C C . MET B 1 130 ? 6.586 -16.656 -14.133 1 97 130 MET B C 1
ATOM 2533 O O . MET B 1 130 ? 7.586 -15.953 -13.977 1 97 130 MET B O 1
ATOM 2537 N N . VAL B 1 131 ? 6.5 -17.906 -13.828 1 97.31 131 VAL B N 1
ATOM 2538 C CA . VAL B 1 131 ? 7.605 -18.562 -13.125 1 97.31 131 VAL B CA 1
ATOM 2539 C C . VAL B 1 131 ? 8.836 -18.594 -14.031 1 97.31 131 VAL B C 1
ATOM 2541 O O . VAL B 1 131 ? 9.945 -18.297 -13.578 1 97.31 131 VAL B O 1
ATOM 2544 N N . ARG B 1 132 ? 8.625 -18.922 -15.234 1 96.5 132 ARG B N 1
ATOM 2545 C CA . ARG B 1 132 ? 9.734 -18.938 -16.188 1 96.5 132 ARG B CA 1
ATOM 2546 C C . ARG B 1 132 ? 10.352 -17.562 -16.344 1 96.5 132 ARG B C 1
ATOM 2548 O O . ARG B 1 132 ? 11.57 -17.422 -16.391 1 96.5 132 ARG B O 1
ATOM 2555 N N . GLY B 1 133 ? 9.516 -16.578 -16.422 1 95.88 133 GLY B N 1
ATOM 2556 C CA . GLY B 1 133 ? 9.992 -15.203 -16.5 1 95.88 133 GLY B CA 1
ATOM 2557 C C . GLY B 1 133 ? 10.859 -14.805 -15.328 1 95.88 133 GLY B C 1
ATOM 2558 O O . GLY B 1 133 ? 11.891 -14.148 -15.5 1 95.88 133 GLY B O 1
ATOM 2559 N N . TYR B 1 134 ? 10.531 -15.234 -14.219 1 96.19 134 TYR B N 1
ATOM 2560 C CA . TYR B 1 134 ? 11.305 -14.953 -13.016 1 96.19 134 TYR B CA 1
ATOM 2561 C C . TYR B 1 134 ? 12.648 -15.688 -13.047 1 96.19 134 TYR B C 1
ATOM 2563 O O . TYR B 1 134 ? 13.688 -15.094 -12.773 1 96.19 134 TYR B O 1
ATOM 2571 N N . ARG B 1 135 ? 12.633 -16.875 -13.383 1 94.12 135 ARG B N 1
ATOM 2572 C CA . ARG B 1 135 ? 13.797 -17.734 -13.266 1 94.12 135 ARG B CA 1
ATOM 2573 C C . ARG B 1 135 ? 14.812 -17.422 -14.359 1 94.12 135 ARG B C 1
ATOM 2575 O O . ARG B 1 135 ? 16.031 -17.516 -14.133 1 94.12 135 ARG B O 1
ATOM 2582 N N . GLU B 1 136 ? 14.32 -17.047 -15.438 1 89.81 136 GLU B N 1
ATOM 2583 C CA . GLU B 1 136 ? 15.203 -17.094 -16.594 1 89.81 136 GLU B CA 1
ATOM 2584 C C . GLU B 1 136 ? 15.539 -15.68 -17.094 1 89.81 136 GLU B C 1
ATOM 2586 O O . GLU B 1 136 ? 16.5 -15.484 -17.828 1 89.81 136 GLU B O 1
ATOM 2591 N N . ASN B 1 137 ? 14.773 -14.789 -16.641 1 81.19 137 ASN B N 1
ATOM 2592 C CA . ASN B 1 137 ? 14.969 -13.461 -17.219 1 81.19 137 ASN B CA 1
ATOM 2593 C C . ASN B 1 137 ? 15.664 -12.523 -16.234 1 81.19 137 ASN B C 1
ATOM 2595 O O . ASN B 1 137 ? 15.398 -12.578 -15.023 1 81.19 137 ASN B O 1
ATOM 2599 N N . GLU B 1 138 ? 16.578 -11.688 -16.812 1 78 138 GLU B N 1
ATOM 2600 C CA . GLU B 1 138 ? 17.234 -10.586 -16.109 1 78 138 GLU B CA 1
ATOM 2601 C C . GLU B 1 138 ? 17.891 -11.07 -14.82 1 78 138 GLU B C 1
ATOM 2603 O O . GLU B 1 138 ? 17.719 -10.453 -13.766 1 78 138 GLU B O 1
ATOM 2608 N N . ARG B 1 139 ? 18.609 -12.164 -14.805 1 76.31 139 ARG B N 1
ATOM 2609 C CA . ARG B 1 139 ? 19.094 -12.852 -13.617 1 76.31 139 ARG B CA 1
ATOM 2610 C C . ARG B 1 139 ? 19.984 -11.953 -12.781 1 76.31 139 ARG B C 1
ATOM 2612 O O . ARG B 1 139 ? 20.016 -12.062 -11.555 1 76.31 139 ARG B O 1
ATOM 2619 N N . ASP B 1 140 ? 20.516 -10.961 -13.398 1 86.81 140 ASP B N 1
ATOM 2620 C CA . ASP B 1 140 ? 21.453 -10.102 -12.68 1 86.81 140 ASP B CA 1
ATOM 2621 C C . ASP B 1 140 ? 20.797 -8.797 -12.25 1 86.81 140 ASP B C 1
ATOM 2623 O O . ASP B 1 140 ? 21.406 -7.973 -11.578 1 86.81 140 ASP B O 1
ATOM 2627 N N . ALA B 1 141 ? 19.562 -8.695 -12.594 1 91.94 141 ALA B N 1
ATOM 2628 C CA . ALA B 1 141 ? 18.844 -7.473 -12.234 1 91.94 141 ALA B CA 1
ATOM 2629 C C . ALA B 1 141 ? 18.391 -7.508 -10.781 1 91.94 141 ALA B C 1
ATOM 2631 O O . ALA B 1 141 ? 18.312 -8.578 -10.172 1 91.94 141 ALA B O 1
ATOM 2632 N N . PRO B 1 142 ? 18.172 -6.309 -10.211 1 92.81 142 PRO B N 1
ATOM 2633 C CA . PRO B 1 142 ? 17.578 -6.285 -8.875 1 92.81 142 PRO B CA 1
ATOM 2634 C C . PRO B 1 142 ? 16.266 -7.066 -8.797 1 92.81 142 PRO B C 1
ATOM 2636 O O . PRO B 1 142 ? 15.531 -7.145 -9.789 1 92.81 142 PRO B O 1
ATOM 2639 N N . LEU B 1 143 ? 15.984 -7.629 -7.672 1 94.94 143 LEU B N 1
ATOM 2640 C CA . LEU B 1 143 ? 14.836 -8.508 -7.477 1 94.94 143 LEU B CA 1
ATOM 2641 C C . LEU B 1 143 ? 13.555 -7.844 -7.953 1 94.94 143 LEU B C 1
ATOM 2643 O O . LEU B 1 143 ? 12.727 -8.477 -8.617 1 94.94 143 LEU B O 1
ATOM 2647 N N . VAL B 1 144 ? 13.391 -6.582 -7.66 1 96.19 144 VAL B N 1
ATOM 2648 C CA . VAL B 1 144 ? 12.172 -5.875 -8.031 1 96.19 144 VAL B CA 1
ATOM 2649 C C . VAL B 1 144 ? 11.969 -5.961 -9.547 1 96.19 144 VAL B 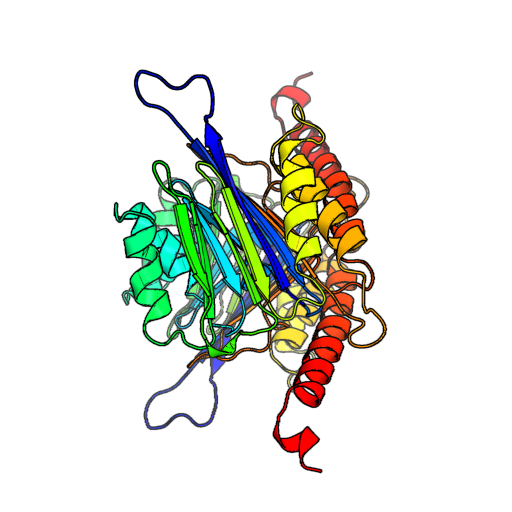C 1
ATOM 2651 O O . VAL B 1 144 ? 10.859 -6.23 -10.016 1 96.19 144 VAL B O 1
ATOM 2654 N N . ARG B 1 145 ? 12.977 -5.773 -10.305 1 95.94 145 ARG B N 1
ATOM 2655 C CA . ARG B 1 145 ? 12.891 -5.82 -11.758 1 95.94 145 ARG B CA 1
ATOM 2656 C C . ARG B 1 145 ? 12.562 -7.227 -12.242 1 95.94 145 ARG B C 1
ATOM 2658 O O . ARG B 1 145 ? 11.789 -7.398 -13.188 1 95.94 145 ARG B O 1
ATOM 2665 N N . ARG B 1 146 ? 13.125 -8.164 -11.625 1 97.38 146 ARG B N 1
ATOM 2666 C CA . ARG B 1 146 ? 12.852 -9.547 -12.008 1 97.38 146 ARG B CA 1
ATOM 2667 C C . ARG B 1 146 ? 11.398 -9.914 -11.727 1 97.38 146 ARG B C 1
ATOM 2669 O O . ARG B 1 146 ? 10.789 -10.664 -12.492 1 97.38 146 ARG B O 1
ATOM 2676 N N . LEU B 1 147 ? 10.867 -9.43 -10.703 1 98.38 147 LEU B N 1
ATOM 2677 C CA . LEU B 1 147 ? 9.469 -9.68 -10.375 1 98.38 147 LEU B CA 1
ATOM 2678 C C . LEU B 1 147 ? 8.547 -9.008 -11.391 1 98.38 147 LEU B C 1
ATOM 2680 O O . LEU B 1 147 ? 7.516 -9.57 -11.773 1 98.38 147 LEU B O 1
ATOM 2684 N N . LEU B 1 148 ? 8.93 -7.816 -11.82 1 98.06 148 LEU B N 1
ATOM 2685 C CA . LEU B 1 148 ? 8.156 -7.133 -12.852 1 98.06 148 LEU B CA 1
ATOM 2686 C C . LEU B 1 148 ? 8.188 -7.906 -14.164 1 98.06 148 LEU B C 1
ATOM 2688 O O . LEU B 1 148 ? 7.176 -8.008 -14.859 1 98.06 148 LEU B O 1
ATOM 2692 N N . THR B 1 149 ? 9.32 -8.422 -14.461 1 97.38 149 THR B N 1
ATOM 2693 C CA . THR B 1 149 ? 9.477 -9.242 -15.656 1 97.38 149 THR B CA 1
ATOM 2694 C C . THR B 1 149 ? 8.617 -10.5 -15.562 1 97.38 149 THR B C 1
ATOM 2696 O O . THR B 1 149 ? 8.023 -10.93 -16.562 1 97.38 149 THR B O 1
ATOM 2699 N N . ALA B 1 150 ? 8.57 -11.086 -14.438 1 97.88 150 ALA B N 1
ATOM 2700 C CA . ALA B 1 150 ? 7.73 -12.258 -14.203 1 97.88 150 ALA B CA 1
ATOM 2701 C C . ALA B 1 150 ? 6.262 -11.953 -14.484 1 97.88 150 ALA B C 1
ATOM 2703 O O . ALA B 1 150 ? 5.586 -12.703 -15.195 1 97.88 150 ALA B O 1
ATOM 2704 N N . LEU B 1 151 ? 5.785 -10.836 -13.945 1 97.69 151 LEU B N 1
ATOM 2705 C CA . LEU B 1 151 ? 4.398 -10.453 -14.172 1 97.69 151 LEU B CA 1
ATOM 2706 C C . LEU B 1 151 ? 4.121 -10.266 -15.664 1 97.69 151 LEU B C 1
ATOM 2708 O O . LEU B 1 151 ? 3.074 -10.68 -16.156 1 97.69 151 LEU B O 1
ATOM 2712 N N . ALA B 1 152 ? 5.047 -9.625 -16.328 1 96.69 152 ALA B N 1
ATOM 2713 C CA . ALA B 1 152 ? 4.883 -9.359 -17.75 1 96.69 152 ALA B CA 1
ATOM 2714 C C . ALA B 1 152 ? 4.789 -10.656 -18.547 1 96.69 152 ALA B C 1
ATOM 2716 O O . ALA B 1 152 ? 3.99 -10.766 -19.469 1 96.69 152 ALA B O 1
ATOM 2717 N N . ALA B 1 153 ? 5.59 -11.617 -18.172 1 96.38 153 ALA B N 1
ATOM 2718 C CA . ALA B 1 153 ? 5.551 -12.922 -18.844 1 96.38 153 ALA B CA 1
ATOM 2719 C C . ALA B 1 153 ? 4.203 -13.594 -18.625 1 96.38 153 ALA B C 1
ATOM 2721 O O . ALA B 1 153 ? 3.635 -14.164 -19.562 1 96.38 153 ALA B O 1
ATOM 2722 N N . GLY B 1 154 ? 3.695 -13.547 -17.406 1 95 154 GLY B N 1
ATOM 2723 C CA . GLY B 1 154 ? 2.373 -14.086 -17.141 1 95 154 GLY B CA 1
ATOM 2724 C C . GLY B 1 154 ? 1.273 -13.398 -17.922 1 95 154 GLY B C 1
ATOM 2725 O O . GLY B 1 154 ? 0.376 -14.062 -18.453 1 95 154 GLY B O 1
ATOM 2726 N N . GLU B 1 155 ? 1.335 -12.102 -17.95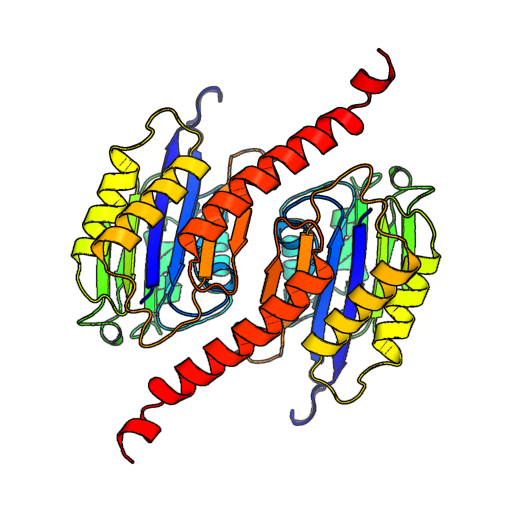3 1 92.75 155 GLU B N 1
ATOM 2727 C CA . GLU B 1 155 ? 0.349 -11.32 -18.703 1 92.75 155 GLU B CA 1
ATOM 2728 C C . GLU B 1 155 ? 0.312 -11.742 -20.172 1 92.75 155 GLU B C 1
ATOM 2730 O O . GLU B 1 155 ? -0.766 -11.906 -20.75 1 92.75 155 GLU B O 1
ATOM 2735 N N . ARG B 1 156 ? 1.408 -11.859 -20.766 1 91.25 156 ARG B N 1
ATOM 2736 C CA . ARG B 1 156 ? 1.514 -12.219 -22.172 1 91.25 156 ARG B CA 1
ATOM 2737 C C . ARG B 1 156 ? 0.892 -13.594 -22.438 1 91.25 156 ARG B C 1
ATOM 2739 O O . ARG B 1 156 ? 0.24 -13.797 -23.453 1 91.25 156 ARG B O 1
ATOM 2746 N N . ALA B 1 157 ? 1.08 -14.492 -21.516 1 89.19 157 ALA B N 1
ATOM 2747 C CA . ALA B 1 157 ? 0.571 -15.852 -21.672 1 89.19 157 ALA B CA 1
ATOM 2748 C C . ALA B 1 157 ? -0.936 -15.906 -21.438 1 89.19 157 ALA B C 1
ATOM 2750 O O . ALA B 1 157 ? -1.646 -16.672 -22.078 1 89.19 157 ALA B O 1
ATOM 2751 N N . GLY B 1 158 ? -1.37 -15.359 -20.281 1 78.69 158 GLY B N 1
ATOM 2752 C CA . GLY B 1 158 ? -2.758 -15.453 -19.859 1 78.69 158 GLY B CA 1
ATOM 2753 C C . GLY B 1 158 ? -3.705 -14.656 -20.75 1 78.69 158 GLY B C 1
ATOM 2754 O O . GLY B 1 158 ? -4.914 -14.898 -20.734 1 78.69 158 GLY B O 1
ATOM 2755 N N . GLY B 1 159 ? -3.258 -13.914 -21.516 1 61.94 159 GLY B N 1
ATOM 2756 C CA . GLY B 1 159 ? -4.141 -13.055 -22.281 1 61.94 159 GLY B CA 1
ATOM 2757 C C . GLY B 1 159 ? -4.871 -12.039 -21.438 1 61.94 159 GLY B C 1
ATOM 2758 O O . GLY B 1 159 ? -4.801 -12.078 -20.203 1 61.94 159 GLY B O 1
ATOM 2759 N N . ASP B 1 160 ? -4.852 -10.852 -21.625 1 55.31 160 ASP B N 1
ATOM 2760 C CA . ASP B 1 160 ? -5.598 -9.867 -20.844 1 55.31 160 ASP B CA 1
ATOM 2761 C C . ASP B 1 160 ? -7.047 -9.781 -21.312 1 55.31 160 ASP B C 1
ATOM 2763 O O . ASP B 1 160 ? -7.305 -9.414 -22.469 1 55.31 160 ASP B O 1
ATOM 2767 N N . ARG B 1 161 ? -7.855 -10.891 -20.891 1 56.81 161 ARG B N 1
ATOM 2768 C CA . ARG B 1 161 ? -9.227 -10.789 -21.375 1 56.81 161 ARG B CA 1
ATOM 2769 C C . ARG B 1 161 ? -9.844 -9.453 -21 1 56.81 161 ARG B C 1
ATOM 2771 O O . ARG B 1 161 ? -10.844 -9.406 -20.266 1 56.81 161 ARG B O 1
ATOM 2778 N N . ARG B 1 162 ? -9.18 -8.312 -21.469 1 54.19 162 ARG B N 1
ATOM 2779 C CA . ARG B 1 162 ? -9.539 -6.918 -21.25 1 54.19 162 ARG B CA 1
ATOM 2780 C C . ARG B 1 162 ? -11.016 -6.676 -21.547 1 54.19 162 ARG B C 1
ATOM 2782 O O . ARG B 1 162 ? -11.625 -5.758 -20.984 1 54.19 162 ARG B O 1
ATOM 2789 N N . GLU B 1 163 ? -11.438 -7.547 -22.328 1 55.72 163 GLU B N 1
ATOM 2790 C CA . GLU B 1 163 ? -12.773 -7.227 -22.828 1 55.72 163 GLU B CA 1
ATOM 2791 C C . GLU B 1 163 ? -13.812 -7.293 -21.703 1 55.72 163 GLU B C 1
ATOM 2793 O O . GLU B 1 163 ? -14.828 -6.605 -21.75 1 55.72 163 GLU B O 1
ATOM 2798 N N . GLU B 1 164 ? -13.484 -7.941 -20.656 1 60.75 164 GLU B N 1
ATOM 2799 C CA . GLU B 1 164 ? -14.578 -8.102 -19.703 1 60.75 164 GLU B CA 1
ATOM 2800 C C . GLU B 1 164 ? -14.406 -7.176 -18.5 1 60.75 164 GLU B C 1
ATOM 2802 O O . GLU B 1 164 ? -15.367 -6.539 -18.062 1 60.75 164 GLU B O 1
ATOM 2807 N N . LEU B 1 165 ? -13.273 -7.004 -18.062 1 66.31 165 LEU B N 1
ATOM 2808 C CA . LEU B 1 165 ? -12.992 -6.086 -16.969 1 66.31 165 LEU B CA 1
ATOM 2809 C C . LEU B 1 165 ? -11.797 -5.195 -17.297 1 66.31 165 LEU B C 1
ATOM 2811 O O . LEU B 1 165 ? -10.648 -5.598 -17.109 1 66.31 165 LEU B O 1
ATOM 2815 N N . PRO B 1 166 ? -12.219 -4.047 -17.641 1 80.38 166 PRO B N 1
ATOM 2816 C CA . PRO B 1 166 ? -11.18 -3.215 -18.25 1 80.38 166 PRO B CA 1
ATOM 2817 C C . PRO B 1 166 ? -10.195 -2.648 -17.234 1 80.38 166 PRO B C 1
ATOM 2819 O O . PRO B 1 166 ? -9.094 -2.234 -17.594 1 80.38 166 PRO B O 1
ATOM 2822 N N . VAL B 1 167 ? -10.656 -2.629 -16.016 1 92.69 167 VAL B N 1
ATOM 2823 C CA . VAL B 1 167 ? -9.75 -2.023 -15.047 1 92.69 167 VAL B CA 1
ATOM 2824 C C . VAL B 1 167 ? -8.938 -3.111 -14.344 1 92.69 167 VAL B C 1
ATOM 2826 O O . VAL B 1 167 ? -9.508 -4.07 -13.812 1 92.69 167 VAL B O 1
ATOM 2829 N N . GLY B 1 168 ? -7.652 -3.004 -14.438 1 95.56 168 GLY B N 1
ATOM 2830 C CA . GLY B 1 168 ? -6.738 -3.902 -13.75 1 95.56 168 GLY B CA 1
ATOM 2831 C C . GLY B 1 168 ? -5.789 -3.182 -12.812 1 95.56 168 GLY B C 1
ATOM 2832 O O . GLY B 1 168 ? -5.816 -1.952 -12.719 1 95.56 168 GLY B O 1
ATOM 2833 N N . SER B 1 169 ? -5.039 -3.951 -12.07 1 97.5 169 SER B N 1
ATOM 2834 C CA . SER B 1 169 ? -4.051 -3.441 -11.125 1 97.5 169 SER B CA 1
ATOM 2835 C C . SER B 1 169 ? -2.848 -4.371 -11.023 1 97.5 169 SER B C 1
ATOM 2837 O O . SER B 1 169 ? -2.895 -5.508 -11.5 1 97.5 169 SER B O 1
ATOM 2839 N N . ALA B 1 170 ? -1.807 -3.893 -10.492 1 98.5 170 ALA B N 1
ATOM 2840 C CA . ALA B 1 170 ? -0.579 -4.648 -10.266 1 98.5 170 ALA B CA 1
ATOM 2841 C C . ALA B 1 170 ? 0.244 -4.035 -9.141 1 98.5 170 ALA B C 1
ATOM 2843 O O . ALA B 1 170 ? 0.099 -2.85 -8.828 1 98.5 170 ALA B O 1
ATOM 2844 N N . ALA B 1 171 ? 1.077 -4.871 -8.523 1 98.81 171 ALA B N 1
ATOM 2845 C CA . ALA B 1 171 ? 1.889 -4.406 -7.402 1 98.81 171 ALA B CA 1
ATOM 2846 C C . ALA B 1 171 ? 3.129 -5.277 -7.223 1 98.81 171 ALA B C 1
ATOM 2848 O O . ALA B 1 171 ? 3.154 -6.43 -7.664 1 98.81 171 ALA B O 1
ATOM 2849 N N . VAL B 1 172 ? 4.117 -4.664 -6.609 1 98.75 172 VAL B N 1
ATOM 2850 C CA . VAL B 1 172 ? 5.34 -5.367 -6.242 1 98.75 172 VAL B CA 1
ATOM 2851 C C . VAL B 1 172 ? 5.84 -4.863 -4.887 1 98.75 172 VAL B C 1
ATOM 2853 O O . VAL B 1 172 ? 5.762 -3.668 -4.598 1 98.75 172 VAL B O 1
ATOM 2856 N N . VAL B 1 173 ? 6.281 -5.785 -4.016 1 97.69 173 VAL B N 1
ATOM 2857 C CA . VAL B 1 173 ? 6.887 -5.453 -2.73 1 97.69 173 VAL B CA 1
ATOM 2858 C C . VAL B 1 173 ? 8.117 -6.32 -2.498 1 97.69 173 VAL B C 1
ATOM 2860 O O . VAL B 1 173 ? 8.07 -7.539 -2.67 1 97.69 173 VAL B O 1
ATOM 2863 N N . VAL B 1 174 ? 9.195 -5.664 -2.146 1 96.62 174 VAL B N 1
ATOM 2864 C CA . VAL B 1 174 ? 10.422 -6.355 -1.774 1 96.62 174 VAL B CA 1
ATOM 2865 C C . VAL B 1 174 ? 10.883 -5.891 -0.395 1 96.62 174 VAL B C 1
ATOM 2867 O O . VAL B 1 174 ? 10.922 -4.688 -0.122 1 96.62 174 VAL B O 1
ATOM 2870 N N . SER B 1 175 ? 11.141 -6.832 0.493 1 94.5 175 SER B N 1
ATOM 2871 C CA . SER B 1 175 ? 11.68 -6.547 1.819 1 94.5 175 SER B CA 1
ATOM 2872 C C . SER B 1 175 ? 13.094 -7.098 1.974 1 94.5 175 SER B C 1
ATOM 2874 O O . SER B 1 175 ? 13.32 -8.289 1.771 1 94.5 1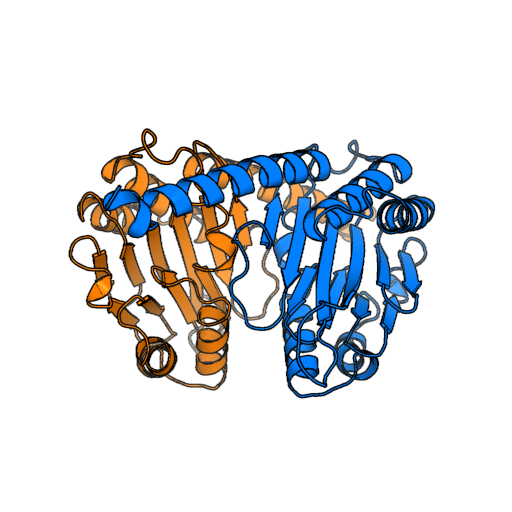75 SER B O 1
ATOM 2876 N N . THR B 1 176 ? 13.938 -6.191 2.262 1 88 176 THR B N 1
ATOM 2877 C CA . THR B 1 176 ? 15.312 -6.586 2.523 1 88 176 THR B CA 1
ATOM 2878 C C . THR B 1 176 ? 15.641 -6.465 4.008 1 88 176 THR B C 1
ATOM 2880 O O . THR B 1 176 ? 15.117 -5.586 4.695 1 88 176 THR B O 1
ATOM 2883 N N . PRO B 1 177 ? 16.484 -7.418 4.449 1 76.88 177 PRO B N 1
ATOM 2884 C CA . PRO B 1 177 ? 16.828 -7.363 5.871 1 76.88 177 PRO B CA 1
ATOM 2885 C C . PRO B 1 177 ? 17.484 -6.043 6.27 1 76.88 177 PRO B C 1
ATOM 2887 O O . PRO B 1 177 ? 18.234 -5.461 5.48 1 76.88 177 PRO B O 1
ATOM 2890 N N . ASP B 1 178 ? 17.359 -5.57 7.645 1 66.12 178 ASP B N 1
ATOM 2891 C CA . ASP B 1 178 ? 17.953 -4.43 8.344 1 66.12 178 ASP B CA 1
ATOM 2892 C C . ASP B 1 178 ? 17.375 -3.113 7.832 1 66.12 178 ASP B C 1
ATOM 2894 O O . ASP B 1 178 ? 17.812 -2.037 8.242 1 66.12 178 ASP B O 1
ATOM 2898 N N . GLY B 1 179 ? 16.359 -3.209 7.062 1 63.22 179 GLY B N 1
ATOM 2899 C CA . GLY B 1 179 ? 15.625 -2.002 6.723 1 63.22 179 GLY B CA 1
ATOM 2900 C C . GLY B 1 179 ? 16.359 -1.1 5.758 1 63.22 179 GLY B C 1
ATOM 2901 O O . GLY B 1 179 ? 17.359 -1.51 5.16 1 63.22 179 GLY B O 1
ATOM 2902 N N . GLY B 1 180 ? 15.711 -0.019 5.273 1 64.31 180 GLY B N 1
ATOM 2903 C CA . GLY B 1 180 ? 16.359 0.997 4.461 1 64.31 180 GLY B CA 1
ATOM 2904 C C . GLY B 1 180 ? 16.125 0.82 2.975 1 64.31 180 GLY B C 1
ATOM 2905 O O . GLY B 1 180 ? 16.969 1.167 2.152 1 64.31 180 GLY B O 1
ATOM 2906 N N . GLU B 1 181 ? 15.023 0.193 2.74 1 73.06 181 GLU B N 1
ATOM 2907 C CA . GLU B 1 181 ? 14.758 -0.036 1.323 1 73.06 181 GLU B CA 1
ATOM 2908 C C . GLU B 1 181 ? 14.328 1.252 0.627 1 73.06 181 GLU B C 1
ATOM 2910 O O . GLU B 1 181 ? 13.664 2.1 1.23 1 73.06 181 GLU B O 1
ATOM 2915 N N . PRO B 1 182 ? 14.859 1.215 -0.596 1 87.69 182 PRO B N 1
ATOM 2916 C CA . PRO B 1 182 ? 14.352 2.342 -1.38 1 87.69 182 PRO B CA 1
ATOM 2917 C C . PRO B 1 182 ? 12.828 2.318 -1.528 1 87.69 182 PRO B C 1
ATOM 2919 O O . PRO B 1 182 ? 12.227 1.243 -1.547 1 87.69 182 PRO B O 1
ATOM 2922 N N . LEU B 1 183 ? 12.273 3.449 -1.589 1 90.25 183 LEU B N 1
ATOM 2923 C CA . LEU B 1 183 ? 10.82 3.586 -1.668 1 90.25 183 LEU B CA 1
ATOM 2924 C C . LEU B 1 183 ? 10.273 2.863 -2.895 1 90.25 183 LEU B C 1
ATOM 2926 O O . LEU B 1 183 ? 9.117 2.441 -2.904 1 90.25 183 LEU B O 1
ATOM 2930 N N . TYR B 1 184 ? 11.156 2.678 -3.896 1 95 184 TYR B N 1
ATOM 2931 C CA . TYR B 1 184 ? 10.68 2.076 -5.137 1 95 184 TYR B CA 1
ATOM 2932 C C . TYR B 1 184 ? 10.719 0.554 -5.051 1 95 184 TYR B C 1
ATOM 2934 O O . TYR B 1 184 ? 10.586 -0.133 -6.066 1 95 184 TYR B O 1
ATOM 2942 N N . HIS B 1 185 ? 10.812 -0.019 -3.854 1 95.69 185 HIS B N 1
ATOM 2943 C CA . HIS B 1 185 ? 10.695 -1.455 -3.623 1 95.69 185 HIS B CA 1
ATOM 2944 C C . HIS B 1 185 ? 9.289 -1.832 -3.178 1 95.69 185 HIS B C 1
ATOM 2946 O O . HIS B 1 185 ? 9.008 -3.002 -2.908 1 95.69 185 HIS B O 1
ATOM 2952 N N . ASP B 1 186 ? 8.43 -0.94 -3.08 1 96.94 186 ASP B N 1
ATOM 2953 C CA . ASP B 1 186 ? 7.008 -1.128 -2.812 1 96.94 186 ASP B CA 1
ATOM 2954 C C . ASP B 1 186 ? 6.16 -0.21 -3.689 1 96.94 186 ASP B C 1
ATOM 2956 O O . ASP B 1 186 ? 5.98 0.968 -3.373 1 96.94 186 ASP B O 1
ATOM 2960 N N . LEU B 1 187 ? 5.641 -0.817 -4.758 1 98.69 187 LEU B N 1
ATOM 2961 C CA . LEU B 1 187 ? 4.965 -0.014 -5.773 1 98.69 187 LEU B CA 1
ATOM 2962 C C . LEU B 1 187 ? 3.623 -0.633 -6.152 1 98.69 187 LEU B C 1
ATOM 2964 O O . LEU B 1 187 ? 3.482 -1.857 -6.172 1 98.69 187 LEU B O 1
ATOM 2968 N N . ARG B 1 188 ? 2.707 0.283 -6.484 1 98.88 188 ARG B N 1
ATOM 2969 C CA . ARG B 1 188 ? 1.375 -0.129 -6.918 1 98.88 188 ARG B CA 1
ATOM 2970 C C . ARG B 1 188 ? 0.932 0.652 -8.148 1 98.88 188 ARG B C 1
ATOM 2972 O O . ARG B 1 188 ? 1.332 1.803 -8.336 1 98.88 188 ARG B O 1
ATOM 2979 N N . VAL B 1 189 ? 0.21 0.03 -8.961 1 98.81 189 VAL B N 1
ATOM 2980 C CA . VAL B 1 189 ? -0.747 0.596 -9.906 1 98.81 189 VAL B CA 1
ATOM 2981 C C . VAL B 1 189 ? -2.148 0.08 -9.594 1 98.81 189 VAL B C 1
ATOM 2983 O O . VAL B 1 189 ? -2.436 -1.105 -9.773 1 98.81 189 VAL B O 1
ATOM 2986 N N . ASP B 1 190 ? -3.016 1.043 -9.242 1 98.75 190 ASP B N 1
ATOM 2987 C CA . ASP B 1 190 ? -4.234 0.571 -8.594 1 98.75 190 ASP B CA 1
ATOM 2988 C C . ASP B 1 190 ? -5.414 0.584 -9.562 1 98.75 190 ASP B C 1
ATOM 2990 O O . ASP B 1 190 ? -6.453 -0.019 -9.297 1 98.75 190 ASP B O 1
ATOM 2994 N N . ALA B 1 191 ? -5.328 1.231 -10.68 1 98.5 191 ALA B N 1
ATOM 2995 C CA . ALA B 1 191 ? -6.348 1.204 -11.719 1 98.5 191 ALA B CA 1
ATOM 2996 C C . ALA B 1 191 ? -5.75 1.556 -13.078 1 98.5 191 ALA B C 1
ATOM 2998 O O . ALA B 1 191 ? -5.289 2.68 -13.289 1 98.5 191 ALA B O 1
ATOM 2999 N N . SER B 1 192 ? -5.781 0.608 -13.945 1 97.25 192 SER B N 1
ATOM 3000 C CA . SER B 1 192 ? -5.172 0.807 -15.258 1 97.25 192 SER B CA 1
ATOM 3001 C C . SER B 1 192 ? -5.703 -0.195 -16.281 1 97.25 192 SER B C 1
ATOM 3003 O O . SER B 1 192 ? -6.098 -1.306 -15.914 1 97.25 192 SER B O 1
ATOM 3005 N N . ASP B 1 193 ? -5.676 0.206 -17.547 1 94.5 193 ASP B N 1
ATOM 3006 C CA . ASP B 1 193 ? -5.98 -0.716 -18.641 1 94.5 193 ASP B CA 1
ATOM 3007 C C . ASP B 1 193 ? -4.781 -1.604 -18.969 1 94.5 193 ASP B C 1
ATOM 3009 O O . ASP B 1 193 ? -4.93 -2.65 -19.594 1 94.5 193 ASP B O 1
ATOM 3013 N N . SER B 1 194 ? -3.66 -1.212 -18.531 1 95.06 194 SER B N 1
ATOM 3014 C CA . SER B 1 194 ? -2.416 -1.94 -18.75 1 95.06 194 SER B CA 1
ATOM 3015 C C . SER B 1 194 ? -1.565 -1.979 -17.484 1 95.06 194 SER B C 1
ATOM 3017 O O . SER B 1 194 ? -0.44 -1.477 -17.469 1 95.06 194 SER B O 1
ATOM 3019 N N . PRO B 1 195 ? -2.008 -2.674 -16.453 1 96.75 195 PRO B N 1
ATOM 3020 C CA . PRO B 1 195 ? -1.442 -2.51 -15.117 1 96.75 195 PRO B CA 1
ATOM 3021 C C . PRO B 1 195 ? 0.013 -2.963 -15.031 1 96.75 195 PRO B C 1
ATOM 3023 O O . PRO B 1 195 ? 0.821 -2.328 -14.344 1 96.75 195 PRO B O 1
ATOM 3026 N N . VAL B 1 196 ? 0.388 -4 -15.727 1 97.38 196 VAL B N 1
ATOM 3027 C CA . VAL B 1 196 ? 1.748 -4.516 -15.609 1 97.38 196 VAL B CA 1
ATOM 3028 C C . VAL B 1 196 ? 2.721 -3.566 -16.312 1 97.38 196 VAL B C 1
ATOM 3030 O O . VAL B 1 196 ? 3.775 -3.238 -15.766 1 97.38 196 VAL B O 1
ATOM 3033 N N . ALA B 1 197 ? 2.35 -3.098 -17.484 1 97.75 197 ALA B N 1
ATOM 3034 C CA . ALA B 1 197 ? 3.178 -2.117 -18.188 1 97.75 197 ALA B CA 1
ATOM 3035 C C . ALA B 1 197 ? 3.299 -0.828 -17.375 1 97.75 197 ALA B C 1
ATOM 3037 O O . ALA B 1 197 ? 4.387 -0.253 -17.281 1 97.75 197 ALA B O 1
ATOM 3038 N N . ASP B 1 198 ? 2.199 -0.422 -16.844 1 98.5 198 ASP B N 1
ATOM 3039 C CA . ASP B 1 198 ? 2.189 0.812 -16.062 1 98.5 198 ASP B CA 1
ATOM 3040 C C . ASP B 1 198 ? 2.998 0.657 -14.773 1 98.5 198 ASP B C 1
ATOM 3042 O O . ASP B 1 198 ? 3.623 1.612 -14.305 1 98.5 198 ASP B O 1
ATOM 3046 N N . LEU B 1 199 ? 3.004 -0.547 -14.227 1 98.75 199 LEU B N 1
ATOM 3047 C CA . LEU B 1 199 ? 3.816 -0.788 -13.039 1 98.75 199 LEU B CA 1
ATOM 3048 C C . LEU B 1 199 ? 5.301 -0.717 -13.375 1 98.75 199 LEU B C 1
ATOM 3050 O O . LEU B 1 199 ? 6.094 -0.18 -12.594 1 98.75 199 LEU B O 1
ATOM 3054 N N . ARG B 1 200 ? 5.66 -1.199 -14.508 1 98.31 200 ARG B N 1
ATOM 3055 C CA . ARG B 1 200 ? 7.047 -1.098 -14.953 1 98.31 200 ARG B CA 1
ATOM 3056 C C . ARG B 1 200 ? 7.453 0.359 -15.148 1 98.31 200 ARG B C 1
ATOM 3058 O O . ARG B 1 200 ? 8.555 0.756 -14.766 1 98.31 200 ARG B O 1
ATOM 3065 N N . GLU B 1 201 ? 6.598 1.095 -15.719 1 98.5 201 GLU B N 1
ATOM 3066 C CA . GLU B 1 201 ? 6.867 2.52 -15.883 1 98.5 201 GLU B CA 1
ATOM 3067 C C . GLU B 1 201 ? 6.949 3.227 -14.531 1 98.5 201 GLU B C 1
ATOM 3069 O O . GLU B 1 201 ? 7.797 4.098 -14.336 1 98.5 201 GLU B O 1
ATOM 3074 N N . THR B 1 202 ? 6.047 2.885 -13.68 1 98.81 202 THR B N 1
ATOM 3075 C CA . THR B 1 202 ? 6.074 3.441 -12.328 1 98.81 202 THR B CA 1
ATOM 3076 C C . THR B 1 202 ? 7.414 3.158 -11.656 1 98.81 202 THR B C 1
ATOM 3078 O O . THR B 1 202 ? 7.98 4.031 -10.992 1 98.81 202 THR B O 1
ATOM 3081 N N . TYR B 1 203 ? 7.93 2.004 -11.852 1 98.56 203 TYR B N 1
ATOM 3082 C CA . TYR B 1 203 ? 9.227 1.637 -11.289 1 98.56 203 TYR B CA 1
ATOM 3083 C C . TYR B 1 203 ? 10.328 2.535 -11.836 1 98.56 203 TYR B C 1
ATOM 3085 O O . TYR B 1 203 ? 11.148 3.051 -11.078 1 98.56 203 TYR B O 1
ATOM 3093 N N . ARG B 1 204 ? 10.359 2.693 -13.117 1 97.94 204 ARG B N 1
ATOM 3094 C CA . ARG B 1 204 ? 11.375 3.529 -13.742 1 97.94 204 ARG B CA 1
ATOM 3095 C C . ARG B 1 204 ? 11.32 4.957 -13.211 1 97.94 204 ARG B C 1
ATOM 3097 O O . ARG B 1 204 ? 12.344 5.523 -12.828 1 97.94 204 ARG B O 1
ATOM 3104 N N . ARG B 1 205 ? 10.172 5.484 -13.07 1 97.69 205 ARG B N 1
ATOM 3105 C CA . ARG B 1 205 ? 9.984 6.855 -12.617 1 97.69 205 ARG B CA 1
ATOM 3106 C C . ARG B 1 205 ? 10.312 6.992 -11.133 1 97.69 205 ARG B C 1
ATOM 3108 O O . ARG B 1 205 ? 10.961 7.957 -10.719 1 97.69 205 ARG B O 1
ATOM 3115 N N . ALA B 1 206 ? 9.844 6.02 -10.391 1 97.62 206 ALA B N 1
ATOM 3116 C CA . ALA B 1 206 ? 10.078 6.059 -8.945 1 97.62 206 ALA B CA 1
ATOM 3117 C C . ALA B 1 206 ? 11.57 5.965 -8.625 1 97.62 206 ALA B C 1
ATOM 3119 O O . ALA B 1 206 ? 12.07 6.68 -7.758 1 97.62 206 ALA B O 1
ATOM 3120 N N . ARG B 1 207 ? 12.188 5.086 -9.32 1 96.12 207 ARG B N 1
ATOM 3121 C CA . ARG B 1 207 ? 13.625 4.945 -9.109 1 96.12 207 ARG B CA 1
ATOM 3122 C C . ARG B 1 207 ? 14.352 6.246 -9.438 1 96.12 207 ARG B C 1
ATOM 3124 O O . ARG B 1 207 ? 15.172 6.719 -8.641 1 96.12 207 ARG B O 1
ATOM 3131 N N . ARG B 1 208 ? 14.031 6.793 -10.555 1 94.25 208 ARG B N 1
ATOM 3132 C CA . ARG B 1 208 ? 14.656 8.047 -10.961 1 94.25 208 ARG B CA 1
ATOM 3133 C C . ARG B 1 208 ? 14.375 9.156 -9.953 1 94.25 208 ARG B C 1
ATOM 3135 O O . ARG B 1 208 ? 15.273 9.906 -9.578 1 94.25 208 ARG B O 1
ATOM 3142 N N . GLY B 1 209 ? 13.156 9.273 -9.562 1 92.94 209 GLY B N 1
ATOM 3143 C CA . GLY B 1 209 ? 12.773 10.297 -8.602 1 92.94 209 GLY B CA 1
ATOM 3144 C C . GLY B 1 209 ? 13.438 10.117 -7.25 1 92.94 209 GLY B C 1
ATOM 3145 O O . GLY B 1 209 ? 13.875 11.094 -6.633 1 92.94 209 GLY B O 1
ATOM 3146 N N . TYR B 1 210 ? 13.508 8.93 -6.828 1 92.69 210 TYR B N 1
ATOM 3147 C CA . TYR B 1 210 ? 14.125 8.641 -5.543 1 92.69 210 TYR B CA 1
ATOM 3148 C C . TYR B 1 210 ? 15.617 8.953 -5.566 1 92.69 210 TYR B C 1
ATOM 3150 O O . TYR B 1 210 ? 16.141 9.586 -4.645 1 92.69 210 TYR B O 1
ATOM 3158 N N . GLU B 1 211 ? 16.281 8.523 -6.539 1 91.25 211 GLU B N 1
ATOM 3159 C CA . GLU B 1 211 ? 17.719 8.773 -6.672 1 91.25 211 GLU B CA 1
ATOM 3160 C C . GLU B 1 211 ? 18 10.266 -6.801 1 91.25 211 GLU B C 1
ATOM 3162 O O . GLU B 1 211 ? 19 10.758 -6.25 1 91.25 211 GLU B O 1
ATOM 3167 N N . ALA B 1 212 ? 17.188 11 -7.484 1 89.31 212 ALA B N 1
ATOM 3168 C CA . ALA B 1 212 ? 17.328 12.445 -7.594 1 89.31 212 ALA B CA 1
ATOM 3169 C C . ALA B 1 212 ? 17.172 13.117 -6.234 1 89.31 212 ALA B C 1
ATOM 3171 O O . ALA B 1 212 ? 17.875 14.078 -5.914 1 89.31 212 ALA B O 1
ATOM 3172 N N . ALA B 1 213 ? 16.266 12.641 -5.488 1 86.12 213 ALA B N 1
ATOM 3173 C CA . ALA B 1 213 ? 16.031 13.188 -4.156 1 86.12 213 ALA B CA 1
ATOM 3174 C C . ALA B 1 213 ? 17.219 12.945 -3.242 1 86.12 213 ALA B C 1
ATOM 3176 O O . ALA B 1 213 ? 17.609 13.82 -2.463 1 86.12 213 ALA B O 1
ATOM 3177 N N . LEU B 1 214 ? 17.797 11.758 -3.301 1 84.88 214 LEU B N 1
ATOM 3178 C CA . LEU B 1 214 ? 18.969 11.438 -2.498 1 84.88 214 LEU B CA 1
ATOM 3179 C C . LEU B 1 214 ? 20.141 12.367 -2.848 1 84.88 214 LEU B C 1
ATOM 3181 O O . LEU B 1 214 ? 20.891 12.773 -1.967 1 84.88 214 LEU B O 1
ATOM 3185 N N . GLU B 1 215 ? 20.266 12.578 -4.062 1 82.75 215 GLU B N 1
ATOM 3186 C CA . GLU B 1 215 ? 21.344 13.453 -4.508 1 82.75 215 GLU B CA 1
ATOM 3187 C C . GLU B 1 215 ? 21.141 14.883 -4.008 1 82.75 215 GLU B C 1
ATOM 3189 O O . GLU B 1 215 ? 22.109 15.562 -3.658 1 82.75 215 GLU B O 1
ATOM 3194 N N . ARG B 1 216 ? 19.953 15.289 -3.902 1 77.69 216 ARG B N 1
ATOM 3195 C CA . ARG B 1 216 ? 19.641 16.656 -3.494 1 77.69 216 ARG B CA 1
ATOM 3196 C C . ARG B 1 216 ? 19.734 16.812 -1.979 1 77.69 216 ARG B C 1
ATOM 3198 O O . ARG B 1 216 ? 20.203 17.844 -1.484 1 77.69 216 ARG B O 1
ATOM 3205 N N . TYR B 1 217 ? 19.281 15.805 -1.281 1 68.44 217 TYR B N 1
ATOM 3206 C CA . TYR B 1 217 ? 19.219 15.93 0.17 1 68.44 217 TYR B CA 1
ATOM 3207 C C . TYR B 1 217 ? 20.453 15.336 0.826 1 68.44 217 TYR B C 1
ATOM 3209 O O . TYR B 1 217 ? 20.609 15.414 2.047 1 68.44 217 TYR B O 1
ATOM 3217 N N . ASP B 1 218 ? 21.219 14.625 0.081 1 58.31 218 ASP B N 1
ATOM 3218 C CA . ASP B 1 218 ? 22.5 14.164 0.615 1 58.31 218 ASP B CA 1
ATOM 3219 C C . ASP B 1 218 ? 23.375 15.344 1.047 1 58.31 218 ASP B C 1
ATOM 3221 O O . ASP B 1 218 ? 23.734 16.188 0.224 1 58.31 218 ASP B O 1
ATOM 3225 N N . PRO B 1 219 ? 23.453 15.625 2.34 1 51.66 219 PRO B N 1
ATOM 3226 C CA . PRO B 1 219 ? 24.312 16.719 2.809 1 51.66 219 PRO B CA 1
ATOM 3227 C C . PRO B 1 219 ? 25.672 16.734 2.117 1 51.66 219 PRO B C 1
ATOM 3229 O O . PRO B 1 219 ? 26.328 17.781 2.051 1 51.66 219 PRO B O 1
ATOM 3232 N N . GLN B 1 220 ? 26.25 15.602 1.917 1 42.41 220 GLN B N 1
ATOM 3233 C CA . GLN B 1 220 ? 27.578 15.664 1.305 1 42.41 220 GLN B CA 1
ATOM 3234 C C . GLN B 1 220 ? 27.531 16.375 -0.042 1 42.41 220 GLN B C 1
ATOM 3236 O O . GLN B 1 220 ? 28.578 16.734 -0.602 1 42.41 220 GLN B O 1
ATOM 3241 N N . THR B 1 221 ? 26.5 16.344 -0.737 1 37.69 221 THR B N 1
ATOM 3242 C CA . THR B 1 221 ? 26.484 17.078 -2.004 1 37.69 221 THR B CA 1
ATOM 3243 C C . THR B 1 221 ? 26.438 18.578 -1.768 1 37.69 221 THR B C 1
ATOM 3245 O O . THR B 1 221 ? 26.719 19.359 -2.67 1 37.69 221 THR B O 1
ATOM 3248 N N . GLU B 1 222 ? 25.875 19.109 -0.749 1 34 222 GLU B N 1
ATOM 3249 C CA . GLU B 1 222 ? 26 20.531 -0.503 1 34 222 GLU B CA 1
ATOM 3250 C C . GLU B 1 222 ? 27.453 20.922 -0.256 1 34 222 GLU B C 1
ATOM 3252 O O . GLU B 1 222 ? 27.812 22.109 -0.359 1 34 222 GLU B O 1
ATOM 3257 N N . ASN B 1 223 ? 28.203 20.141 0.381 1 31.14 223 ASN B N 1
ATOM 3258 C CA . ASN B 1 223 ? 29.562 20.609 0.606 1 31.14 223 ASN B CA 1
ATOM 3259 C C . ASN B 1 223 ? 30.406 20.516 -0.665 1 31.14 223 ASN B C 1
ATOM 3261 O O . ASN B 1 223 ? 31.609 20.766 -0.635 1 31.14 223 ASN B O 1
ATOM 3265 N N . SER B 1 224 ? 29.906 19.891 -1.764 1 25.94 224 SER B N 1
ATOM 3266 C CA . SER B 1 224 ? 30.891 20.141 -2.824 1 25.94 224 SER B CA 1
ATOM 3267 C C . SER B 1 224 ? 30.531 21.391 -3.619 1 25.94 224 SER B C 1
ATOM 3269 O O . SER B 1 224 ? 29.359 21.656 -3.869 1 25.94 224 SER B O 1
#

InterPro domains:
  IPR010430 Protein of unknown function DUF1028 [PF06267] (14-199)
  IPR029055 Nucleophile aminohydrolases, N-terminal [G3DSA:3.60.20.10] (1-223)
  IPR029055 Nucleophile aminohydrolases, N-terminal [SSF56235] (1-221)

Nearest PDB structures (foldseek):
  2imh-assembly3_A  TM=8.645E-01  e=4.766E-14  Ruegeria pomeroyi
  2imh-assembly3_B  TM=8.580E-01  e=5.397E-14  Ruegeria pomeroyi
  5ukg-assembly1_A  TM=1.725E-01  e=3.440E+00  Entacmaea quadricolor
  3rwt-assembly1_G  TM=1.698E-01  e=6.407E+00  Entacmaea quadricolor
  2imh-assembly3_A  TM=8.644E-01  e=4.752E-14  Ruegeria pomeroyi

Radius of gyration: 20.96 Å; Cα contacts (8 Å, |Δi|>4): 1196; chains: 2; bounding box: 63×53×47 Å

pLDDT: mean 88.62, std 13.96, range [25.94, 98.88]

Sequence (448 aa):
MTYSICVRERVEGGRDTPRYRFGVAAAARLPAVGSVCPHAGDHGAVATAGLTDPGVGERCLAALAAGDPIDAALADATADGAGRQIHGVDAASTAAHTGADCRPVAAHRTADAYTAGGTSLTDEATLEAMVRGYRENERDAPLVRRLLTALAAGERAGGDRREELPVGSAAVVVSTPDGGEPLYHDLRVDASDSPVADLRETYRRARRGYEAALERYDPQTENSMTYSICVRERVEGGRDTPRYRFGVAAAARLPAVGSVCPHAGDHGAVATAGLTDPGVGERCLAALAAGDPIDAALADATADGAGRQIHGVDAASTAAHTGADCRPVAAHRTADAYTAGGTSLTDEATLEAMVRGYRENERDAPLVRRLLTALAAGERAGGDRREELPVGSAAVVVSTPDGGEPLYHDLRVDASDSPVADLRETYRRARRGYEAALERYDPQTENS

Secondary structure (DSSP, 8-state):
-EEEEEEEEEES--SSS-EEEEEEEEEESSTTGGGTSEEEETTEEEEEEES--TTHHHHHHHHHHTT--HHHHHHHHHTT-TTEEEEEEESS-EEEEE-GGG-SS-EEEE-SSEEEEEES-S-THHHHHHHHHHHHS-TTS-HHHHHHHHHHHHHHHH---TTT---EEEEEEEE-TTS---GGGEEEEEEESSHHHHHHHHHHHHHHHHHHHHHHH-HHHHT-/-EEEEEEEEEES--SSS-EEEEEEEEEESSTTGGGTSEEEETTEEEEEEES--TTHHHHHHHHHHTT--HHHHHHHHHHT-TTEEEEEEESS-EEEEE-GGG-SS-EEEE-SSEEEEEES-S-THHHHHHHHHHHHS-TTS-HHHHHHHHHHHHHHHH---TTT---EEEEEEEE-TTS---GGGEEEEEEESSHHHHHHHHHHHHHHHHHHHHHHH-HHHHT-

Foldseek 3Di:
DKKKKKFKDWDPDDPPDTFIKIKMKMKDLAFDLLQFAWDGERFKIKGKDFDGDGCLRVQLVVCRVVPDANQVSCVVVCPVPLRMWMWIHGPFAIDIDHHVVQPDQWDKDDDGTMIMIDGNFPDCVLRVQLVCQLPPPPVVDPNQVSNLSSNVRSCVRRDPVCVPRQWMKMWMAMYGPPDDDQPLRTDIDGTDSCHSVVNVVVSVVSVVVRVVVCCVPVVVNVVD/DKKKKKFKDWDPDDPPDTFIKIKMKMKDLAFDLLQFAWDGERFKIKGKDFDGDRCLRVQLVVCRVVPDANAVSCVVVCPVDLRMWMWIHGPFAIDIDHHVVQPDQWDKDDDGTMIMIDGNFPDCVLRVQLVCQLPPPPVVDPNQVSNLSSNVRSCVRRDPVCVPRQWMKMWMAMYGPPDDDQPLRTDIDGTDSCHSVVNVVVSVVSVVVRVVVCCVPVVVNVVD